Protein AF-0000000085038284 (afdb_homodimer)

Radius of gyration: 26.99 Å; Cα contacts (8 Å, |Δi|>4): 1283; chains: 2; bounding box: 62×77×67 Å

Organism: Levilactobacillus brevis (strain ATCC 367 / BCRC 12310 / CIP 105137 / JCM 1170 / LMG 11437 / NCIMB 947 / NCTC 947) (NCBI:txid387344)

Foldseek 3Di:
DQALCNLCVVLVHDSVLLLCLCVVNVVHDPVSSVVSVVSCVVVVNDRCPVVVVVVVLAALEEEEEEDAVVADDPVFLLVVLLVLLQQVQSVVVVHYYHYQYDNDLVSSLVVVVCCCPVVVHQEYEYAAADPPRPNVVVNVVVVGAYEYADDHDPDNQAFYEYAQLLVLLLVQLCCCCPVVVWQAEEEEEEPHDGPSSVSSLNSNVVNCVVVVGDYHYDYDDDPVVLLVVCVVCVSHQEYEYAAPVRFQVSVVSNCVVPVDFLGHYEYECPRDDPPPGRHVYKYKYQSSSVSSNVRNCLRCCVVVPDDDPDRRYHHGDIDID/DCALCNLCVVLVHDSVLLLCLCVVPVVHDPVSSVVSVVSCVVVVNDRCPVVVVVVVLAALEEEEEEDAPVADDPVFLLVVLLVLLQQVQSVVVVHYYHYQYDNDLVSSLVVVVCCCPVVVHQEYEYAAADPPRPNVVVNVVVVGAYEYADDHDPDNQAFYEYAQLLVLLLVQLCCCCPVVVWQAEEEEEEPHDGPSSVSSLNSNVVNCVVVVGDYHYDYDDDPVVLLVVCVVCVSHQEYEYAAPVRFQVSVVSNCVVPVDFLGHYEYECPRDDPPPGRHVYKYKYQSSSVSSNVRNCLRCCVVVPDDDPDRRYHHGDIDID

Nearest PDB structures (foldseek):
  3huu-assembly2_C  TM=8.841E-01  e=1.031E-19  Staphylococcus haemolyticus JCSC1435
  3huu-assembly1_B  TM=8.662E-01  e=5.786E-19  Staphylococcus haemolyticus JCSC1435
  3k4h-assembly1_A  TM=8.184E-01  e=1.619E-17  Bacillus cytotoxicus NVH 391-98
  3bbl-assembly1_A  TM=8.173E-01  e=2.745E-14  Chloroflexus aggregans DSM 9485
  3egc-assembly3_E  TM=7.711E-01  e=3.257E-11  Burkholderia thailandensis E264

Solvent-accessible surface area (backbone atoms only — not comparable to full-atom values): 33336 Å² total; per-residue (Å²): 129,84,41,64,61,50,51,6,59,73,67,72,46,51,52,66,53,39,52,35,22,66,62,66,34,80,90,44,55,68,70,57,22,50,52,49,42,51,49,26,55,76,69,66,45,63,78,56,62,38,64,65,30,57,72,70,67,45,40,55,36,36,37,36,34,54,62,30,52,86,74,37,64,79,43,42,32,57,52,54,37,21,49,35,17,32,38,59,51,28,53,76,68,64,30,39,41,25,55,39,56,33,68,41,67,68,55,35,45,52,42,50,50,43,34,34,55,45,50,26,34,55,36,36,36,32,68,46,50,59,71,89,36,68,59,60,51,50,35,54,76,68,71,39,52,53,26,22,38,32,74,54,81,76,44,90,80,57,27,23,30,32,61,57,34,38,59,50,15,31,50,46,35,44,43,41,40,64,73,66,60,34,73,31,44,33,38,34,40,63,78,62,90,46,66,60,54,51,30,22,49,51,17,31,44,54,43,25,54,75,70,73,33,72,72,42,74,44,61,49,77,58,62,69,59,46,51,51,50,50,67,75,44,76,69,56,56,26,40,37,19,67,27,46,67,55,36,44,29,53,47,44,54,47,26,72,73,68,68,62,68,58,45,46,30,32,25,34,55,58,55,60,68,87,49,60,56,65,50,44,71,32,25,36,36,56,48,43,33,56,48,17,33,50,38,48,50,59,61,40,23,90,82,44,77,69,96,53,98,45,85,55,46,48,75,42,70,69,47,79,91,129,85,40,65,60,50,52,5,59,73,66,71,45,51,50,68,54,37,52,35,21,66,62,65,35,81,88,44,55,68,70,58,23,51,53,50,41,50,47,25,56,76,67,66,43,63,77,56,62,38,64,65,31,57,71,68,68,44,42,55,36,34,38,36,36,55,62,31,52,86,74,37,63,78,41,43,33,56,53,54,37,21,48,35,18,32,38,59,50,29,52,77,68,62,29,38,42,26,56,40,54,35,70,41,68,69,54,35,44,54,41,50,49,43,34,36,54,48,50,26,35,55,37,38,35,32,67,46,51,59,71,87,36,68,59,61,52,51,34,55,74,68,71,38,51,53,27,21,38,32,74,55,80,78,44,88,79,57,27,24,29,32,62,58,34,39,57,49,15,31,52,48,36,43,42,41,40,65,75,66,57,33,70,32,44,33,38,34,40,62,79,62,90,47,67,60,54,52,31,21,47,51,17,31,44,53,43,25,55,74,70,70,32,72,71,42,71,43,60,49,79,58,61,67,62,45,51,50,51,50,68,74,42,76,67,55,54,26,40,39,18,66,26,46,67,54,36,43,29,52,48,43,54,47,25,72,73,69,67,62,68,59,44,47,30,32,26,34,55,59,54,61,67,87,48,60,56,66,50,43,72,32,25,36,36,57,48,42,34,57,46,18,32,50,38,48,51,59,63,41,25,88,83,46,77,67,95,53,98,44,86,53,45,48,76,43,71,71,47,79,90

InterPro domains:
  IPR000843 LacI-type HTH domain [PF00356] (3-48)
  IPR000843 LacI-type HTH domain [PR00036] (3-13)
  IPR000843 LacI-type HTH domain [PR00036] (13-23)
  IPR000843 LacI-type HTH domain [PS50932] (2-56)
  IPR000843 LacI-type HTH domain [SM00354] (1-71)
  IPR000843 LacI-type HTH domain [cd01392] (5-54)
  IPR001761 Periplasmic binding protein/LacI sugar binding domain [PF00532] (73-244)
  IPR010982 Lambda repressor-like, DNA-binding domain superfamily [G3DSA:1.10.260.40] (1-59)
  IPR010982 Lambda repressor-like, DNA-binding domain superfamily [SSF47413] (1-59)
  IPR028082 Periplasmic binding protein-like I [SSF53822] (59-302)

Sequence (642 aa):
MLTIRDIAAKAGVSVSTASRALNNNPRISQATRERIQALAEAEGYLPNYNAKNLTAGESNAVGVVFATADRSQPENPFFIDILRGINAQLVQRDYVLSVAISKTADELLKNVKAMVAQGKIKRFVLLYAHQDDPIAAFLRQHHLRFVTIGQPDDNANDYFVDNDNLEAGIGGATFLLNQLQVKHPVFVESTHDWAYEQQRRQGYERVAATFNVEPLTCRLGELNRVRAFIKRHPEIDGIMATDDFNGIEFYRLMREQYGINHFPMVSFNQSLPNGLTDADLHSVNLFPEKMGSATVALLFSDKEPLETPTPGQIKIPFEIKMLTIRDIAAKAGVSVSTASRALNNNPRISQATRERIQALAEAEGYLPNYNAKNLTAGESNAVGVVFATADRSQPENPFFIDILRGINAQLVQRDYVLSVAISKTADELLKNVKAMVAQGKIKRFVLLYAHQDDPIAAFLRQHHLRFVTIGQPDDNANDYFVDNDNLEAGIGGATFLLNQLQVKHPVFVESTHDWAYEQQRRQGYERVAATFNVEPLTCRLGELNRVRAFIKRHPEIDGIMATDDFNGIEFYRLMREQYGINHFPMVSFNQSLPNGLTDADLHSVNLFPEKMGSATVALLFSDKEPLETPTPGQIKIPFEIK

Secondary structure (DSSP, 8-state):
---HHHHHHHHTS-HHHHHHHHTT-TTS-HHHHHHHHHHHHHHT----THHHHHHHT--SEEEEEPPPTTT--TT-HHHHHHHHHHHHHHHHTT-EEEEE--SSHHHHHHHHHHHHHTT---EEEES---TT-HHHHHHHHTT-EEEEES--SS-TTSEEEEE-HHHHHHHHHHIIIIIS--SSEEEEE-SS--HHHHHHHHHHHHHHHHTT---EEEE-S-HHHHHHHHHH-TT--EEEESSHHHHHHHHHHHHHHH---S-EEEEETT-SPTTS--SEEEEEE--HHHHHHHHHHHHTTTTS----SSTTEEEEP-EE-/---HHHHHHHHTS-HHHHHHHHTT-TTS-HHHHHHHHHHHHHHT----THHHHHHHT--SEEEEEPPPTTT--TT-HHHHHHHHHHHHHHHHTT-EEEEE--SSHHHHHHHHHHHHHTT---EEEES---TT-HHHHHHHHTT-EEEEES--SS-TTSEEEEE-HHHHHHHHHHIIIIIS--SSEEEEE-SS--HHHHHHHHHHHHHHHHTT---EEEE-S-HHHHHHHHHH-TT--EEEESSHHHHHHHHHHHHHHH---S-EEEEETT-SPTTS--SEEEEEE--HHHHHHHHHHHHTTTTS----SSTTEEEEP-EE-

pLDDT: mean 87.77, std 12.31, range [38.16, 98.75]

Structure (mmCIF, N/CA/C/O backbone):
data_AF-0000000085038284-model_v1
#
loop_
_entity.id
_entity.type
_entity.pdbx_description
1 polymer 'Transcriptional regulator, LacI family'
#
loop_
_atom_site.group_PDB
_atom_site.id
_atom_site.type_symbol
_atom_site.label_atom_id
_atom_site.label_alt_id
_atom_site.label_comp_id
_atom_site.label_asym_id
_atom_site.label_entity_id
_atom_site.label_seq_id
_atom_site.pdbx_PDB_ins_code
_atom_site.Cartn_x
_atom_site.Cartn_y
_atom_site.Cartn_z
_atom_site.occupancy
_atom_site.B_iso_or_equiv
_atom_site.auth_seq_id
_atom_site.auth_comp_id
_atom_site.auth_asym_id
_atom_site.auth_atom_id
_atom_site.pdbx_PDB_model_num
ATOM 1 N N . MET A 1 1 ? -12.594 -23.984 -23.703 1 51.19 1 MET A N 1
ATOM 2 C CA . MET A 1 1 ? -11.492 -23.031 -23.844 1 51.19 1 MET A CA 1
ATOM 3 C C . MET A 1 1 ? -10.695 -23.328 -25.109 1 51.19 1 MET A C 1
ATOM 5 O O . MET A 1 1 ? -10.539 -24.484 -25.5 1 51.19 1 MET A O 1
ATOM 9 N N . LEU A 1 2 ? -10.5 -22.281 -25.844 1 65.56 2 LEU A N 1
ATOM 10 C CA . LEU A 1 2 ? -9.75 -22.391 -27.094 1 65.56 2 LEU A CA 1
ATOM 11 C C . LEU A 1 2 ? -8.344 -22.922 -26.828 1 65.56 2 LEU A C 1
ATOM 13 O O . LEU A 1 2 ? -7.637 -22.422 -25.953 1 65.56 2 LEU A O 1
ATOM 17 N N . THR A 1 3 ? -8.07 -24.125 -27.328 1 72.5 3 THR A N 1
ATOM 18 C CA . THR A 1 3 ? -6.766 -24.766 -27.188 1 72.5 3 THR A CA 1
ATOM 19 C C . THR A 1 3 ? -5.918 -24.547 -28.438 1 72.5 3 THR A C 1
ATOM 21 O O . THR A 1 3 ? -6.41 -24.047 -29.438 1 72.5 3 THR A O 1
ATOM 24 N N . ILE A 1 4 ? -4.621 -24.891 -28.141 1 79.62 4 ILE A N 1
ATOM 25 C CA . ILE A 1 4 ? -3.727 -24.781 -29.281 1 79.62 4 ILE A CA 1
ATOM 26 C C . ILE A 1 4 ? -4.227 -25.688 -30.406 1 79.62 4 ILE A C 1
ATOM 28 O O . ILE A 1 4 ? -4.027 -25.375 -31.594 1 79.62 4 ILE A O 1
ATOM 32 N N . ARG A 1 5 ? -4.883 -26.781 -30.109 1 84.38 5 ARG A N 1
ATOM 33 C CA . ARG A 1 5 ? -5.453 -27.656 -31.125 1 84.38 5 ARG A CA 1
ATOM 34 C C . ARG A 1 5 ? -6.535 -26.938 -31.922 1 84.38 5 ARG A C 1
ATOM 36 O O . ARG A 1 5 ? -6.625 -27.109 -33.156 1 84.38 5 ARG A O 1
ATOM 43 N N . ASP A 1 6 ? -7.254 -26.078 -31.172 1 84.19 6 ASP A N 1
ATOM 44 C CA . ASP A 1 6 ? -8.312 -25.312 -31.828 1 84.19 6 ASP A CA 1
ATOM 45 C C . ASP A 1 6 ? -7.73 -24.297 -32.812 1 84.19 6 ASP A C 1
ATOM 47 O O . ASP A 1 6 ? -8.234 -24.125 -33.906 1 84.19 6 ASP A O 1
ATOM 51 N N . ILE A 1 7 ? -6.742 -23.656 -32.281 1 86 7 ILE A N 1
ATOM 52 C CA . ILE A 1 7 ? -6.078 -22.656 -33.125 1 86 7 ILE A CA 1
ATOM 53 C C . ILE A 1 7 ? -5.473 -23.328 -34.344 1 86 7 ILE A C 1
ATOM 55 O O . ILE A 1 7 ? -5.586 -22.812 -35.469 1 86 7 ILE A O 1
ATOM 59 N N . ALA A 1 8 ? -4.906 -24.438 -34.188 1 88.5 8 ALA A N 1
ATOM 60 C CA . ALA A 1 8 ? -4.297 -25.188 -35.281 1 88.5 8 ALA A CA 1
ATOM 61 C C . ALA A 1 8 ? -5.34 -25.578 -36.312 1 88.5 8 ALA A C 1
ATOM 63 O O . ALA A 1 8 ? -5.113 -25.406 -37.531 1 88.5 8 ALA A O 1
ATOM 64 N N . ALA A 1 9 ? -6.43 -26 -35.875 1 88.31 9 ALA A N 1
ATOM 65 C CA . ALA A 1 9 ? -7.52 -26.406 -36.781 1 88.31 9 ALA A CA 1
ATOM 66 C C . ALA A 1 9 ? -8.039 -25.234 -37.594 1 88.31 9 ALA A C 1
ATOM 68 O O . ALA A 1 9 ? -8.25 -25.344 -38.781 1 88.31 9 ALA A O 1
ATOM 69 N N . LYS A 1 10 ? -8.125 -24.172 -36.875 1 88.81 10 LYS A N 1
ATOM 70 C CA . LYS A 1 10 ? -8.648 -22.984 -37.531 1 88.81 10 LYS A CA 1
ATOM 71 C C . LYS A 1 10 ? -7.641 -22.422 -38.531 1 88.81 10 LYS A C 1
ATOM 73 O O . LYS A 1 10 ? -8.031 -21.859 -39.562 1 88.81 10 LYS A O 1
ATOM 78 N N . ALA A 1 11 ? -6.477 -22.531 -38.156 1 88.94 11 ALA A N 1
ATOM 79 C CA . ALA A 1 11 ? -5.406 -22.016 -39 1 88.94 11 ALA A CA 1
ATOM 80 C C . ALA A 1 11 ? -5.062 -23.016 -40.094 1 88.94 11 ALA A C 1
ATOM 82 O O . ALA A 1 11 ? -4.32 -22.688 -41.031 1 88.94 11 ALA A O 1
ATOM 83 N N . GLY A 1 12 ? -5.547 -24.25 -40.031 1 90.69 12 GLY A N 1
ATOM 84 C CA . GLY A 1 12 ? -5.277 -25.281 -41.031 1 90.69 12 GLY A CA 1
ATOM 85 C C . GLY A 1 12 ? -3.859 -25.812 -40.969 1 90.69 12 GLY A C 1
ATOM 86 O O . GLY A 1 12 ? -3.246 -26.078 -42 1 90.69 12 GLY A O 1
ATOM 87 N N . VAL A 1 13 ? -3.303 -25.766 -39.812 1 90 13 VAL A N 1
ATOM 88 C CA . VAL A 1 13 ? -1.945 -26.281 -39.656 1 90 13 VAL A CA 1
ATOM 89 C C . VAL A 1 13 ? -1.931 -27.344 -38.562 1 90 13 VAL A C 1
ATOM 91 O O . VAL A 1 13 ? -2.938 -27.562 -37.875 1 90 13 VAL A O 1
ATOM 94 N N . SER A 1 14 ? -0.813 -28.062 -38.469 1 85.56 14 SER A N 1
ATOM 95 C CA . SER A 1 14 ? -0.65 -29.016 -37.375 1 85.56 14 SER A CA 1
ATOM 96 C C . SER A 1 14 ? -0.513 -28.312 -36.031 1 85.56 14 SER A C 1
ATOM 98 O O . SER A 1 14 ? -0.155 -27.141 -35.969 1 85.56 14 SER A O 1
ATOM 100 N N . VAL A 1 15 ? -0.779 -29.031 -34.938 1 85.31 15 VAL A N 1
ATOM 101 C CA . VAL A 1 15 ? -0.635 -28.5 -33.594 1 85.31 15 VAL A CA 1
ATOM 102 C C . VAL A 1 15 ? 0.804 -28.047 -33.375 1 85.31 15 VAL A C 1
ATOM 104 O O . VAL A 1 15 ? 1.042 -26.984 -32.781 1 85.31 15 VAL A O 1
ATOM 107 N N . SER A 1 16 ? 1.718 -28.797 -33.938 1 82.88 16 SER A N 1
ATOM 108 C CA . SER A 1 16 ? 3.133 -28.469 -33.812 1 82.88 16 SER A CA 1
ATOM 109 C C . SER A 1 16 ? 3.469 -27.172 -34.531 1 82.88 16 SER A C 1
ATOM 111 O O . SER A 1 16 ? 4.203 -26.328 -34 1 82.88 16 SER A O 1
ATOM 113 N N . THR A 1 17 ? 2.936 -27.016 -35.625 1 84.44 17 THR A N 1
ATOM 114 C CA . THR A 1 17 ? 3.176 -25.812 -36.406 1 84.44 17 THR A CA 1
ATOM 115 C C . THR A 1 17 ? 2.555 -24.594 -35.75 1 84.44 17 THR A C 1
ATOM 117 O O . THR A 1 17 ? 3.178 -23.531 -35.656 1 84.44 17 THR A O 1
ATOM 120 N N . ALA A 1 18 ? 1.348 -24.781 -35.219 1 85.62 18 ALA A N 1
ATOM 121 C CA . ALA A 1 18 ? 0.685 -23.688 -34.5 1 85.62 18 ALA A CA 1
ATOM 122 C C . ALA A 1 18 ? 1.488 -23.281 -33.281 1 85.62 18 ALA A C 1
ATOM 124 O O . ALA A 1 18 ? 1.672 -22.078 -33 1 85.62 18 ALA A O 1
ATOM 125 N N . SER A 1 19 ? 1.953 -24.219 -32.562 1 80.94 19 SER A N 1
ATOM 126 C CA . SER A 1 19 ? 2.746 -23.953 -31.359 1 80.94 19 SER A CA 1
ATOM 127 C C . SER A 1 19 ? 4.027 -23.203 -31.703 1 80.94 19 SER A C 1
ATOM 129 O O . SER A 1 19 ? 4.352 -22.203 -31.062 1 80.94 19 SER A O 1
ATOM 131 N N . ARG A 1 20 ? 4.648 -23.703 -32.719 1 79.69 20 ARG A N 1
ATOM 132 C CA . ARG A 1 20 ? 5.902 -23.078 -33.125 1 79.69 20 ARG A CA 1
ATOM 133 C C . ARG A 1 20 ? 5.668 -21.672 -33.625 1 79.69 20 ARG A C 1
ATOM 135 O O . ARG A 1 20 ? 6.465 -20.766 -33.375 1 79.69 20 ARG A O 1
ATOM 142 N N . ALA A 1 21 ? 4.598 -21.469 -34.281 1 83.44 21 ALA A N 1
ATOM 143 C CA . ALA A 1 21 ? 4.262 -20.156 -34.812 1 83.44 21 ALA A CA 1
ATOM 144 C C . ALA A 1 21 ? 3.965 -19.172 -33.688 1 83.44 21 ALA A C 1
ATOM 146 O O . ALA A 1 21 ? 4.434 -18.031 -33.719 1 83.44 21 ALA A O 1
ATOM 147 N N . LEU A 1 22 ? 3.238 -19.609 -32.719 1 80.12 22 LEU A N 1
ATOM 148 C CA . LEU A 1 22 ? 2.822 -18.75 -31.625 1 80.12 22 LEU A CA 1
ATOM 149 C C . LEU A 1 22 ? 4.008 -18.406 -30.734 1 80.12 22 LEU A C 1
ATOM 151 O O . LEU A 1 22 ? 4.008 -17.359 -30.078 1 80.12 22 LEU A O 1
ATOM 155 N N . ASN A 1 23 ? 5.02 -19.281 -30.859 1 72.56 23 ASN A N 1
ATOM 156 C CA . ASN A 1 23 ? 6.238 -19.062 -30.094 1 72.56 23 ASN A CA 1
ATOM 157 C C . ASN A 1 23 ? 7.332 -18.422 -30.953 1 72.56 23 ASN A C 1
ATOM 159 O O . ASN A 1 23 ? 8.516 -18.531 -30.625 1 72.56 23 ASN A O 1
ATOM 163 N N . ASN A 1 24 ? 6.957 -17.938 -31.938 1 74.94 24 ASN A N 1
ATOM 164 C CA . ASN A 1 24 ? 7.824 -17.203 -32.844 1 74.94 24 ASN A CA 1
ATOM 165 C C . ASN A 1 24 ? 9.016 -18.047 -33.312 1 74.94 24 ASN A C 1
ATOM 167 O O . ASN A 1 24 ? 10.133 -17.547 -33.406 1 74.94 24 ASN A O 1
ATOM 171 N N . ASN A 1 25 ? 8.828 -19.328 -33.469 1 74.31 25 ASN A N 1
ATOM 172 C CA . ASN A 1 25 ? 9.875 -20.234 -33.906 1 74.31 25 ASN A CA 1
ATOM 173 C C . ASN A 1 25 ? 10.336 -19.891 -35.344 1 74.31 25 ASN A C 1
ATOM 175 O O . ASN A 1 25 ? 9.523 -19.812 -36.25 1 74.31 25 ASN A O 1
ATOM 179 N N . PRO A 1 26 ? 11.547 -19.625 -35.469 1 76.31 26 PRO A N 1
ATOM 180 C CA . PRO A 1 26 ? 12.062 -19.172 -36.75 1 76.31 26 PRO A CA 1
ATOM 181 C C . PRO A 1 26 ? 11.922 -20.234 -37.844 1 76.31 26 PRO A C 1
ATOM 183 O O . PRO A 1 26 ? 12.055 -19.922 -39.031 1 76.31 26 PRO A O 1
ATOM 186 N N . ARG A 1 27 ? 11.625 -21.406 -37.594 1 84.06 27 ARG A N 1
ATOM 187 C CA . ARG A 1 27 ? 11.461 -22.469 -38.594 1 84.06 27 ARG A CA 1
ATOM 188 C C . ARG A 1 27 ? 10.125 -22.328 -39.312 1 84.06 27 ARG A C 1
ATOM 190 O O . ARG A 1 27 ? 9.93 -22.922 -40.375 1 84.06 27 ARG A O 1
ATOM 197 N N . ILE A 1 28 ? 9.312 -21.531 -38.75 1 82.88 28 ILE A N 1
ATOM 198 C CA . ILE A 1 28 ? 8.023 -21.234 -39.344 1 82.88 28 ILE A CA 1
ATOM 199 C C . ILE A 1 28 ? 8.102 -19.906 -40.094 1 82.88 28 ILE A C 1
ATOM 201 O O . ILE A 1 28 ? 8.672 -18.938 -39.594 1 82.88 28 ILE A O 1
ATOM 205 N N . SER A 1 29 ? 7.609 -19.859 -41.344 1 87.12 29 SER A N 1
ATOM 206 C CA . SER A 1 29 ? 7.676 -18.656 -42.156 1 87.12 29 SER A CA 1
ATOM 207 C C . SER A 1 29 ? 7.027 -17.469 -41.469 1 87.12 29 SER A C 1
ATOM 209 O O . SER A 1 29 ? 6.094 -17.641 -40.688 1 87.12 29 SER A O 1
ATOM 211 N N . GLN A 1 30 ? 7.516 -16.344 -41.75 1 87.06 30 GLN A N 1
ATOM 212 C CA . GLN A 1 30 ? 7.016 -15.109 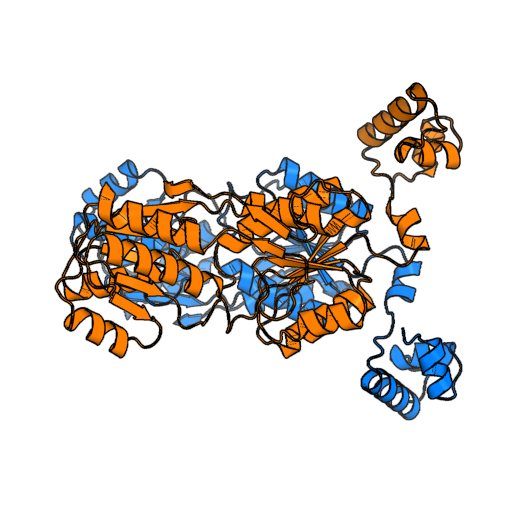-41.125 1 87.06 30 GLN A CA 1
ATOM 213 C C . GLN A 1 30 ? 5.527 -14.93 -41.406 1 87.06 30 GLN A C 1
ATOM 215 O O . GLN A 1 30 ? 4.77 -14.523 -40.531 1 87.06 30 GLN A O 1
ATOM 220 N N . ALA A 1 31 ? 5.18 -15.203 -42.625 1 88.06 31 ALA A N 1
ATOM 221 C CA . ALA A 1 31 ? 3.781 -15.055 -43.031 1 88.06 31 ALA A CA 1
ATOM 222 C C . ALA A 1 31 ? 2.875 -15.953 -42.188 1 88.06 31 ALA A C 1
ATOM 224 O O . ALA A 1 31 ? 1.812 -15.523 -41.75 1 88.06 31 ALA A O 1
ATOM 225 N N . THR A 1 32 ? 3.277 -17.125 -41.969 1 87.75 32 THR A N 1
ATOM 226 C CA . THR A 1 32 ? 2.5 -18.094 -41.188 1 87.75 32 THR A CA 1
ATOM 227 C C . THR A 1 32 ? 2.453 -17.703 -39.719 1 87.75 32 THR A C 1
ATOM 229 O O . THR A 1 32 ? 1.402 -17.781 -39.062 1 87.75 32 THR A O 1
ATOM 232 N N . ARG A 1 33 ? 3.479 -17.281 -39.125 1 88.06 33 ARG A N 1
ATOM 233 C CA . ARG A 1 33 ? 3.549 -16.828 -37.719 1 88.06 33 ARG A CA 1
ATOM 234 C C . ARG A 1 33 ? 2.566 -15.688 -37.469 1 88.06 33 ARG A C 1
ATOM 236 O O . ARG A 1 33 ? 1.782 -15.734 -36.531 1 88.06 33 ARG A O 1
ATOM 243 N N . GLU A 1 34 ? 2.641 -14.742 -38.375 1 86.88 34 GLU A N 1
ATOM 244 C CA . GLU A 1 34 ? 1.786 -13.57 -38.25 1 86.88 34 GLU A CA 1
ATOM 245 C C . GLU A 1 34 ? 0.311 -13.945 -38.344 1 86.88 34 GLU A C 1
ATOM 247 O O . GLU A 1 34 ? -0.515 -13.438 -37.562 1 86.88 34 GLU A O 1
ATOM 252 N N . ARG A 1 35 ? 0.057 -14.734 -39.312 1 87.44 35 ARG A N 1
ATOM 253 C CA . ARG A 1 35 ? -1.318 -15.172 -39.5 1 87.44 35 ARG A CA 1
ATOM 254 C C . ARG A 1 35 ? -1.858 -15.898 -38.281 1 87.44 35 ARG A C 1
ATOM 256 O O . ARG A 1 35 ? -2.975 -15.625 -37.844 1 87.44 35 ARG A O 1
ATOM 263 N N . ILE A 1 36 ? -1.088 -16.734 -37.688 1 87.94 36 ILE A N 1
ATOM 264 C CA . ILE A 1 36 ? -1.527 -17.547 -36.562 1 87.94 36 ILE A CA 1
ATOM 265 C C . ILE A 1 36 ? -1.598 -16.688 -35.312 1 87.94 36 ILE A C 1
ATOM 267 O O . ILE A 1 36 ? -2.527 -16.828 -34.5 1 87.94 36 ILE A O 1
ATOM 271 N N . GLN A 1 37 ? -0.701 -15.797 -35.156 1 84.25 37 GLN A N 1
ATOM 272 C CA . GLN A 1 37 ? -0.706 -14.875 -34.031 1 84.25 37 GLN A CA 1
ATOM 273 C C . GLN A 1 37 ? -1.914 -13.945 -34.062 1 84.25 37 GLN A C 1
ATOM 275 O O . GLN A 1 37 ? -2.555 -13.695 -33.031 1 84.25 37 GLN A O 1
ATOM 280 N N . ALA A 1 38 ? -2.191 -13.484 -35.25 1 82.75 38 ALA A N 1
ATOM 281 C CA . ALA A 1 38 ? -3.373 -12.641 -35.438 1 82.75 38 ALA A CA 1
ATOM 282 C C . ALA A 1 38 ? -4.648 -13.406 -35.094 1 82.75 38 ALA A C 1
ATOM 284 O O . ALA A 1 38 ? -5.559 -12.859 -34.469 1 82.75 38 ALA A O 1
ATOM 285 N N . LEU A 1 39 ? -4.68 -14.617 -35.562 1 83.5 39 LEU A N 1
ATOM 286 C CA . LEU A 1 39 ? -5.828 -15.469 -35.25 1 83.5 39 LEU A CA 1
ATOM 287 C C . LEU A 1 39 ? -5.973 -15.703 -33.75 1 83.5 39 LEU A C 1
ATOM 289 O O . LEU A 1 39 ? -7.074 -15.617 -33.219 1 83.5 39 LEU A O 1
ATOM 293 N N . ALA A 1 40 ? -4.898 -15.984 -33.125 1 79.62 40 ALA A N 1
ATOM 294 C CA . ALA A 1 40 ? -4.902 -16.203 -31.672 1 79.62 40 ALA A CA 1
ATOM 295 C C . ALA A 1 40 ? -5.395 -14.977 -30.922 1 79.62 40 ALA A C 1
ATOM 297 O O . ALA A 1 40 ? -6.207 -15.086 -30 1 79.62 40 ALA A O 1
ATOM 298 N N . GLU A 1 41 ? -4.926 -13.891 -31.406 1 74.75 41 GLU A N 1
ATOM 299 C CA . GLU A 1 41 ? -5.328 -12.617 -30.828 1 74.75 41 GLU A CA 1
ATOM 300 C C . GLU A 1 41 ? -6.82 -12.367 -31.016 1 74.75 41 GLU A C 1
ATOM 302 O O . GLU A 1 41 ? -7.516 -11.945 -30.094 1 74.75 41 GLU A O 1
ATOM 307 N N . ALA A 1 42 ? -7.238 -12.609 -32.219 1 74.94 42 ALA A N 1
ATOM 308 C CA . ALA A 1 42 ? -8.641 -12.383 -32.562 1 74.94 42 ALA A CA 1
ATOM 309 C C . ALA A 1 42 ? -9.555 -13.281 -31.734 1 74.94 42 ALA A C 1
ATOM 311 O O . ALA A 1 42 ? -10.664 -12.883 -31.375 1 74.94 42 ALA A O 1
ATOM 312 N N . GLU A 1 43 ? -8.977 -14.438 -31.438 1 72.25 43 GLU A N 1
ATOM 313 C CA . GLU A 1 43 ? -9.789 -15.414 -30.719 1 72.25 43 GLU A CA 1
ATOM 314 C C . GLU A 1 43 ? -9.562 -15.328 -29.219 1 72.25 43 GLU A C 1
ATOM 316 O O . GLU A 1 43 ? -10.211 -16.047 -28.438 1 72.25 43 GLU A O 1
ATOM 321 N N . GLY A 1 44 ? -8.648 -14.523 -28.938 1 64.19 44 GLY A N 1
ATOM 322 C CA . GLY A 1 44 ? -8.312 -14.344 -27.531 1 64.19 44 GLY A CA 1
ATOM 323 C C . GLY A 1 44 ? -7.5 -15.492 -26.953 1 64.19 44 GLY A C 1
ATOM 324 O O . GLY A 1 44 ? -7.59 -15.789 -25.766 1 64.19 44 GLY A O 1
ATOM 325 N N . TYR A 1 45 ? -6.906 -16.234 -27.969 1 63.34 45 TYR A N 1
ATOM 326 C CA . TYR A 1 45 ? -6.082 -17.359 -27.547 1 63.34 45 TYR A CA 1
ATOM 327 C C . TYR A 1 45 ? -4.723 -16.875 -27.047 1 63.34 45 TYR A C 1
ATOM 329 O O . TYR A 1 45 ? -4.023 -16.141 -27.75 1 63.34 45 TYR A O 1
ATOM 337 N N . LEU A 1 46 ? -4.473 -17.109 -25.797 1 57.88 46 LEU A N 1
ATOM 338 C CA . LEU A 1 46 ? -3.129 -16.891 -25.281 1 57.88 46 LEU A CA 1
ATOM 339 C C . LEU A 1 46 ? -2.334 -18.188 -25.25 1 57.88 46 LEU A C 1
ATOM 341 O O . LEU A 1 46 ? -2.783 -19.188 -24.688 1 57.88 46 LEU A O 1
ATOM 345 N N . PRO A 1 47 ? -1.255 -18.281 -26.188 1 53.38 47 PRO A N 1
ATOM 346 C CA . PRO A 1 47 ? -0.458 -19.5 -26.172 1 53.38 47 PRO A CA 1
ATOM 347 C C . PRO A 1 47 ? -0.101 -19.953 -24.75 1 53.38 47 PRO A C 1
ATOM 349 O O . PRO A 1 47 ? 0.11 -19.109 -23.875 1 53.38 47 PRO A O 1
ATOM 352 N N . ASN A 1 48 ? -0.562 -21.125 -24.453 1 47.53 48 ASN A N 1
ATOM 353 C CA . ASN A 1 48 ? -0.21 -21.703 -23.156 1 47.53 48 ASN A CA 1
ATOM 354 C C . ASN A 1 48 ? 1.302 -21.812 -22.984 1 47.53 48 ASN A C 1
ATOM 356 O O . ASN A 1 48 ? 1.927 -22.719 -23.562 1 47.53 48 ASN A O 1
ATOM 360 N N . TYR A 1 49 ? 1.94 -20.797 -22.859 1 43.16 49 TYR A N 1
ATOM 361 C CA . TYR A 1 49 ? 3.369 -20.875 -22.578 1 43.16 49 TYR A CA 1
ATOM 362 C C . TYR A 1 49 ? 3.646 -21.844 -21.438 1 43.16 49 TYR A C 1
ATOM 364 O O . TYR A 1 49 ? 4.77 -22.344 -21.297 1 43.16 49 TYR A O 1
ATOM 372 N N . ASN A 1 50 ? 2.621 -22.172 -20.719 1 42.81 50 ASN A N 1
ATOM 373 C CA . ASN A 1 50 ? 2.818 -23.047 -19.562 1 42.81 50 ASN A CA 1
ATOM 374 C C . ASN A 1 50 ? 3.221 -24.453 -19.984 1 42.81 50 ASN A C 1
ATOM 376 O O . ASN A 1 50 ? 3.883 -25.172 -19.234 1 42.81 50 ASN A O 1
ATOM 380 N N . ALA A 1 51 ? 2.781 -25.016 -21.141 1 41.78 51 ALA A N 1
ATOM 381 C CA . ALA A 1 51 ? 3.184 -26.359 -21.531 1 41.78 51 ALA A CA 1
ATOM 382 C C . ALA A 1 51 ? 4.703 -26.484 -21.594 1 41.78 51 ALA A C 1
ATOM 384 O O . ALA A 1 51 ? 5.266 -27.531 -21.25 1 41.78 51 ALA A O 1
ATOM 385 N N . LYS A 1 52 ? 5.332 -25.516 -22.094 1 41.38 52 LYS A N 1
ATOM 386 C CA . LYS A 1 52 ? 6.785 -25.625 -22.109 1 41.38 52 LYS A CA 1
ATOM 387 C C . LYS A 1 52 ? 7.355 -25.547 -20.688 1 41.38 52 LYS A C 1
ATOM 389 O O . LYS A 1 52 ? 8.297 -26.266 -20.359 1 41.38 52 LYS A O 1
ATOM 394 N N . ASN A 1 53 ? 6.844 -24.609 -19.875 1 39.78 53 ASN A N 1
ATOM 395 C CA . ASN A 1 53 ? 7.355 -24.516 -18.516 1 39.78 53 ASN A CA 1
ATOM 396 C C . ASN A 1 53 ? 6.816 -25.625 -17.625 1 39.78 53 ASN A C 1
ATOM 398 O O . ASN A 1 53 ? 7.445 -26 -16.641 1 39.78 53 ASN A O 1
ATOM 402 N N . LEU A 1 54 ? 5.672 -26.172 -17.984 1 41.16 54 LEU A N 1
ATOM 403 C CA . LEU A 1 54 ? 5.133 -27.312 -17.25 1 41.16 54 LEU A CA 1
ATOM 404 C C . LEU A 1 54 ? 6.051 -28.516 -17.359 1 41.16 54 LEU A C 1
ATOM 406 O O . LEU A 1 54 ? 6.172 -29.297 -16.406 1 41.16 54 LEU A O 1
ATOM 410 N N . THR A 1 55 ? 6.543 -28.625 -18.5 1 38.34 55 THR A N 1
ATOM 411 C CA . THR A 1 55 ? 7.465 -29.766 -18.531 1 38.34 55 THR A CA 1
ATOM 412 C C . THR A 1 55 ? 8.672 -29.484 -17.641 1 38.34 55 THR A C 1
ATOM 414 O O . THR A 1 55 ? 9.258 -30.422 -17.078 1 38.34 55 THR A O 1
ATOM 417 N N . ALA A 1 56 ? 9.195 -28.281 -17.688 1 45.06 56 ALA A N 1
ATOM 418 C CA . ALA A 1 56 ? 10.461 -28.031 -17 1 45.06 56 ALA A CA 1
ATOM 419 C C . AL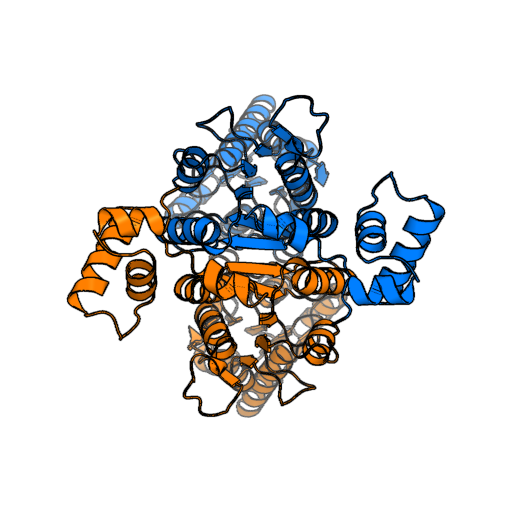A A 1 56 ? 10.227 -27.75 -15.516 1 45.06 56 ALA A C 1
ATOM 421 O O . ALA A 1 56 ? 11.172 -27.5 -14.766 1 45.06 56 ALA A O 1
ATOM 422 N N . GLY A 1 57 ? 9.086 -27.922 -14.805 1 59.81 57 GLY A N 1
ATOM 423 C CA . GLY A 1 57 ? 8.898 -27.875 -13.367 1 59.81 57 GLY A CA 1
ATOM 424 C C . GLY A 1 57 ? 8.898 -26.469 -12.797 1 59.81 57 GLY A C 1
ATOM 425 O O . GLY A 1 57 ? 8.836 -26.297 -11.578 1 59.81 57 GLY A O 1
ATOM 426 N N . GLU A 1 58 ? 9.078 -25.312 -13.609 1 67.12 58 GLU A N 1
ATOM 427 C CA . GLU A 1 58 ? 9.141 -23.953 -13.086 1 67.12 58 GLU A CA 1
ATOM 428 C C . GLU A 1 58 ? 7.859 -23.188 -13.406 1 67.12 58 GLU A C 1
ATOM 430 O O . GLU A 1 58 ? 7.312 -23.297 -14.508 1 67.12 58 GLU A O 1
ATOM 435 N N . SER A 1 59 ? 7.34 -22.516 -12.359 1 79.81 59 SER A N 1
ATOM 436 C CA . SER A 1 59 ? 6.152 -21.688 -12.562 1 79.81 59 SER A CA 1
ATOM 437 C C . SER A 1 59 ? 6.5 -20.375 -13.258 1 79.81 59 SER A C 1
ATOM 439 O O . SER A 1 59 ? 7.633 -19.906 -13.164 1 79.81 59 SER A O 1
ATOM 441 N N . ASN A 1 60 ? 5.625 -19.875 -14.031 1 86.94 60 ASN A N 1
ATOM 442 C CA . ASN A 1 60 ? 5.754 -18.547 -14.609 1 86.94 60 ASN A CA 1
ATOM 443 C C . ASN A 1 60 ? 5.32 -17.453 -13.633 1 86.94 60 ASN A C 1
ATOM 445 O O . ASN A 1 60 ? 4.469 -16.625 -13.953 1 86.94 60 ASN A O 1
ATOM 449 N N . ALA A 1 61 ? 5.938 -17.516 -12.484 1 91.69 61 ALA A N 1
ATOM 450 C CA . ALA A 1 61 ? 5.629 -16.547 -11.438 1 91.69 61 ALA A CA 1
ATOM 451 C C . ALA A 1 61 ? 6.906 -16 -10.805 1 91.69 61 ALA A C 1
ATOM 453 O O . ALA A 1 61 ? 7.922 -16.688 -10.742 1 91.69 61 ALA A O 1
ATOM 454 N N . VAL A 1 62 ? 6.809 -14.781 -10.477 1 96.38 62 VAL A N 1
ATOM 455 C CA . VAL A 1 62 ? 7.875 -14.141 -9.711 1 96.38 62 VAL A CA 1
ATOM 456 C C . VAL A 1 62 ? 7.367 -13.773 -8.32 1 96.38 62 VAL A C 1
ATOM 458 O O . VAL A 1 62 ? 6.285 -13.195 -8.18 1 96.38 62 VAL A O 1
ATOM 461 N N . GLY A 1 63 ? 8.125 -14.219 -7.285 1 97.38 63 GLY A N 1
ATOM 462 C CA . GLY A 1 63 ? 7.789 -13.844 -5.922 1 97.38 63 GLY A CA 1
ATOM 463 C C . GLY A 1 63 ? 8.32 -12.477 -5.531 1 97.38 63 GLY A C 1
ATOM 464 O O . GLY A 1 63 ? 9.516 -12.203 -5.703 1 97.38 63 GLY A O 1
ATOM 465 N N . VAL A 1 64 ? 7.434 -11.625 -5.07 1 97.38 64 VAL A N 1
ATOM 466 C CA . VAL A 1 64 ? 7.816 -10.32 -4.547 1 97.38 64 VAL A CA 1
ATOM 467 C C . VAL A 1 64 ? 7.598 -10.281 -3.037 1 97.38 64 VAL A C 1
ATOM 469 O O . VAL A 1 64 ? 6.48 -10.492 -2.561 1 97.38 64 VAL A O 1
ATOM 472 N N . VAL A 1 65 ? 8.641 -9.93 -2.305 1 96.12 65 VAL A N 1
ATOM 473 C CA . VAL A 1 65 ? 8.641 -10.078 -0.854 1 96.12 65 VAL A CA 1
ATOM 474 C C . VAL A 1 65 ? 8.672 -8.703 -0.19 1 96.12 65 VAL A C 1
ATOM 476 O O . VAL A 1 65 ? 9.609 -7.93 -0.391 1 96.12 65 VAL A O 1
ATOM 479 N N . PHE A 1 66 ? 7.645 -8.43 0.582 1 91.69 66 PHE A N 1
ATOM 480 C CA . PHE A 1 66 ? 7.598 -7.215 1.389 1 91.69 66 PHE A CA 1
ATOM 481 C C . PHE A 1 66 ? 8.422 -7.379 2.658 1 91.69 66 PHE A C 1
ATOM 483 O O . PHE A 1 66 ? 8.547 -8.484 3.188 1 91.69 66 PHE A O 1
ATOM 490 N N . ALA A 1 67 ? 8.875 -6.234 3.125 1 87.75 67 ALA A N 1
ATOM 491 C CA . ALA A 1 67 ? 9.445 -6.25 4.473 1 87.75 67 ALA A CA 1
ATOM 492 C C . ALA A 1 67 ? 8.352 -6.434 5.523 1 87.75 67 ALA A C 1
ATOM 494 O O . ALA A 1 67 ? 7.18 -6.133 5.27 1 87.75 67 ALA A O 1
ATOM 495 N N . THR A 1 68 ? 8.75 -6.957 6.656 1 82.38 68 THR A N 1
ATOM 496 C CA . THR A 1 68 ? 7.773 -7.168 7.719 1 82.38 68 THR A CA 1
ATOM 497 C C . THR A 1 68 ? 7.34 -5.836 8.32 1 82.38 68 THR A C 1
ATOM 499 O O . THR A 1 68 ? 8.039 -4.828 8.188 1 82.38 68 THR A O 1
ATOM 502 N N . ALA A 1 69 ? 6.195 -5.848 8.93 1 64.62 69 ALA A N 1
ATOM 503 C CA . ALA A 1 69 ? 5.523 -4.652 9.43 1 64.62 69 ALA A CA 1
ATOM 504 C C . ALA A 1 69 ? 6.355 -3.961 10.508 1 64.62 69 ALA A C 1
ATOM 506 O O . ALA A 1 69 ? 6.258 -2.746 10.695 1 64.62 69 ALA A O 1
ATOM 507 N N . ASP A 1 70 ? 6.949 -4.672 11.203 1 59.81 70 ASP A N 1
ATOM 508 C CA . ASP A 1 70 ? 7.758 -4.078 12.266 1 59.81 70 ASP A CA 1
ATOM 509 C C . ASP A 1 70 ? 8.961 -3.338 11.688 1 59.81 70 ASP A C 1
ATOM 511 O O . ASP A 1 70 ? 9.602 -2.551 12.383 1 59.81 70 ASP A O 1
ATOM 515 N N . ARG A 1 71 ? 9.094 -3.564 10.516 1 50.12 71 ARG A N 1
ATOM 516 C CA . ARG A 1 71 ? 10.32 -3.025 9.945 1 50.12 71 ARG A CA 1
ATOM 517 C C . ARG A 1 71 ? 10.016 -1.943 8.914 1 50.12 71 ARG A C 1
ATOM 519 O O . ARG A 1 71 ? 10.914 -1.211 8.492 1 50.12 71 ARG A O 1
ATOM 526 N N . SER A 1 72 ? 8.891 -2.006 8.508 1 54.03 72 SER A N 1
ATOM 527 C CA . SER A 1 72 ? 8.555 -1.059 7.449 1 54.03 72 SER A CA 1
ATOM 528 C C . SER A 1 72 ? 7.066 -0.726 7.465 1 54.03 72 SER A C 1
ATOM 530 O O . SER A 1 72 ? 6.297 -1.331 8.211 1 54.03 72 SER A O 1
ATOM 532 N N . GLN A 1 73 ? 6.906 0.336 6.773 1 60.94 73 GLN A N 1
ATOM 533 C CA . GLN A 1 73 ? 5.52 0.716 6.52 1 60.94 73 GLN A CA 1
ATOM 534 C C . GLN A 1 73 ? 5.074 0.284 5.125 1 60.94 73 GLN A C 1
ATOM 536 O O . GLN A 1 73 ? 5.137 1.069 4.18 1 60.94 73 GLN A O 1
ATOM 541 N N . PRO A 1 74 ? 4.773 -1.003 5.008 1 52.31 74 PRO A N 1
ATOM 542 C CA . PRO A 1 74 ? 4.355 -1.463 3.68 1 52.31 74 PRO A CA 1
ATOM 543 C C . PRO A 1 74 ? 3.262 -0.593 3.07 1 52.31 74 PRO A C 1
ATOM 545 O O . PRO A 1 74 ? 2.996 -0.679 1.868 1 52.31 74 PRO A O 1
ATOM 548 N N . GLU A 1 75 ? 2.875 0.236 3.877 1 63.75 75 GLU A N 1
ATOM 549 C CA . GLU A 1 75 ? 1.768 1.103 3.48 1 63.75 75 GLU A CA 1
ATOM 550 C C . GLU A 1 75 ? 2.266 2.305 2.684 1 63.75 75 GLU A C 1
ATOM 552 O O . GLU A 1 75 ? 1.47 3.049 2.111 1 63.75 75 GLU A O 1
ATOM 557 N N . ASN A 1 76 ? 3.527 2.402 2.592 1 73.56 76 ASN A N 1
ATOM 558 C CA . ASN A 1 76 ? 4.086 3.492 1.798 1 73.56 76 ASN A CA 1
ATOM 559 C C . ASN A 1 76 ? 3.793 3.309 0.311 1 73.56 76 ASN A C 1
ATOM 561 O O . ASN A 1 76 ? 4.105 2.264 -0.263 1 73.56 76 ASN A O 1
ATOM 565 N N . PRO A 1 77 ? 3.139 4.352 -0.344 1 78.69 77 PRO A N 1
ATOM 566 C CA . PRO A 1 77 ? 2.797 4.262 -1.766 1 78.69 77 PRO A CA 1
ATOM 567 C C . PRO A 1 77 ? 4.012 3.988 -2.648 1 78.69 77 PRO A C 1
ATOM 569 O O . PRO A 1 77 ? 3.863 3.545 -3.791 1 78.69 77 PRO A O 1
ATOM 572 N N . PHE A 1 78 ? 5.168 4.227 -2.143 1 83.44 78 PHE A N 1
ATOM 573 C CA . PHE A 1 78 ? 6.41 3.896 -2.828 1 83.44 78 PHE A CA 1
ATOM 574 C C . PHE A 1 78 ? 6.402 2.451 -3.309 1 83.44 78 PHE A C 1
ATOM 576 O O . PHE A 1 78 ? 6.773 2.166 -4.449 1 83.44 78 PHE A O 1
ATOM 583 N N . PHE A 1 79 ? 5.898 1.562 -2.58 1 87.06 79 PHE A N 1
ATOM 584 C CA . PHE A 1 79 ? 5.949 0.138 -2.887 1 87.06 79 PHE A CA 1
ATOM 585 C C . PHE A 1 79 ? 4.883 -0.236 -3.91 1 87.06 79 PHE A C 1
ATOM 587 O O . PHE A 1 79 ? 5.086 -1.142 -4.719 1 87.06 79 PHE A O 1
ATOM 594 N N . ILE A 1 80 ? 3.807 0.461 -3.871 1 84.88 80 ILE A N 1
ATOM 595 C CA . ILE A 1 80 ? 2.76 0.215 -4.859 1 84.88 80 ILE A CA 1
ATOM 596 C C . ILE A 1 80 ? 3.26 0.599 -6.25 1 84.88 80 ILE A C 1
ATOM 598 O O . ILE A 1 80 ? 2.998 -0.105 -7.227 1 84.88 80 ILE A O 1
ATOM 602 N N . ASP A 1 81 ? 3.959 1.746 -6.316 1 88.25 81 ASP A N 1
ATOM 603 C CA . ASP A 1 81 ? 4.535 2.172 -7.586 1 88.25 81 ASP A CA 1
ATOM 604 C C . ASP A 1 81 ? 5.57 1.167 -8.086 1 88.25 81 ASP A C 1
ATOM 606 O O . ASP A 1 81 ? 5.652 0.893 -9.281 1 88.25 81 ASP A O 1
ATOM 610 N N . ILE A 1 82 ? 6.348 0.634 -7.145 1 92.81 82 ILE A N 1
ATOM 611 C CA . ILE A 1 82 ? 7.316 -0.392 -7.516 1 92.81 82 ILE A CA 1
ATOM 612 C C . ILE A 1 82 ? 6.59 -1.616 -8.062 1 92.81 82 ILE A C 1
ATOM 614 O O . ILE A 1 82 ? 6.977 -2.164 -9.102 1 92.81 82 ILE A O 1
ATOM 618 N N . LEU A 1 83 ? 5.531 -2.033 -7.418 1 91.81 83 LEU A N 1
ATOM 619 C CA . LEU A 1 83 ? 4.754 -3.186 -7.855 1 91.81 83 LEU A CA 1
ATOM 620 C C . LEU A 1 83 ? 4.199 -2.967 -9.258 1 91.81 83 LEU A C 1
ATOM 622 O O . LEU A 1 83 ? 4.18 -3.893 -10.078 1 91.81 83 LEU A O 1
ATOM 626 N N . ARG A 1 84 ? 3.779 -1.781 -9.508 1 90.38 84 ARG A N 1
ATOM 627 C CA . ARG A 1 84 ? 3.254 -1.467 -10.836 1 90.38 84 ARG A CA 1
ATOM 628 C C . ARG A 1 84 ? 4.328 -1.627 -11.906 1 90.38 84 ARG A C 1
ATOM 630 O O . ARG A 1 84 ? 4.07 -2.176 -12.977 1 90.38 84 ARG A O 1
ATOM 637 N N . GLY A 1 85 ? 5.484 -1.119 -11.609 1 94.25 85 GLY A N 1
ATOM 638 C CA . GLY A 1 85 ? 6.598 -1.282 -12.531 1 94.25 85 GLY A CA 1
ATOM 639 C C . GLY A 1 85 ? 6.98 -2.732 -12.758 1 94.25 85 GLY A C 1
ATOM 640 O O . GLY A 1 85 ? 7.215 -3.15 -13.891 1 94.25 85 GLY A O 1
ATOM 641 N N . ILE A 1 86 ? 6.996 -3.486 -11.656 1 96.69 86 ILE A N 1
ATOM 642 C CA . ILE A 1 86 ? 7.305 -4.91 -11.742 1 96.69 86 ILE A CA 1
ATOM 643 C C . ILE A 1 86 ? 6.258 -5.617 -12.594 1 96.69 86 ILE A C 1
ATOM 645 O O . ILE A 1 86 ? 6.598 -6.336 -13.539 1 96.69 86 ILE A O 1
ATOM 649 N N . ASN A 1 87 ? 5.051 -5.355 -12.258 1 94.25 87 ASN A N 1
ATOM 650 C CA . ASN A 1 87 ? 3.959 -6.059 -12.922 1 94.25 87 ASN A CA 1
ATOM 651 C C . ASN A 1 87 ? 3.918 -5.75 -14.414 1 94.25 87 ASN A C 1
ATOM 653 O O . ASN A 1 87 ? 3.646 -6.633 -15.227 1 94.25 87 ASN A O 1
ATOM 657 N N . ALA A 1 88 ? 4.121 -4.535 -14.758 1 92.38 88 ALA A N 1
ATOM 658 C CA . ALA A 1 88 ? 4.117 -4.141 -16.156 1 92.38 88 ALA A CA 1
ATOM 659 C C . ALA A 1 88 ? 5.137 -4.949 -16.969 1 92.38 88 ALA A C 1
ATOM 661 O O . ALA A 1 88 ? 4.855 -5.371 -18.094 1 92.38 88 ALA A O 1
ATOM 662 N N . GLN A 1 89 ? 6.281 -5.199 -16.422 1 95 89 GLN A N 1
ATOM 663 C CA . GLN A 1 89 ? 7.324 -5.969 -17.078 1 95 89 GLN A CA 1
ATOM 664 C C . GLN A 1 89 ? 6.996 -7.461 -17.078 1 95 89 GLN A C 1
ATOM 666 O O . GLN A 1 89 ? 7.289 -8.164 -18.047 1 95 89 GLN A O 1
ATOM 671 N N . LEU A 1 90 ? 6.414 -7.953 -16 1 93.88 90 LEU A N 1
ATOM 672 C CA . LEU A 1 90 ? 6.102 -9.375 -15.891 1 93.88 90 LEU A CA 1
ATOM 673 C C . LEU 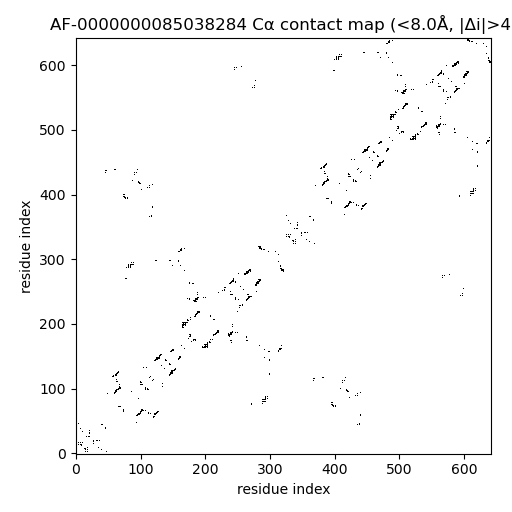A 1 90 ? 5.02 -9.773 -16.891 1 93.88 90 LEU A C 1
ATOM 675 O O . LEU A 1 90 ? 5.109 -10.828 -17.516 1 93.88 90 LEU A O 1
ATOM 679 N N . VAL A 1 91 ? 4.055 -8.961 -17 1 87.94 91 VAL A N 1
ATOM 680 C CA . VAL A 1 91 ? 2.961 -9.234 -17.938 1 87.94 91 VAL A CA 1
ATOM 681 C C . VAL A 1 91 ? 3.512 -9.391 -19.344 1 87.94 91 VAL A C 1
ATOM 683 O O . VAL A 1 91 ? 3.092 -10.289 -20.094 1 87.94 91 VAL A O 1
ATOM 686 N N . GLN A 1 92 ? 4.484 -8.594 -19.688 1 87.94 92 GLN A N 1
ATOM 687 C CA . GLN A 1 92 ? 5.09 -8.656 -21.016 1 87.94 92 GLN A CA 1
ATOM 688 C C . GLN A 1 92 ? 5.875 -9.945 -21.203 1 87.94 92 GLN A C 1
ATOM 690 O O . GLN A 1 92 ? 6.121 -10.367 -22.328 1 87.94 92 GLN A O 1
ATOM 695 N N . ARG A 1 93 ? 6.234 -10.602 -20.141 1 87.94 93 ARG A N 1
ATOM 696 C CA . ARG A 1 93 ? 7.047 -11.812 -20.188 1 87.94 93 ARG A CA 1
ATOM 697 C C . ARG A 1 93 ? 6.199 -13.047 -19.906 1 87.94 93 ARG A C 1
ATOM 699 O O . ARG A 1 93 ? 6.73 -14.156 -19.766 1 87.94 93 ARG A O 1
ATOM 706 N N . ASP A 1 94 ? 4.91 -12.828 -19.719 1 86.69 94 ASP A N 1
ATOM 707 C CA . ASP A 1 94 ? 3.961 -13.898 -19.422 1 86.69 94 ASP A CA 1
ATOM 708 C C . ASP A 1 94 ? 4.23 -14.508 -18.047 1 86.69 94 ASP A C 1
ATOM 710 O O . ASP A 1 94 ? 4.203 -15.727 -17.891 1 86.69 94 ASP A O 1
ATOM 714 N N . TYR A 1 95 ? 4.688 -13.688 -17.172 1 90.5 95 TYR A N 1
ATOM 715 C CA . TYR A 1 95 ? 4.844 -14.047 -15.766 1 90.5 95 TYR A CA 1
ATOM 716 C C . TYR A 1 95 ? 3.789 -13.359 -14.906 1 90.5 95 TYR A C 1
ATOM 718 O O . TYR A 1 95 ? 3.297 -12.281 -15.258 1 90.5 95 TYR A O 1
ATOM 726 N N . VAL A 1 96 ? 3.459 -14.062 -13.812 1 90.81 96 VAL A N 1
ATOM 727 C CA . VAL A 1 96 ? 2.525 -13.461 -12.867 1 90.81 96 VAL A CA 1
ATOM 728 C C . VAL A 1 96 ? 3.273 -13.031 -11.609 1 90.81 96 VAL A C 1
ATOM 730 O O . VAL A 1 96 ? 4.328 -13.586 -11.289 1 90.81 96 VAL A O 1
ATOM 733 N N . LEU A 1 97 ? 2.697 -12.016 -10.969 1 95.44 97 LEU A N 1
ATOM 734 C CA . LEU A 1 97 ? 3.279 -11.438 -9.758 1 95.44 97 LEU A CA 1
ATOM 735 C C . LEU A 1 97 ? 2.684 -12.086 -8.508 1 95.44 97 LEU A C 1
ATOM 737 O O . LEU A 1 97 ? 1.475 -11.992 -8.281 1 95.44 97 LEU A O 1
ATOM 741 N N . SER A 1 98 ? 3.545 -12.781 -7.758 1 95.06 98 SER A N 1
ATOM 742 C CA . SER A 1 98 ? 3.127 -13.375 -6.492 1 95.06 98 SER A CA 1
ATOM 743 C C . SER A 1 98 ? 3.713 -12.617 -5.305 1 95.06 98 SER A C 1
ATOM 745 O O . SER A 1 98 ? 4.902 -12.297 -5.289 1 95.06 98 SER A O 1
ATOM 747 N N . VAL A 1 99 ? 2.902 -12.359 -4.285 1 95.19 99 VAL A N 1
ATOM 748 C CA . VAL A 1 99 ? 3.33 -11.5 -3.189 1 95.19 99 VAL A CA 1
ATOM 749 C C . VAL A 1 99 ? 3.479 -12.32 -1.912 1 95.19 99 VAL A C 1
ATOM 751 O O . VAL A 1 99 ? 2.639 -13.172 -1.613 1 95.19 99 VAL A O 1
ATOM 754 N N . ALA A 1 100 ? 4.555 -12.133 -1.217 1 94.56 100 ALA A N 1
ATOM 755 C CA . ALA A 1 100 ? 4.742 -12.578 0.163 1 94.56 100 ALA A CA 1
ATOM 756 C C . ALA A 1 100 ? 4.691 -11.398 1.129 1 94.56 100 ALA A C 1
ATOM 758 O O . ALA A 1 100 ? 5.512 -10.477 1.037 1 94.56 100 ALA A O 1
ATOM 759 N N . ILE A 1 101 ? 3.756 -11.391 2.021 1 91.25 101 ILE A N 1
ATOM 760 C CA . ILE A 1 101 ? 3.561 -10.305 2.973 1 91.25 101 ILE A CA 1
ATOM 761 C C . ILE A 1 101 ? 3.076 -10.867 4.309 1 91.25 101 ILE A C 1
ATOM 763 O O . ILE A 1 101 ? 2.049 -11.547 4.363 1 91.25 101 ILE A O 1
ATOM 767 N N . SER A 1 102 ? 3.867 -10.672 5.348 1 88.5 102 SER A N 1
ATOM 768 C CA . SER A 1 102 ? 3.547 -11.211 6.668 1 88.5 102 SER A CA 1
ATOM 769 C C . SER A 1 102 ? 3.969 -10.242 7.77 1 88.5 102 SER A C 1
ATOM 771 O O . SER A 1 102 ? 4.723 -9.297 7.52 1 88.5 102 SER A O 1
ATOM 773 N N . LYS A 1 103 ? 3.465 -10.453 8.945 1 83.5 103 LYS A N 1
ATOM 774 C CA . LYS A 1 103 ? 3.73 -9.555 10.07 1 83.5 103 LYS A CA 1
ATOM 775 C C . LYS A 1 103 ? 5.105 -9.828 10.68 1 83.5 103 LYS A C 1
ATOM 777 O O . LYS A 1 103 ? 5.785 -8.906 11.125 1 83.5 103 LYS A O 1
ATOM 782 N N . THR A 1 104 ? 5.508 -11.148 10.641 1 86.56 104 THR A N 1
ATOM 783 C CA . THR A 1 104 ? 6.758 -11.516 11.297 1 86.56 104 THR A CA 1
ATOM 784 C C . THR A 1 104 ? 7.727 -12.148 10.305 1 86.56 104 THR A C 1
ATOM 786 O O . THR A 1 104 ? 7.309 -12.656 9.258 1 86.56 104 THR A O 1
ATOM 789 N N . ALA A 1 105 ? 8.984 -12.141 10.672 1 86.94 105 ALA A N 1
ATOM 790 C CA . ALA A 1 105 ? 10.023 -12.711 9.812 1 86.94 105 ALA A CA 1
ATOM 791 C C . ALA A 1 105 ? 9.82 -14.219 9.633 1 86.94 105 ALA A C 1
ATOM 793 O O . ALA A 1 105 ? 10.023 -14.75 8.539 1 86.94 105 ALA A O 1
ATOM 794 N N . ASP A 1 106 ? 9.445 -14.836 10.695 1 89.31 106 ASP A N 1
ATOM 795 C CA . ASP A 1 106 ? 9.234 -16.281 10.633 1 89.31 106 ASP A CA 1
ATOM 796 C C . ASP A 1 106 ? 8.086 -16.625 9.688 1 89.31 106 ASP A C 1
ATOM 798 O O . ASP A 1 106 ? 8.195 -17.562 8.891 1 89.31 106 ASP A O 1
ATOM 802 N N . GLU A 1 107 ? 7.059 -15.906 9.797 1 89.44 107 GLU A N 1
ATOM 803 C CA . GLU A 1 107 ? 5.914 -16.125 8.914 1 89.44 107 GLU A CA 1
ATOM 804 C C . GLU A 1 107 ? 6.266 -15.812 7.465 1 89.44 107 GLU A C 1
ATOM 806 O O . GLU A 1 107 ? 5.801 -16.5 6.547 1 89.44 107 GLU A O 1
ATOM 811 N N . LEU A 1 108 ? 7.004 -14.836 7.328 1 92.94 108 LEU A N 1
ATOM 812 C CA . LEU A 1 108 ? 7.426 -14.453 5.984 1 92.94 108 LEU A CA 1
ATOM 813 C C . LEU A 1 108 ? 8.289 -15.547 5.355 1 92.94 108 LEU A C 1
ATOM 815 O O . LEU A 1 108 ? 8.125 -15.875 4.18 1 92.94 108 LEU A O 1
ATOM 819 N N . LEU A 1 109 ? 9.219 -16.078 6.141 1 93.62 109 LEU A N 1
ATOM 820 C CA . LEU A 1 109 ? 10.055 -17.172 5.648 1 93.62 109 LEU A CA 1
ATOM 821 C C . LEU A 1 109 ? 9.203 -18.375 5.27 1 93.62 109 LEU A C 1
ATOM 823 O O . LEU A 1 109 ? 9.422 -19 4.227 1 93.62 109 LEU A O 1
ATOM 827 N N . LYS A 1 110 ? 8.258 -18.688 6.074 1 89.81 110 LYS A N 1
ATOM 828 C CA . LYS A 1 110 ? 7.336 -19.781 5.77 1 89.81 110 LYS A CA 1
ATOM 829 C C . LYS A 1 110 ? 6.602 -19.531 4.457 1 89.81 110 LYS A C 1
ATOM 831 O O . LYS A 1 110 ? 6.418 -20.453 3.656 1 89.81 110 LYS A O 1
ATOM 836 N N . ASN A 1 111 ? 6.195 -18.344 4.285 1 92.81 111 ASN A N 1
ATOM 837 C CA . ASN A 1 111 ? 5.512 -17.969 3.055 1 92.81 111 ASN A CA 1
ATOM 838 C C . ASN A 1 111 ? 6.402 -18.156 1.831 1 92.81 111 ASN A C 1
ATOM 840 O O . ASN A 1 111 ? 5.98 -18.75 0.839 1 92.81 111 ASN A O 1
ATOM 844 N N . VAL A 1 112 ? 7.574 -17.672 1.898 1 95.25 112 VAL A N 1
ATOM 845 C CA . VAL A 1 112 ? 8.508 -17.781 0.78 1 95.25 112 VAL A CA 1
ATOM 846 C C . VAL A 1 112 ? 8.812 -19.25 0.506 1 95.25 112 VAL A C 1
ATOM 848 O O . VAL A 1 112 ? 8.867 -19.688 -0.651 1 95.25 112 VAL A O 1
ATOM 851 N N . LYS A 1 113 ? 9 -20.016 1.537 1 90.69 113 LYS A N 1
ATOM 852 C CA . LYS A 1 113 ? 9.219 -21.453 1.372 1 90.69 113 LYS A CA 1
ATOM 853 C C . LYS A 1 113 ? 8.047 -22.109 0.645 1 90.69 113 LYS A C 1
ATOM 855 O O . LYS A 1 113 ? 8.242 -22.953 -0.224 1 90.69 113 LYS A O 1
ATOM 860 N N . ALA A 1 114 ? 6.891 -21.703 0.974 1 85.56 114 ALA A N 1
ATOM 861 C CA . ALA A 1 114 ? 5.695 -22.234 0.319 1 85.56 114 ALA A CA 1
ATOM 862 C C . ALA A 1 114 ? 5.66 -21.828 -1.155 1 85.56 114 ALA A C 1
ATOM 864 O O . ALA A 1 114 ? 5.277 -22.641 -2.008 1 85.56 114 ALA A O 1
ATOM 865 N N . MET A 1 115 ? 6.023 -20.625 -1.428 1 92.12 115 MET A N 1
ATOM 866 C CA . MET A 1 115 ? 6.066 -20.172 -2.814 1 92.12 115 MET A CA 1
ATOM 867 C C . MET A 1 115 ? 7.004 -21.031 -3.645 1 92.12 115 MET A C 1
ATOM 869 O O . MET A 1 115 ? 6.711 -21.344 -4.801 1 92.12 115 MET A O 1
ATOM 873 N N . VAL A 1 116 ? 8.086 -21.375 -3.035 1 89.81 116 VAL A N 1
ATOM 874 C CA . VAL A 1 116 ? 9.094 -22.172 -3.736 1 89.81 116 VAL A CA 1
ATOM 875 C C . VAL A 1 116 ? 8.602 -23.609 -3.883 1 89.81 116 VAL A C 1
ATOM 877 O O . VAL A 1 116 ? 8.602 -24.156 -4.984 1 89.81 116 VAL A O 1
ATOM 880 N N . ALA A 1 117 ? 8.188 -24.109 -2.807 1 80.44 117 ALA A N 1
ATOM 881 C CA . ALA A 1 117 ? 7.867 -25.531 -2.771 1 80.44 117 ALA A CA 1
ATOM 882 C C . ALA A 1 117 ? 6.555 -25.812 -3.5 1 80.44 117 ALA A C 1
ATOM 884 O O . ALA A 1 117 ? 6.469 -26.734 -4.309 1 80.44 117 ALA A O 1
ATOM 885 N N . GLN A 1 118 ? 5.586 -25.016 -3.238 1 73.69 118 GLN A N 1
ATOM 886 C CA . GLN A 1 118 ? 4.25 -25.25 -3.77 1 73.69 118 GLN A CA 1
ATOM 887 C C . GLN A 1 118 ? 4.02 -24.469 -5.059 1 73.69 118 GLN A C 1
ATOM 889 O O . GLN A 1 118 ? 3.443 -25 -6.016 1 73.69 118 GLN A O 1
ATOM 894 N N . GLY A 1 119 ? 4.461 -23.328 -5.07 1 79.94 119 GLY A N 1
ATOM 895 C CA . GLY A 1 119 ? 4.25 -22.469 -6.23 1 79.94 119 GLY A CA 1
ATOM 896 C C . GLY A 1 119 ? 5.27 -22.703 -7.332 1 79.94 119 GLY A C 1
ATOM 897 O O . GLY A 1 119 ? 5.074 -22.25 -8.469 1 79.94 119 GLY A O 1
ATOM 898 N N . LYS A 1 120 ? 6.391 -23.359 -6.973 1 86.94 120 LYS A N 1
ATOM 899 C CA . LYS A 1 120 ? 7.48 -23.641 -7.906 1 86.94 120 LYS A CA 1
ATOM 900 C C . LYS A 1 120 ? 8.094 -22.359 -8.453 1 86.94 120 LYS A C 1
ATOM 902 O O . LYS A 1 120 ? 8.469 -22.297 -9.617 1 86.94 120 LYS A O 1
ATOM 907 N N . ILE A 1 121 ? 8.055 -21.375 -7.609 1 92.38 121 ILE A N 1
ATOM 908 C CA . ILE A 1 121 ? 8.633 -20.094 -8 1 92.38 121 ILE A CA 1
ATOM 909 C C . ILE A 1 121 ? 10.148 -20.141 -7.836 1 92.38 121 ILE A C 1
ATOM 911 O O . ILE A 1 121 ? 10.656 -20.594 -6.805 1 92.38 121 ILE A O 1
ATOM 915 N N . LYS A 1 122 ? 10.859 -19.625 -8.867 1 94.94 122 LYS A N 1
ATOM 916 C CA . LYS A 1 122 ? 12.32 -19.703 -8.844 1 94.94 122 LYS A CA 1
ATOM 917 C C . LYS A 1 122 ? 12.945 -18.312 -8.898 1 94.94 122 LYS A C 1
ATOM 919 O O . LYS A 1 122 ? 14.164 -18.188 -8.781 1 94.94 122 LYS A O 1
ATOM 924 N N . ARG A 1 123 ? 12.164 -17.344 -9.094 1 97 123 ARG A N 1
ATOM 925 C CA . ARG A 1 123 ? 12.648 -15.969 -9.203 1 97 123 ARG A CA 1
ATOM 926 C C . ARG A 1 123 ? 11.961 -15.07 -8.18 1 97 123 ARG A C 1
ATOM 928 O O . ARG A 1 123 ? 10.742 -15.133 -8.008 1 97 123 ARG A O 1
ATOM 935 N N . PHE A 1 124 ? 12.805 -14.242 -7.504 1 98.19 124 PHE A N 1
ATOM 936 C CA . PHE A 1 124 ? 12.25 -13.438 -6.43 1 98.19 124 PHE A CA 1
ATOM 937 C C . PHE A 1 124 ? 12.766 -12 -6.512 1 98.19 124 PHE A C 1
ATOM 939 O O . PHE A 1 124 ? 13.859 -11.758 -7.02 1 98.19 124 PHE A O 1
ATOM 946 N N . VAL A 1 125 ? 11.945 -11.07 -6.074 1 98.19 125 VAL A N 1
ATOM 947 C CA . VAL A 1 125 ? 12.32 -9.688 -5.801 1 98.19 125 VAL A CA 1
ATOM 948 C C . VAL A 1 125 ? 12.102 -9.375 -4.32 1 98.19 125 VAL A C 1
ATOM 950 O O . VAL A 1 125 ? 11.008 -9.578 -3.789 1 98.19 125 VAL A O 1
ATOM 953 N N . LEU A 1 126 ? 13.148 -8.969 -3.65 1 96.12 126 LEU A N 1
ATOM 954 C CA . LEU A 1 126 ? 13.016 -8.453 -2.295 1 96.12 126 LEU A CA 1
ATOM 955 C C . LEU A 1 126 ? 12.891 -6.93 -2.307 1 96.12 126 LEU A C 1
ATOM 957 O O . LEU A 1 126 ? 13.766 -6.234 -2.826 1 96.12 126 LEU A O 1
ATOM 961 N N . LEU A 1 127 ? 11.875 -6.391 -1.688 1 94.19 127 LEU A N 1
ATOM 962 C CA . LEU A 1 127 ? 11.625 -4.957 -1.729 1 94.19 127 LEU A CA 1
ATOM 963 C C . LEU A 1 127 ? 12.453 -4.227 -0.675 1 94.19 127 LEU A C 1
ATOM 965 O O . LEU A 1 127 ? 12.172 -3.074 -0.343 1 94.19 127 LEU A O 1
ATOM 969 N N . TYR A 1 128 ? 13.359 -4.879 -0.148 1 89.5 128 TYR A N 1
ATOM 970 C CA . TYR A 1 128 ? 14.227 -4.348 0.896 1 89.5 128 TYR A CA 1
ATOM 971 C C . TYR A 1 128 ? 15.602 -5 0.842 1 89.5 128 TYR A C 1
ATOM 973 O O . TYR A 1 128 ? 15.781 -6.043 0.21 1 89.5 128 TYR A O 1
ATOM 981 N N . ALA A 1 129 ? 16.516 -4.344 1.407 1 88.88 129 ALA A N 1
ATOM 982 C CA . ALA A 1 129 ? 17.844 -4.91 1.658 1 88.88 129 ALA A CA 1
ATOM 983 C C . ALA A 1 129 ? 18.188 -4.832 3.139 1 88.88 129 ALA A C 1
ATOM 985 O O . ALA A 1 129 ? 18.234 -3.744 3.715 1 88.88 129 ALA A O 1
ATOM 986 N N . HIS A 1 130 ? 18.328 -5.969 3.736 1 84.12 130 HIS A N 1
ATOM 987 C CA . HIS A 1 130 ? 18.688 -6.039 5.148 1 84.12 130 HIS A CA 1
ATOM 988 C C . HIS A 1 130 ? 19.875 -6.965 5.367 1 84.12 130 HIS A C 1
ATOM 990 O O . HIS A 1 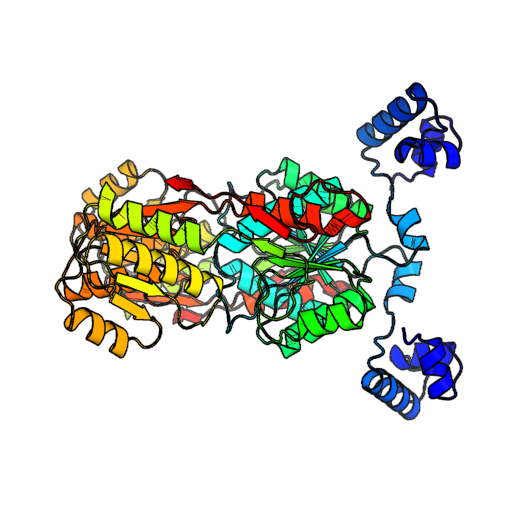130 ? 19.984 -8.008 4.715 1 84.12 130 HIS A O 1
ATOM 996 N N . GLN A 1 131 ? 20.656 -6.512 6.301 1 83.94 131 GLN A N 1
ATOM 997 C CA . GLN A 1 131 ? 21.781 -7.375 6.664 1 83.94 131 GLN A CA 1
ATOM 998 C C . GLN A 1 131 ? 21.281 -8.656 7.332 1 83.94 131 GLN A C 1
ATOM 1000 O O . GLN A 1 131 ? 20.359 -8.625 8.141 1 83.94 131 GLN A O 1
ATOM 1005 N N . ASP A 1 132 ? 21.859 -9.742 7.012 1 85.81 132 ASP A N 1
ATOM 1006 C CA . ASP A 1 132 ? 21.562 -11.047 7.59 1 85.81 132 ASP A CA 1
ATOM 1007 C C . ASP A 1 132 ? 20.078 -11.391 7.426 1 85.81 132 ASP A C 1
ATOM 1009 O O . ASP A 1 132 ? 19.438 -11.867 8.367 1 85.81 132 ASP A O 1
ATOM 1013 N N . ASP A 1 133 ? 19.531 -11.07 6.348 1 90.31 133 ASP A N 1
ATOM 1014 C CA . ASP A 1 133 ? 18.125 -11.352 6.059 1 90.31 133 ASP A CA 1
ATOM 1015 C C . ASP A 1 133 ? 17.906 -12.844 5.832 1 90.31 133 ASP A C 1
ATOM 1017 O O . ASP A 1 133 ? 18.484 -13.438 4.922 1 90.31 133 ASP A O 1
ATOM 1021 N N . PRO A 1 134 ? 17.016 -13.445 6.637 1 93.38 134 PRO A N 1
ATOM 1022 C CA . PRO A 1 134 ? 16.781 -14.891 6.508 1 93.38 134 PRO A CA 1
ATOM 1023 C C . PRO A 1 134 ? 16.219 -15.273 5.145 1 93.38 134 PRO A C 1
ATOM 1025 O O . PRO A 1 134 ? 16.453 -16.391 4.668 1 93.38 134 PRO A O 1
ATOM 1028 N N . ILE A 1 135 ? 15.477 -14.383 4.543 1 95.25 135 ILE A N 1
ATOM 1029 C CA . ILE A 1 135 ? 14.891 -14.688 3.242 1 95.25 135 ILE A CA 1
ATOM 1030 C C . ILE A 1 135 ? 15.984 -14.758 2.182 1 95.25 135 ILE A C 1
ATOM 1032 O O . ILE A 1 135 ? 16.047 -15.719 1.407 1 95.25 135 ILE A O 1
ATOM 1036 N N . ALA A 1 136 ? 16.859 -13.781 2.176 1 95.06 136 ALA A N 1
ATOM 1037 C CA . ALA A 1 136 ? 17.969 -13.781 1.227 1 95.06 136 ALA A CA 1
ATOM 1038 C C . ALA A 1 136 ? 18.859 -15 1.425 1 95.06 136 ALA A C 1
ATOM 1040 O O . ALA A 1 136 ? 19.281 -15.625 0.453 1 95.06 136 ALA A O 1
ATOM 1041 N N . ALA A 1 137 ? 19.141 -15.297 2.643 1 94.25 137 ALA A N 1
ATOM 1042 C CA . ALA A 1 137 ? 19.969 -16.453 2.961 1 94.25 137 ALA A CA 1
ATOM 1043 C C . ALA A 1 137 ? 19.344 -17.734 2.416 1 94.25 137 ALA A C 1
ATOM 1045 O O . ALA A 1 137 ? 20.031 -18.578 1.83 1 94.25 137 ALA A O 1
ATOM 1046 N N . PHE A 1 138 ? 18.062 -17.875 2.611 1 95.56 138 PHE A N 1
ATOM 1047 C CA . PHE A 1 138 ? 17.328 -19.047 2.121 1 95.56 138 PHE A CA 1
ATOM 1048 C C . PHE A 1 138 ? 17.406 -19.125 0.602 1 95.56 138 PHE A C 1
ATOM 1050 O O . PHE A 1 138 ? 17.672 -20.203 0.051 1 95.56 138 PHE A O 1
ATOM 1057 N N . LEU A 1 139 ? 17.188 -18 -0.098 1 96.12 139 LEU A N 1
ATOM 1058 C CA . LEU A 1 139 ? 17.203 -17.984 -1.557 1 96.12 139 LEU A CA 1
ATOM 1059 C C . LEU A 1 139 ? 18.578 -18.344 -2.09 1 96.12 139 LEU A C 1
ATOM 1061 O O . LEU A 1 139 ? 18.703 -19.078 -3.076 1 96.12 139 LEU A O 1
ATOM 1065 N N . ARG A 1 140 ? 19.625 -17.906 -1.445 1 94.12 140 ARG A N 1
ATOM 1066 C CA . ARG A 1 140 ? 21 -18.25 -1.82 1 94.12 140 ARG A CA 1
ATOM 1067 C C . ARG A 1 140 ? 21.25 -19.734 -1.65 1 94.12 140 ARG A C 1
ATOM 1069 O O . ARG A 1 140 ? 21.812 -20.375 -2.545 1 94.12 140 ARG A O 1
ATOM 1076 N N . GLN A 1 141 ? 20.875 -20.172 -0.518 1 93.25 141 GLN A N 1
ATOM 1077 C CA . GLN A 1 141 ? 21.109 -21.562 -0.17 1 93.25 141 GLN A CA 1
ATOM 1078 C C . GLN A 1 141 ? 20.469 -22.5 -1.196 1 93.25 141 GLN A C 1
ATOM 1080 O O . GLN A 1 141 ? 21.031 -23.562 -1.502 1 93.25 141 GLN A O 1
ATOM 1085 N N . HIS A 1 142 ? 19.422 -22.125 -1.753 1 93.38 142 HIS A N 1
ATOM 1086 C CA . HIS A 1 142 ? 18.688 -23 -2.676 1 93.38 142 HIS A CA 1
ATOM 1087 C C . HIS A 1 142 ? 18.938 -22.594 -4.125 1 93.38 142 HIS A C 1
ATOM 1089 O O . HIS A 1 142 ? 18.25 -23.062 -5.035 1 93.38 142 HIS A O 1
ATOM 1095 N N . HIS A 1 143 ? 19.875 -21.656 -4.371 1 94.06 143 HIS A N 1
ATOM 1096 C CA . HIS A 1 143 ? 20.344 -21.219 -5.684 1 94.06 143 HIS A CA 1
ATOM 1097 C C . HIS A 1 143 ? 19.203 -20.656 -6.52 1 94.06 143 HIS A C 1
ATOM 1099 O O . HIS A 1 143 ? 19.078 -20.969 -7.703 1 94.06 143 HIS A O 1
ATOM 1105 N N . LEU A 1 144 ? 18.344 -19.969 -5.82 1 95.69 144 LEU A N 1
ATOM 1106 C CA . LEU A 1 144 ? 17.281 -19.25 -6.5 1 95.69 144 LEU A CA 1
ATOM 1107 C C . LEU A 1 144 ? 17.719 -17.844 -6.871 1 95.69 144 LEU A C 1
ATOM 1109 O O . LEU A 1 144 ? 18.438 -17.188 -6.113 1 95.69 144 LEU A O 1
ATOM 1113 N N . ARG A 1 145 ? 17.281 -17.391 -8.016 1 96.06 145 ARG A N 1
ATOM 1114 C CA . ARG A 1 145 ? 17.688 -16.062 -8.5 1 96.06 145 ARG A CA 1
ATOM 1115 C C . ARG A 1 145 ? 16.828 -14.969 -7.867 1 96.06 145 ARG A C 1
ATOM 1117 O O . ARG A 1 145 ? 15.609 -15.094 -7.789 1 96.06 145 ARG A O 1
ATOM 1124 N N . PHE A 1 146 ? 17.516 -13.875 -7.348 1 97.19 146 PHE A N 1
ATOM 1125 C CA . PHE A 1 146 ? 16.734 -12.789 -6.781 1 97.19 146 PHE A CA 1
ATOM 1126 C C . PHE A 1 146 ? 17.453 -11.453 -6.938 1 97.19 146 PHE A C 1
ATOM 1128 O O . PHE A 1 146 ? 18.672 -11.43 -7.184 1 97.19 146 PHE A O 1
ATOM 1135 N N . VAL A 1 147 ? 16.672 -10.391 -6.949 1 97.56 147 VAL A N 1
ATOM 1136 C CA . VAL A 1 147 ? 17.141 -9.008 -6.977 1 97.56 147 VAL A CA 1
ATOM 1137 C C . VAL A 1 147 ? 16.578 -8.25 -5.777 1 97.56 147 VAL A C 1
ATOM 1139 O O . VAL A 1 147 ? 15.406 -8.414 -5.418 1 97.56 147 VAL A O 1
ATOM 1142 N N . THR A 1 148 ? 17.406 -7.5 -5.094 1 96 148 THR A N 1
ATOM 1143 C CA . THR A 1 148 ? 16.938 -6.652 -4 1 96 148 THR A CA 1
ATOM 1144 C C . THR A 1 148 ? 16.75 -5.215 -4.477 1 96 148 THR A C 1
ATOM 1146 O O . THR A 1 148 ? 17.469 -4.742 -5.348 1 96 148 THR A O 1
ATOM 1149 N N . ILE A 1 149 ? 15.68 -4.586 -4 1 95.06 149 ILE A N 1
ATOM 1150 C CA . ILE A 1 149 ? 15.609 -3.131 -4.059 1 95.06 149 ILE A CA 1
ATOM 1151 C C . ILE A 1 149 ? 16.391 -2.525 -2.898 1 95.06 149 ILE A C 1
ATOM 1153 O O . ILE A 1 149 ? 16.016 -2.676 -1.735 1 95.06 149 ILE A O 1
ATOM 1157 N N . GLY A 1 150 ? 17.375 -1.794 -3.236 1 93.5 150 GLY A N 1
ATOM 1158 C CA . GLY A 1 150 ? 18.328 -1.342 -2.238 1 93.5 150 GLY A CA 1
ATOM 1159 C C . GLY A 1 150 ? 19.625 -2.127 -2.256 1 93.5 150 GLY A C 1
ATOM 1160 O O . GLY A 1 150 ? 19.625 -3.344 -2.455 1 93.5 150 GLY A O 1
ATOM 1161 N N . GLN A 1 151 ? 20.703 -1.471 -2.068 1 89.75 151 GLN A N 1
ATOM 1162 C CA . GLN A 1 151 ? 22.016 -2.1 -2.057 1 89.75 151 GLN A CA 1
ATOM 1163 C C . GLN A 1 151 ? 22.203 -2.961 -0.812 1 89.75 151 GLN A C 1
ATOM 1165 O O . GLN A 1 151 ? 22.047 -2.48 0.312 1 89.75 151 GLN A O 1
ATOM 1170 N N . PRO A 1 152 ? 22.5 -4.258 -1.043 1 87.62 152 PRO A N 1
ATOM 1171 C CA . PRO A 1 152 ? 22.781 -5.105 0.117 1 87.62 152 PRO A CA 1
ATOM 1172 C C . PRO A 1 152 ? 24.109 -4.77 0.785 1 87.62 152 PRO A C 1
ATOM 1174 O O . PRO A 1 152 ? 25.078 -4.41 0.104 1 87.62 152 PRO A O 1
ATOM 1177 N N . ASP A 1 153 ? 24.125 -4.887 2.123 1 77.56 153 ASP A N 1
ATOM 1178 C CA . ASP A 1 153 ? 25.344 -4.555 2.863 1 77.56 153 ASP A CA 1
ATOM 1179 C C . ASP A 1 153 ? 26.266 -5.766 2.967 1 77.56 153 ASP A C 1
ATOM 1181 O O . ASP A 1 153 ? 27.484 -5.609 3.094 1 77.56 153 ASP A O 1
ATOM 1185 N N . ASP A 1 154 ? 25.781 -6.871 2.967 1 77.12 154 ASP A N 1
ATOM 1186 C CA . ASP A 1 154 ? 26.578 -8.008 3.408 1 77.12 154 ASP A CA 1
ATOM 1187 C C . ASP A 1 154 ? 26.984 -8.891 2.227 1 77.12 154 ASP A C 1
ATOM 1189 O O . ASP A 1 154 ? 27.828 -9.773 2.363 1 77.12 154 ASP A O 1
ATOM 1193 N N . ASN A 1 155 ? 26.359 -8.734 1.103 1 80 155 ASN A N 1
ATOM 1194 C CA . ASN A 1 155 ? 26.688 -9.617 -0.018 1 80 155 ASN A CA 1
ATOM 1195 C C . ASN A 1 155 ? 26.828 -8.836 -1.321 1 80 155 ASN A C 1
ATOM 1197 O O . ASN A 1 155 ? 25.828 -8.562 -1.992 1 80 155 ASN A O 1
ATOM 1201 N N . ALA A 1 156 ? 28.031 -8.711 -1.752 1 78.25 156 ALA A N 1
ATOM 1202 C CA . ALA A 1 156 ? 28.328 -7.867 -2.902 1 78.25 156 ALA A CA 1
ATOM 1203 C C . ALA A 1 156 ? 27.938 -8.547 -4.207 1 78.25 156 ALA A C 1
ATOM 1205 O O . ALA A 1 156 ? 27.844 -7.902 -5.254 1 78.25 156 ALA A O 1
ATOM 1206 N N . ASN A 1 157 ? 27.578 -9.773 -4.074 1 86.19 157 ASN A N 1
ATOM 1207 C CA . ASN A 1 157 ? 27.281 -10.5 -5.297 1 86.19 157 ASN A CA 1
ATOM 1208 C C . ASN A 1 157 ? 25.781 -10.523 -5.578 1 86.19 157 ASN A C 1
ATOM 1210 O O . ASN A 1 157 ? 25.344 -10.953 -6.648 1 86.19 157 ASN A O 1
ATOM 1214 N N . ASP A 1 158 ? 25.047 -10.055 -4.625 1 92.25 158 ASP A N 1
ATOM 1215 C CA . ASP A 1 158 ? 23.594 -10.047 -4.852 1 92.25 158 ASP A CA 1
ATOM 1216 C C . ASP A 1 158 ? 23.203 -8.953 -5.844 1 92.25 158 ASP A C 1
ATOM 1218 O O . ASP A 1 158 ? 23.781 -7.859 -5.824 1 92.25 158 ASP A O 1
ATOM 1222 N N . TYR A 1 159 ? 22.312 -9.312 -6.738 1 95.44 159 TYR A N 1
ATOM 1223 C CA . TYR A 1 159 ? 21.797 -8.344 -7.691 1 95.44 159 TYR A CA 1
ATOM 1224 C C . TYR A 1 159 ? 20.922 -7.305 -6.988 1 95.44 159 TYR A C 1
ATOM 1226 O O . TYR A 1 159 ? 20.172 -7.633 -6.062 1 95.44 159 TYR A O 1
ATOM 1234 N N . PHE A 1 160 ? 21.125 -6.039 -7.371 1 96.56 160 PHE A N 1
ATOM 1235 C CA . PHE A 1 160 ? 20.281 -5.039 -6.746 1 96.56 160 PHE A CA 1
ATOM 1236 C C . PHE A 1 160 ? 20.016 -3.877 -7.699 1 96.56 160 PHE A C 1
ATOM 1238 O O . PHE A 1 160 ? 20.781 -3.664 -8.648 1 96.56 160 PHE A O 1
ATOM 1245 N N . VAL A 1 161 ? 18.891 -3.25 -7.559 1 96.94 161 VAL A N 1
ATOM 1246 C CA . VAL A 1 161 ? 18.516 -1.978 -8.164 1 96.94 161 VAL A CA 1
ATOM 1247 C C . VAL A 1 161 ? 18.344 -0.916 -7.082 1 96.94 161 VAL A C 1
ATOM 1249 O O . VAL A 1 161 ? 17.766 -1.183 -6.027 1 96.94 161 VAL A O 1
ATOM 1252 N N . ASP A 1 162 ? 18.906 0.217 -7.277 1 96.19 162 ASP A N 1
ATOM 1253 C CA . ASP A 1 162 ? 18.797 1.289 -6.293 1 96.19 162 ASP A CA 1
ATOM 1254 C C . ASP A 1 162 ? 19.047 2.65 -6.93 1 96.19 162 ASP A C 1
ATOM 1256 O O . ASP A 1 162 ? 19.359 2.734 -8.125 1 96.19 162 ASP A O 1
ATOM 1260 N N . ASN A 1 163 ? 18.734 3.645 -6.191 1 96.56 163 ASN A N 1
ATOM 1261 C CA . ASN A 1 163 ? 19.281 4.965 -6.48 1 96.56 163 ASN A CA 1
ATOM 1262 C C . ASN A 1 163 ? 20.641 5.164 -5.824 1 96.56 163 ASN A C 1
ATOM 1264 O O . ASN A 1 163 ? 21.047 4.363 -4.98 1 96.56 163 ASN A O 1
ATOM 1268 N N . ASP A 1 164 ? 21.422 6.141 -6.348 1 96 164 ASP A N 1
ATOM 1269 C CA . ASP A 1 164 ? 22.547 6.637 -5.551 1 96 164 ASP A CA 1
ATOM 1270 C C . ASP A 1 164 ? 22.047 7.516 -4.402 1 96 164 ASP A C 1
ATOM 1272 O O . ASP A 1 164 ? 21.891 8.727 -4.57 1 96 164 ASP A O 1
ATOM 1276 N N . ASN A 1 165 ? 21.875 6.895 -3.266 1 96.31 165 ASN A N 1
ATOM 1277 C CA . ASN A 1 165 ? 21.219 7.574 -2.152 1 96.31 165 ASN A CA 1
ATOM 1278 C C . ASN A 1 165 ? 22.109 8.664 -1.563 1 96.31 165 ASN A C 1
ATOM 1280 O O . ASN A 1 165 ? 21.609 9.656 -1.019 1 96.31 165 ASN A O 1
ATOM 1284 N N . LEU A 1 166 ? 23.391 8.492 -1.658 1 97.25 166 LEU A N 1
ATOM 1285 C CA . LEU A 1 166 ? 24.281 9.57 -1.255 1 97.25 166 LEU A CA 1
ATOM 1286 C C . LEU A 1 166 ? 24.078 10.805 -2.123 1 97.25 166 LEU A C 1
ATOM 1288 O O . LEU A 1 166 ? 23.891 11.914 -1.604 1 97.25 166 LEU A O 1
ATOM 1292 N N . GLU A 1 167 ? 24.016 10.578 -3.404 1 97.56 167 GLU A N 1
ATOM 1293 C CA . GLU A 1 167 ? 23.828 11.688 -4.328 1 97.56 167 GLU A CA 1
ATOM 1294 C C . GLU A 1 167 ? 22.438 12.281 -4.188 1 97.56 167 GLU A C 1
ATOM 1296 O O . GLU A 1 167 ? 22.25 13.492 -4.336 1 97.56 167 GLU A O 1
ATOM 1301 N N . ALA A 1 168 ? 21.484 11.43 -3.973 1 97.38 168 ALA A N 1
ATOM 1302 C CA . ALA A 1 168 ? 20.125 11.922 -3.734 1 97.38 168 ALA A CA 1
ATOM 1303 C C . ALA A 1 168 ? 20.078 12.797 -2.484 1 97.38 168 ALA A C 1
ATOM 1305 O O . ALA A 1 168 ? 19.391 13.812 -2.461 1 97.38 168 ALA A O 1
ATOM 1306 N N . GLY A 1 169 ? 20.797 12.336 -1.445 1 97.75 169 GLY A N 1
ATOM 1307 C CA . GLY A 1 169 ? 20.906 13.148 -0.245 1 97.75 169 GLY A CA 1
ATOM 1308 C C . GLY A 1 169 ? 21.562 14.492 -0.493 1 97.75 169 GLY A C 1
ATOM 1309 O O . GLY A 1 169 ? 21.094 15.523 0 1 97.75 169 GLY A O 1
ATOM 1310 N N . ILE A 1 170 ? 22.609 14.484 -1.242 1 97.75 170 ILE A N 1
ATOM 1311 C CA . ILE A 1 170 ? 23.312 15.719 -1.604 1 97.75 170 ILE A CA 1
ATOM 1312 C C . ILE A 1 170 ? 22.359 16.641 -2.375 1 97.75 170 ILE A C 1
ATOM 1314 O O . ILE A 1 170 ? 22.266 17.828 -2.072 1 97.75 170 ILE A O 1
ATOM 1318 N N . GLY A 1 171 ? 21.703 16.047 -3.338 1 97.31 171 GLY A N 1
ATOM 1319 C CA . GLY A 1 171 ? 20.766 16.828 -4.129 1 97.31 171 GLY A CA 1
ATOM 1320 C C . GLY A 1 171 ? 19.672 17.469 -3.291 1 97.31 171 GLY A C 1
ATOM 1321 O O . GLY A 1 171 ? 19.406 18.656 -3.43 1 97.31 171 GLY A O 1
ATOM 1322 N N . GLY A 1 172 ? 19.078 16.656 -2.426 1 97.69 172 GLY A N 1
ATOM 1323 C CA . GLY A 1 172 ? 18.031 17.172 -1.558 1 97.69 172 GLY A CA 1
ATOM 1324 C C . GLY A 1 172 ? 18.516 18.266 -0.628 1 97.69 172 GLY A C 1
ATOM 1325 O O . GLY A 1 172 ? 17.844 19.297 -0.473 1 97.69 172 GLY A O 1
ATOM 1326 N N . ALA A 1 173 ? 19.656 18.078 -0.052 1 97.94 173 ALA A N 1
ATOM 1327 C CA . ALA A 1 173 ? 20.219 19.062 0.868 1 97.94 173 ALA A CA 1
ATOM 1328 C C . ALA A 1 173 ? 20.578 20.344 0.135 1 97.94 173 ALA A C 1
ATOM 1330 O O . ALA A 1 173 ? 20.359 21.453 0.646 1 97.94 173 ALA A O 1
ATOM 1331 N N . THR A 1 174 ? 21.125 20.234 -1.021 1 97.62 174 THR A N 1
ATOM 1332 C CA . THR A 1 174 ? 21.5 21.391 -1.824 1 97.62 174 THR A CA 1
ATOM 1333 C C . THR A 1 174 ? 20.266 22.219 -2.162 1 97.62 174 THR A C 1
ATOM 1335 O O . THR A 1 174 ? 20.297 23.453 -2.068 1 97.62 174 THR A O 1
ATOM 1338 N N . PHE A 1 175 ? 19.25 21.547 -2.551 1 97.81 175 PHE A N 1
ATOM 1339 C CA . PHE A 1 175 ? 18 22.25 -2.848 1 97.81 175 PHE A CA 1
ATOM 1340 C C . PHE A 1 175 ? 17.5 22.984 -1.619 1 97.81 175 PHE A C 1
ATOM 1342 O O . PHE A 1 175 ? 17.109 24.156 -1.71 1 97.81 175 PHE A O 1
ATOM 1349 N N . LEU A 1 176 ? 17.516 22.344 -0.486 1 97.56 176 LEU A N 1
ATOM 1350 C CA . LEU A 1 176 ? 17.016 22.906 0.764 1 97.56 176 LEU A CA 1
ATOM 1351 C C . LEU A 1 176 ? 17.812 24.141 1.159 1 97.56 176 LEU A C 1
ATOM 1353 O O . LEU A 1 176 ? 17.25 25.188 1.486 1 97.56 176 LEU A O 1
ATOM 1357 N N . LEU A 1 177 ? 19.094 24.078 1.067 1 97.19 177 LEU A N 1
ATOM 1358 C CA . LEU A 1 177 ? 19.953 25.125 1.581 1 97.19 177 LEU A CA 1
ATOM 1359 C C . LEU A 1 177 ? 20.172 26.219 0.537 1 97.19 177 LEU A C 1
ATOM 1361 O O . LEU A 1 177 ? 20.234 27.406 0.875 1 97.19 177 LEU A O 1
ATOM 1365 N N . ASN A 1 178 ? 20.25 25.859 -0.69 1 95.62 178 ASN A N 1
ATOM 1366 C CA . ASN A 1 178 ? 20.578 26.812 -1.74 1 95.62 178 ASN A CA 1
ATOM 1367 C C . ASN A 1 178 ? 19.312 27.422 -2.344 1 95.62 178 ASN A C 1
ATOM 1369 O O . ASN A 1 178 ? 19.188 28.656 -2.414 1 95.62 178 ASN A O 1
ATOM 1373 N N . GLN A 1 179 ? 18.391 26.625 -2.705 1 95.56 179 GLN A N 1
ATOM 1374 C CA . GLN A 1 179 ? 17.203 27.125 -3.396 1 95.56 179 GLN A CA 1
ATOM 1375 C C . GLN A 1 179 ? 16.188 27.672 -2.41 1 95.56 179 GLN A C 1
ATOM 1377 O O . GLN A 1 179 ? 15.602 28.734 -2.633 1 95.56 179 GLN A O 1
ATOM 1382 N N . LEU A 1 180 ? 16.031 26.922 -1.308 1 96.5 180 LEU A N 1
ATOM 1383 C CA . LEU A 1 180 ? 15.016 27.359 -0.346 1 96.5 180 LEU A CA 1
ATOM 1384 C C . LEU A 1 180 ? 15.633 28.281 0.7 1 96.5 180 LEU A C 1
ATOM 1386 O O . LEU A 1 180 ? 14.914 28.844 1.528 1 96.5 180 LEU A O 1
ATOM 1390 N N . GLN A 1 181 ? 16.906 28.391 0.715 1 96.62 181 GLN A N 1
ATOM 1391 C CA . GLN A 1 181 ? 17.656 29.344 1.527 1 96.62 181 GLN A CA 1
ATOM 1392 C C . GLN A 1 181 ? 17.469 29.062 3.016 1 96.62 181 GLN A C 1
ATOM 1394 O O . GLN A 1 181 ? 17.359 29.984 3.82 1 96.62 181 GLN A O 1
ATOM 1399 N N . VAL A 1 182 ? 17.359 27.797 3.34 1 97.38 182 VAL A N 1
ATOM 1400 C CA . VAL A 1 182 ? 17.297 27.359 4.734 1 97.38 182 VAL A CA 1
ATOM 1401 C C . VAL A 1 182 ? 18.656 27.547 5.391 1 97.38 182 VAL A C 1
ATOM 1403 O O . VAL A 1 182 ? 19.688 27.25 4.789 1 97.38 182 VAL A O 1
ATOM 1406 N N . LYS A 1 183 ? 18.703 27.984 6.621 1 97.19 183 LYS A N 1
ATOM 1407 C CA . LYS A 1 183 ? 19.938 28.281 7.316 1 97.19 183 LYS A CA 1
ATOM 1408 C C . LYS A 1 183 ? 20.188 27.297 8.461 1 97.19 183 LYS A C 1
ATOM 1410 O O . LYS A 1 183 ? 21.328 27.047 8.836 1 97.19 183 LYS A O 1
ATOM 1415 N N . HIS A 1 184 ? 19.125 26.797 9.094 1 97.94 184 HIS A N 1
ATOM 1416 C CA . HIS A 1 184 ? 19.219 25.859 10.211 1 97.94 184 HIS A CA 1
ATOM 1417 C C . HIS A 1 184 ? 18.406 24.594 9.93 1 97.94 184 HIS A C 1
ATOM 1419 O O . HIS A 1 184 ? 17.375 24.375 10.562 1 97.94 184 HIS A O 1
ATOM 1425 N N . PRO A 1 185 ? 18.938 23.734 9.078 1 98.31 185 PRO A N 1
ATOM 1426 C CA . PRO A 1 185 ? 18.203 22.547 8.656 1 98.31 185 PRO A CA 1
ATOM 1427 C C . PRO A 1 185 ? 18.25 21.422 9.688 1 98.31 185 PRO A C 1
ATOM 1429 O O . PRO A 1 185 ? 19.156 21.375 10.516 1 98.31 185 PRO A O 1
ATOM 1432 N N . VAL A 1 186 ? 17.266 20.578 9.641 1 98.75 186 VAL A N 1
ATOM 1433 C CA . VAL A 1 186 ? 17.266 19.328 10.391 1 98.75 186 VAL A CA 1
ATOM 1434 C C . VAL A 1 186 ? 17.016 18.156 9.438 1 98.75 186 VAL A C 1
ATOM 1436 O O . VAL A 1 186 ? 16.188 18.266 8.523 1 98.75 186 VAL A O 1
ATOM 1439 N N . PHE A 1 187 ? 17.797 17.094 9.578 1 98.75 187 PHE A N 1
ATOM 1440 C CA . PHE A 1 187 ? 17.547 15.82 8.898 1 98.75 187 PHE A CA 1
ATOM 1441 C C . PHE A 1 187 ? 16.703 14.891 9.773 1 98.75 187 PHE A C 1
ATOM 1443 O O . PHE A 1 187 ? 17.094 14.586 10.906 1 98.75 187 PHE A O 1
ATOM 1450 N N . VAL A 1 188 ? 15.578 14.461 9.219 1 97.75 188 VAL A N 1
ATOM 1451 C CA . VAL A 1 188 ? 14.641 13.633 9.977 1 97.75 188 VAL A CA 1
ATOM 1452 C C . VAL A 1 188 ? 14.625 12.219 9.406 1 97.75 188 VAL A C 1
ATOM 1454 O O . VAL A 1 188 ? 14.398 12.023 8.211 1 97.75 188 VAL A O 1
ATOM 1457 N N . GLU A 1 189 ? 14.883 11.242 10.242 1 95.31 189 GLU A N 1
ATOM 1458 C CA . GLU A 1 189 ? 14.945 9.859 9.797 1 95.31 189 GLU A CA 1
ATOM 1459 C C . GLU A 1 189 ? 14.086 8.953 10.672 1 95.31 189 GLU A C 1
ATOM 1461 O O . GLU A 1 189 ? 13.617 9.367 11.734 1 95.31 189 GLU A O 1
ATOM 1466 N N . SER A 1 190 ? 13.781 7.766 10.133 1 90.62 190 SER A N 1
ATOM 1467 C CA . SER A 1 190 ? 12.938 6.805 10.836 1 90.62 190 SER A CA 1
ATOM 1468 C C . SER A 1 190 ? 13.672 6.18 12.016 1 90.62 190 SER A C 1
ATOM 1470 O O . SER A 1 190 ? 14.828 6.512 12.281 1 90.62 190 SER A O 1
ATOM 1472 N N . THR A 1 191 ? 12.914 5.316 12.75 1 87.5 191 THR A N 1
ATOM 1473 C CA . THR A 1 191 ? 13.492 4.621 13.898 1 87.5 191 THR A CA 1
ATOM 1474 C C . THR A 1 191 ? 14.383 3.467 13.438 1 87.5 191 THR A C 1
ATOM 1476 O O . THR A 1 191 ? 15.125 2.895 14.234 1 87.5 191 THR A O 1
ATOM 1479 N N . HIS A 1 192 ? 14.328 3.283 12.125 1 80.88 192 HIS A N 1
ATOM 1480 C CA . HIS A 1 192 ? 15.039 2.123 11.594 1 80.88 192 HIS A CA 1
ATOM 1481 C C . HIS A 1 192 ? 16.422 2.512 11.062 1 80.88 192 HIS A C 1
ATOM 1483 O O . HIS A 1 192 ? 16.641 3.666 10.695 1 80.88 192 HIS A O 1
ATOM 1489 N N . ASP A 1 193 ? 17.328 1.61 11.117 1 81.75 193 ASP A N 1
ATOM 1490 C CA . ASP A 1 193 ? 18.688 1.854 10.625 1 81.75 193 ASP A CA 1
ATOM 1491 C C . ASP A 1 193 ? 18.844 1.35 9.188 1 81.75 193 ASP A C 1
ATOM 1493 O O . ASP A 1 193 ? 19.734 0.55 8.906 1 81.75 193 ASP A O 1
ATOM 1497 N N . TRP A 1 194 ? 18.094 1.986 8.336 1 84.75 194 TRP A N 1
ATOM 1498 C CA . TRP A 1 194 ? 18.172 1.579 6.938 1 84.75 194 TRP A CA 1
ATOM 1499 C C . TRP A 1 194 ? 19.391 2.176 6.262 1 84.75 194 TRP A C 1
ATOM 1501 O O . TRP A 1 194 ? 19.719 3.346 6.477 1 84.75 194 TRP A O 1
ATOM 1511 N N . ALA A 1 195 ? 19.953 1.413 5.41 1 87.5 195 ALA A N 1
ATOM 1512 C CA . ALA A 1 195 ? 21.172 1.842 4.715 1 87.5 195 ALA A CA 1
ATOM 1513 C C . ALA A 1 195 ? 20.891 3.061 3.838 1 87.5 195 ALA A C 1
ATOM 1515 O O . ALA A 1 195 ? 21.719 3.982 3.773 1 87.5 195 ALA A O 1
ATOM 1516 N N . TYR A 1 196 ? 19.812 3.117 3.135 1 90.75 196 TYR A N 1
ATOM 1517 C CA . TYR A 1 196 ? 19.531 4.234 2.242 1 90.75 196 TYR A CA 1
ATOM 1518 C C . TYR A 1 196 ? 19.375 5.531 3.025 1 90.75 196 TYR A C 1
ATOM 1520 O O . TYR A 1 196 ? 19.766 6.602 2.557 1 90.75 196 TYR A O 1
ATOM 1528 N N . GLU A 1 197 ? 18.797 5.445 4.223 1 92.88 197 GLU A N 1
ATOM 1529 C CA . GLU A 1 197 ? 18.641 6.641 5.043 1 92.88 197 GLU A CA 1
ATOM 1530 C C . GLU A 1 197 ? 20 7.168 5.512 1 92.88 197 GLU A C 1
ATOM 1532 O O . GLU A 1 197 ? 20.219 8.383 5.551 1 92.88 197 GLU A O 1
ATOM 1537 N N . GLN A 1 198 ? 20.859 6.242 5.871 1 94.06 198 GLN A N 1
ATOM 1538 C CA . GLN A 1 198 ? 22.203 6.629 6.293 1 94.06 198 GLN A CA 1
ATOM 1539 C C . GLN A 1 198 ? 22.953 7.348 5.176 1 94.06 198 GLN A C 1
ATOM 1541 O O . GLN A 1 198 ? 23.609 8.367 5.414 1 94.06 198 GLN A O 1
ATOM 1546 N N . GLN A 1 199 ? 22.828 6.844 4.047 1 95.88 199 GLN A N 1
ATOM 1547 C CA . GLN A 1 199 ? 23.484 7.445 2.896 1 95.88 199 GLN A CA 1
ATOM 1548 C C . GLN A 1 199 ? 22.922 8.836 2.602 1 95.88 199 GLN A C 1
ATOM 1550 O O . GLN A 1 199 ? 23.688 9.766 2.311 1 95.88 199 GLN A O 1
ATOM 1555 N N . ARG A 1 200 ? 21.672 9 2.658 1 97.19 200 ARG A N 1
ATOM 1556 C CA . ARG A 1 200 ? 21.047 10.297 2.447 1 97.19 200 ARG A CA 1
ATOM 1557 C C . ARG A 1 200 ? 21.484 11.297 3.518 1 97.19 200 ARG A C 1
ATOM 1559 O O . ARG A 1 200 ? 21.75 12.461 3.217 1 97.19 200 ARG A O 1
ATOM 1566 N N . ARG A 1 201 ? 21.547 10.766 4.754 1 98 201 ARG A N 1
ATOM 1567 C CA . ARG A 1 201 ? 22.031 11.617 5.836 1 98 201 ARG A CA 1
ATOM 1568 C C . ARG A 1 201 ? 23.469 12.078 5.578 1 98 201 ARG A C 1
ATOM 1570 O O . ARG A 1 201 ? 23.797 13.242 5.797 1 98 201 ARG A O 1
ATOM 1577 N N . GLN A 1 202 ? 24.281 11.164 5.16 1 97.94 202 GLN A N 1
ATOM 1578 C CA . GLN A 1 202 ? 25.656 11.508 4.832 1 97.94 202 GLN A CA 1
ATOM 1579 C C . GLN A 1 202 ? 25.703 12.602 3.764 1 97.94 202 GLN A C 1
ATOM 1581 O O . GLN A 1 202 ? 26.516 13.523 3.854 1 97.94 202 GLN A O 1
ATOM 1586 N N . GLY A 1 203 ? 24.859 12.445 2.77 1 98.31 203 GLY A N 1
ATOM 1587 C CA . GLY A 1 203 ? 24.766 13.492 1.762 1 98.31 203 GLY A CA 1
ATOM 1588 C C . GLY A 1 203 ? 24.359 14.836 2.334 1 98.31 203 GLY A C 1
ATOM 1589 O O . GLY A 1 203 ? 24.984 15.859 2.014 1 98.31 203 GLY A O 1
ATOM 1590 N N . TYR A 1 204 ? 23.422 14.828 3.215 1 98.44 204 TYR A N 1
ATOM 1591 C CA . TYR A 1 204 ? 22.953 16.016 3.916 1 98.44 204 TYR A CA 1
ATOM 1592 C C . TYR A 1 204 ? 24.094 16.656 4.715 1 98.44 204 TYR A C 1
ATOM 1594 O O . TYR A 1 204 ? 24.312 17.859 4.641 1 98.44 204 TYR A O 1
ATOM 1602 N N . GLU A 1 205 ? 24.812 15.852 5.41 1 98.38 205 GLU A N 1
ATOM 1603 C CA . GLU A 1 205 ? 25.891 16.328 6.254 1 98.38 205 GLU A CA 1
ATOM 1604 C C . GLU A 1 205 ? 27.016 16.953 5.418 1 98.38 205 GLU A C 1
ATOM 1606 O O . GLU A 1 205 ? 27.594 17.969 5.801 1 98.38 205 GLU A O 1
ATOM 1611 N N . ARG A 1 206 ? 27.281 16.391 4.316 1 98 206 ARG A N 1
ATOM 1612 C CA . ARG A 1 206 ? 28.312 16.906 3.42 1 98 206 ARG A CA 1
ATOM 1613 C C . ARG A 1 206 ? 27.953 18.297 2.92 1 98 206 ARG A C 1
ATOM 1615 O O . ARG A 1 206 ? 28.797 19.203 2.908 1 98 206 ARG A O 1
ATOM 1622 N N . VAL A 1 207 ? 26.734 18.422 2.539 1 98.06 207 VAL A N 1
ATOM 1623 C CA . VAL A 1 207 ? 26.281 19.703 2.016 1 98.06 207 VAL A CA 1
ATOM 1624 C C . VAL A 1 207 ? 26.25 20.734 3.141 1 98.06 207 VAL A C 1
ATOM 1626 O O . VAL A 1 207 ? 26.625 21.891 2.949 1 98.06 207 VAL A O 1
ATOM 1629 N N . ALA A 1 208 ? 25.781 20.312 4.297 1 97.31 208 ALA A N 1
ATOM 1630 C CA . ALA A 1 208 ? 25.766 21.219 5.445 1 97.31 208 ALA A CA 1
ATOM 1631 C C . ALA A 1 208 ? 27.156 21.766 5.742 1 97.31 208 ALA A C 1
ATOM 1633 O O . ALA A 1 208 ? 27.312 22.953 6.047 1 97.31 208 ALA A O 1
ATOM 1634 N N . ALA A 1 209 ? 28.078 20.922 5.676 1 96.44 209 ALA A N 1
ATOM 1635 C CA . ALA A 1 209 ? 29.453 21.328 5.902 1 96.44 209 ALA A CA 1
ATOM 1636 C C . ALA A 1 209 ? 29.891 22.375 4.887 1 96.44 209 ALA 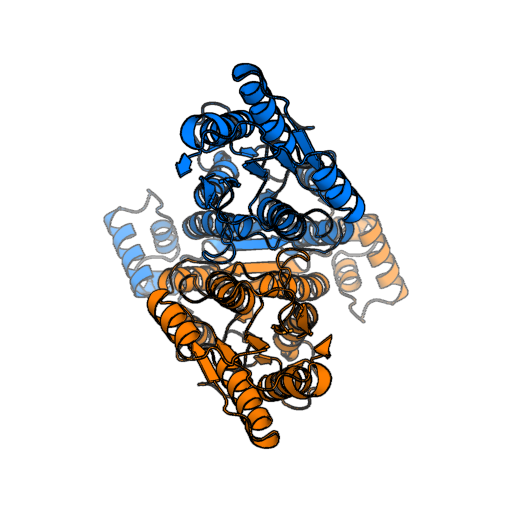A C 1
ATOM 1638 O O . ALA A 1 209 ? 30.578 23.344 5.234 1 96.44 209 ALA A O 1
ATOM 1639 N N . THR A 1 210 ? 29.531 22.203 3.672 1 95.38 210 THR A N 1
ATOM 1640 C CA . THR A 1 210 ? 29.891 23.125 2.604 1 95.38 210 THR A CA 1
ATOM 1641 C C . THR A 1 210 ? 29.281 24.516 2.859 1 95.38 210 THR A C 1
ATOM 1643 O O . THR A 1 210 ? 29.891 25.531 2.527 1 95.38 210 THR A O 1
ATOM 1646 N N . PHE A 1 211 ? 28.156 24.578 3.461 1 94.81 211 PHE A N 1
ATOM 1647 C CA . PHE A 1 211 ? 27.469 25.844 3.73 1 94.81 211 PHE A CA 1
ATOM 1648 C C . PHE A 1 211 ? 27.797 26.344 5.129 1 94.81 211 PHE A C 1
ATOM 1650 O O . PHE A 1 211 ? 27.297 27.391 5.547 1 94.81 211 PHE A O 1
ATOM 1657 N N . ASN A 1 212 ? 28.578 25.594 5.875 1 94.81 212 ASN A N 1
ATOM 1658 C CA . ASN A 1 212 ? 29 25.938 7.23 1 94.81 212 ASN A CA 1
ATOM 1659 C C . ASN A 1 212 ? 27.812 26.031 8.18 1 94.81 212 ASN A C 1
ATOM 1661 O O . ASN A 1 212 ? 27.688 27 8.93 1 94.81 212 ASN A O 1
ATOM 1665 N N . VAL A 1 213 ? 26.906 25.062 8.031 1 94.88 213 VAL A N 1
ATOM 1666 C CA . VAL A 1 213 ? 25.766 25 8.938 1 94.88 213 VAL A CA 1
ATOM 1667 C C . VAL A 1 213 ? 25.844 23.734 9.789 1 94.88 213 VAL A C 1
ATOM 1669 O O . VAL A 1 213 ? 26.422 22.734 9.367 1 94.88 213 VAL A O 1
ATOM 1672 N N . GLU A 1 214 ? 25.375 23.781 10.977 1 93.38 214 GLU A N 1
ATOM 1673 C CA . GLU A 1 214 ? 25.328 22.625 11.867 1 93.38 214 GLU A CA 1
ATOM 1674 C C . GLU A 1 214 ? 24.328 21.594 11.383 1 93.38 214 GLU A C 1
ATOM 1676 O O . GLU A 1 214 ? 23.141 21.891 11.195 1 93.38 214 GLU A O 1
ATOM 1681 N N . PRO A 1 215 ? 24.797 20.438 11.125 1 95.25 215 PRO A N 1
ATOM 1682 C CA . PRO A 1 215 ? 23.891 19.391 10.656 1 95.25 215 PRO A CA 1
ATOM 1683 C C . PRO A 1 215 ? 23.078 18.75 11.781 1 95.25 215 PRO A C 1
ATOM 1685 O O . PRO A 1 215 ? 23.516 17.75 12.359 1 95.25 215 PRO A O 1
ATOM 1688 N N . LEU A 1 216 ? 21.922 19.234 12.07 1 98.19 216 LEU A N 1
ATOM 1689 C CA . LEU A 1 216 ? 21.047 18.609 13.055 1 98.19 216 LEU A CA 1
ATOM 1690 C C . LEU A 1 216 ? 20.375 17.375 12.477 1 98.19 216 LEU A C 1
ATOM 1692 O O . LEU A 1 216 ? 20.016 17.344 11.297 1 98.19 216 LEU A O 1
ATOM 1696 N N . THR A 1 217 ? 20.297 16.359 13.289 1 98.19 217 THR A N 1
ATOM 1697 C CA . THR A 1 217 ? 19.594 15.141 12.914 1 98.19 217 THR A CA 1
ATOM 1698 C C . THR A 1 217 ? 18.625 14.711 14.023 1 98.19 217 THR A C 1
ATOM 1700 O O . THR A 1 217 ? 18.969 14.758 15.203 1 98.19 217 THR A O 1
ATOM 1703 N N . CYS A 1 218 ? 17.453 14.367 13.617 1 98.12 218 CYS A N 1
ATOM 1704 C CA . CYS A 1 218 ? 16.453 13.883 14.57 1 98.12 218 CYS A CA 1
ATOM 1705 C C . CYS A 1 218 ? 15.906 12.531 14.133 1 98.12 218 CYS A C 1
ATOM 1707 O O . CYS A 1 218 ? 15.383 12.398 13.023 1 98.12 218 CYS A O 1
ATOM 1709 N N . ARG A 1 219 ? 16.031 11.555 14.969 1 95.81 219 ARG A N 1
ATOM 1710 C CA . ARG A 1 219 ? 15.398 10.258 14.773 1 95.81 219 ARG A CA 1
ATOM 1711 C C . ARG A 1 219 ? 14.008 10.234 15.391 1 95.81 219 ARG A C 1
ATOM 1713 O O . ARG A 1 219 ? 13.836 10.57 16.562 1 95.81 219 ARG A O 1
ATOM 1720 N N . LEU A 1 220 ? 12.969 9.828 14.617 1 92.88 220 LEU A N 1
ATOM 1721 C CA . LEU A 1 220 ? 11.602 9.781 15.117 1 92.88 220 LEU A CA 1
ATOM 1722 C C . LEU A 1 220 ? 11.406 8.586 16.047 1 92.88 220 LEU A C 1
ATOM 1724 O O . LEU A 1 220 ? 12.375 7.945 16.453 1 92.88 220 LEU A O 1
ATOM 1728 N N . GLY A 1 221 ? 10.133 8.32 16.453 1 86.75 221 GLY A N 1
ATOM 1729 C CA . GLY A 1 221 ? 9.836 7.219 17.344 1 86.75 221 GLY A CA 1
ATOM 1730 C C . GLY A 1 221 ? 9.281 7.668 18.688 1 86.75 221 GLY A C 1
ATOM 1731 O O . GLY A 1 221 ? 8.133 8.109 18.766 1 86.75 221 GLY A O 1
ATOM 1732 N N . GLU A 1 222 ? 10.188 7.953 19.625 1 88.69 222 GLU A N 1
ATOM 1733 C CA . GLU A 1 222 ? 9.742 8.359 20.953 1 88.69 222 GLU A CA 1
ATOM 1734 C C . GLU A 1 222 ? 9.281 9.82 20.953 1 88.69 222 GLU A C 1
ATOM 1736 O O . GLU A 1 222 ? 10.102 10.734 20.828 1 88.69 222 GLU A O 1
ATOM 1741 N N . LEU A 1 223 ? 8.047 10.008 21.188 1 89.75 223 LEU A N 1
ATOM 1742 C CA . LEU A 1 223 ? 7.406 11.312 21.031 1 89.75 223 LEU A CA 1
ATOM 1743 C C . LEU A 1 223 ? 8.039 12.344 21.953 1 89.75 223 LEU A C 1
ATOM 1745 O O . LEU A 1 223 ? 8.336 13.461 21.531 1 89.75 223 LEU A O 1
ATOM 1749 N N . ASN A 1 224 ? 8.25 11.977 23.172 1 93.81 224 ASN A N 1
ATOM 1750 C CA . ASN A 1 224 ? 8.797 12.93 24.125 1 93.81 224 ASN A CA 1
ATOM 1751 C C . ASN A 1 224 ? 10.219 13.359 23.766 1 93.81 224 ASN A C 1
ATOM 1753 O O . ASN A 1 224 ? 10.586 14.516 23.953 1 93.81 224 ASN A O 1
ATOM 1757 N N . ARG A 1 225 ? 10.945 12.438 23.25 1 96.31 225 ARG A N 1
ATOM 1758 C CA . ARG A 1 225 ? 12.305 12.75 22.828 1 96.31 225 ARG A CA 1
ATOM 1759 C C . ARG A 1 225 ? 12.297 13.719 21.641 1 96.31 225 ARG A C 1
ATOM 1761 O O . ARG A 1 225 ? 13.086 14.664 21.609 1 96.31 225 ARG A O 1
ATOM 1768 N N . VAL A 1 226 ? 11.422 13.508 20.734 1 96.69 226 VAL A N 1
ATOM 1769 C CA . VAL A 1 226 ? 11.336 14.352 19.547 1 96.69 226 VAL A CA 1
ATOM 1770 C C . VAL A 1 226 ? 10.859 15.742 19.953 1 96.69 226 VAL A C 1
ATOM 1772 O O . VAL A 1 226 ? 11.398 16.75 19.484 1 96.69 226 VAL A O 1
ATOM 1775 N N . ARG A 1 227 ? 9.914 15.82 20.828 1 96.19 227 ARG A N 1
ATOM 1776 C CA . ARG A 1 227 ? 9.422 17.109 21.312 1 96.19 227 ARG A CA 1
ATOM 1777 C C . ARG A 1 227 ? 10.523 17.891 22.031 1 96.19 227 ARG A C 1
ATOM 1779 O O . ARG A 1 227 ? 10.656 19.094 21.844 1 96.19 227 ARG A O 1
ATOM 1786 N N . ALA A 1 228 ? 11.258 17.172 22.875 1 97.81 228 ALA A N 1
ATOM 1787 C CA . ALA A 1 228 ? 12.375 17.797 23.578 1 97.81 228 ALA A CA 1
ATOM 1788 C C . ALA A 1 228 ? 13.414 18.328 22.594 1 97.81 228 ALA A C 1
ATOM 1790 O O . ALA A 1 228 ? 13.953 19.422 22.781 1 97.81 228 ALA A O 1
ATOM 1791 N N . PHE A 1 229 ? 13.703 17.562 21.562 1 98.38 229 PHE A N 1
ATOM 1792 C CA . PHE A 1 229 ? 14.625 17.969 20.516 1 98.38 229 PHE A CA 1
ATOM 1793 C C . PHE A 1 229 ? 14.156 19.266 19.859 1 98.38 229 PHE A C 1
ATOM 1795 O O . PHE A 1 229 ? 14.945 20.188 19.672 1 98.38 229 PHE A O 1
ATOM 1802 N N . ILE A 1 230 ? 12.891 19.344 19.531 1 98.06 230 ILE A N 1
ATOM 1803 C CA . ILE A 1 230 ? 12.297 20.5 18.859 1 98.06 230 ILE A CA 1
ATOM 1804 C C . ILE A 1 230 ? 12.406 21.734 19.766 1 98.06 230 ILE A C 1
ATOM 1806 O O . ILE A 1 230 ? 12.789 22.812 19.312 1 98.06 230 ILE A O 1
ATOM 1810 N N . LYS A 1 231 ? 12.164 21.547 21.047 1 97.75 231 LYS A N 1
ATOM 1811 C CA . LYS A 1 231 ? 12.242 22.641 22.016 1 97.75 231 LYS A CA 1
ATOM 1812 C C . LYS A 1 231 ? 13.672 23.141 22.156 1 97.75 231 LYS A C 1
ATOM 1814 O O . LYS A 1 231 ? 13.898 24.344 22.359 1 97.75 231 LYS A O 1
ATOM 1819 N N . ARG A 1 232 ? 14.594 22.266 22.078 1 97.88 232 ARG A N 1
ATOM 1820 C CA . ARG A 1 232 ? 16 22.594 22.234 1 97.88 232 ARG A CA 1
ATOM 1821 C C . ARG A 1 232 ? 16.547 23.328 21.016 1 97.88 232 ARG A C 1
ATOM 1823 O O . ARG A 1 232 ? 17.594 23.969 21.078 1 97.88 232 ARG A O 1
ATOM 1830 N N . HIS A 1 233 ? 15.852 23.234 19.875 1 98.06 233 HIS A N 1
ATOM 1831 C CA . HIS A 1 233 ? 16.375 23.797 18.641 1 98.06 233 HIS A CA 1
ATOM 1832 C C . HIS A 1 233 ? 15.336 24.703 17.969 1 98.06 233 HIS A C 1
ATOM 1834 O O . HIS A 1 233 ? 14.898 24.438 16.844 1 98.06 233 HIS A O 1
ATOM 1840 N N . PRO A 1 234 ? 15.039 25.812 18.594 1 97.38 234 PRO A N 1
ATOM 1841 C CA . PRO A 1 234 ? 14.031 26.719 18.031 1 97.38 234 PRO A CA 1
ATOM 1842 C C . PRO A 1 234 ? 14.492 27.391 16.734 1 97.38 234 PRO A C 1
ATOM 1844 O O . PRO A 1 234 ? 13.688 27.984 16.031 1 97.38 234 PRO A O 1
ATOM 1847 N N . GLU A 1 235 ? 15.742 27.234 16.438 1 97.06 235 GLU A N 1
ATOM 1848 C CA . GLU A 1 235 ? 16.328 27.922 15.297 1 97.06 235 GLU A CA 1
ATOM 1849 C C . GLU A 1 235 ? 16.031 27.172 14 1 97.06 235 GLU A C 1
ATOM 1851 O O . GLU A 1 235 ? 16.234 27.703 12.906 1 97.06 235 GLU A O 1
ATOM 1856 N N . ILE A 1 236 ? 15.516 25.953 14.047 1 98.19 236 ILE A N 1
ATOM 1857 C CA . ILE A 1 236 ? 15.273 25.156 12.859 1 98.19 236 ILE A CA 1
ATOM 1858 C C . ILE A 1 236 ? 14.336 25.891 11.906 1 98.19 236 ILE A C 1
ATOM 1860 O O . ILE A 1 236 ? 13.281 26.375 12.32 1 98.19 236 ILE A O 1
ATOM 1864 N N . ASP A 1 237 ? 14.75 25.953 10.648 1 98 237 ASP A N 1
ATOM 1865 C CA . ASP A 1 237 ? 13.922 26.703 9.703 1 98 237 ASP A CA 1
ATOM 1866 C C . ASP A 1 237 ? 13.711 25.906 8.414 1 98 237 ASP A C 1
ATOM 1868 O O . ASP A 1 237 ? 13.219 26.438 7.422 1 98 237 ASP A O 1
ATOM 1872 N N . GLY A 1 238 ? 14.055 24.578 8.406 1 98.12 238 GLY A N 1
ATOM 1873 C CA . GLY A 1 238 ? 13.812 23.688 7.273 1 98.12 238 GLY A CA 1
ATOM 1874 C C . GLY A 1 238 ? 14.008 22.234 7.609 1 98.12 238 GLY A C 1
ATOM 1875 O O . GLY A 1 238 ? 14.789 21.891 8.5 1 98.12 238 GLY A O 1
ATOM 1876 N N . ILE A 1 239 ? 13.32 21.391 6.879 1 98.25 239 ILE A N 1
ATOM 1877 C CA . ILE A 1 239 ? 13.328 19.953 7.148 1 98.25 239 ILE A CA 1
ATOM 1878 C C . ILE A 1 239 ? 13.773 19.188 5.898 1 98.25 239 ILE A C 1
ATOM 1880 O O . ILE A 1 239 ? 13.281 19.453 4.797 1 98.25 239 ILE A O 1
ATOM 1884 N N . MET A 1 240 ? 14.727 18.344 6.02 1 98.44 240 MET A N 1
ATOM 1885 C CA . MET A 1 240 ? 14.953 17.25 5.074 1 98.44 240 MET A CA 1
ATOM 1886 C C . MET A 1 240 ? 14.609 15.906 5.703 1 98.44 240 MET A C 1
ATOM 1888 O O . MET A 1 240 ? 15.164 15.539 6.742 1 98.44 240 MET A O 1
ATOM 1892 N N . ALA A 1 241 ? 13.68 15.227 5.078 1 96.81 241 ALA A N 1
ATOM 1893 C CA . ALA A 1 241 ? 13.227 13.969 5.672 1 96.81 241 ALA A CA 1
ATOM 1894 C C . ALA A 1 241 ? 13.461 12.797 4.727 1 96.81 241 ALA A C 1
ATOM 1896 O O . ALA A 1 241 ? 13.508 12.977 3.508 1 96.81 241 ALA A O 1
ATOM 1897 N N . THR A 1 242 ? 13.625 11.609 5.289 1 93.88 242 THR A N 1
ATOM 1898 C CA . THR A 1 242 ? 13.93 10.414 4.512 1 93.88 242 THR A CA 1
ATOM 1899 C C . THR A 1 242 ? 12.727 10 3.662 1 93.88 242 THR A C 1
ATOM 1901 O O . THR A 1 242 ? 12.883 9.305 2.66 1 93.88 242 THR A O 1
ATOM 1904 N N . ASP A 1 243 ? 11.539 10.32 4.098 1 88.94 243 ASP A N 1
ATOM 1905 C CA . ASP A 1 243 ? 10.328 10.164 3.297 1 88.94 243 ASP A CA 1
ATOM 1906 C C . ASP A 1 243 ? 9.227 11.094 3.791 1 88.94 243 ASP A C 1
ATOM 1908 O O . ASP A 1 243 ? 9.383 11.781 4.797 1 88.94 243 ASP A O 1
ATOM 1912 N N . ASP A 1 244 ? 8.094 11.117 3.086 1 86.94 244 ASP A N 1
ATOM 1913 C CA . ASP A 1 244 ? 7.031 12.086 3.34 1 86.94 244 ASP A CA 1
ATOM 1914 C C . ASP A 1 244 ? 6.391 11.844 4.707 1 86.94 244 ASP A C 1
ATOM 1916 O O . ASP A 1 244 ? 6.023 12.797 5.398 1 86.94 244 ASP A O 1
ATOM 1920 N N . PHE A 1 245 ? 6.305 10.578 5.117 1 85.06 245 PHE A N 1
ATOM 1921 C CA . PHE A 1 245 ? 5.676 10.281 6.398 1 85.06 245 PHE A CA 1
ATOM 1922 C C . PHE A 1 245 ? 6.492 10.852 7.551 1 85.06 245 PHE A C 1
ATOM 1924 O O . PHE A 1 245 ? 5.945 11.523 8.43 1 85.06 245 PHE A O 1
ATOM 1931 N N . ASN A 1 246 ? 7.746 10.609 7.488 1 90.06 246 ASN A N 1
ATOM 1932 C CA . ASN A 1 246 ? 8.641 11.102 8.531 1 90.06 246 ASN A CA 1
ATOM 1933 C C . ASN A 1 246 ? 8.656 12.625 8.578 1 90.06 246 ASN A C 1
ATOM 1935 O O . ASN A 1 246 ? 8.656 13.219 9.656 1 90.06 246 ASN A O 1
ATOM 1939 N N . GLY A 1 247 ? 8.695 13.195 7.383 1 92.75 247 GLY A N 1
ATOM 1940 C CA . GLY A 1 247 ? 8.703 14.648 7.305 1 92.75 247 GLY A CA 1
ATOM 1941 C C . GLY A 1 247 ? 7.441 15.289 7.863 1 92.75 247 GLY A C 1
ATOM 1942 O O . GLY A 1 247 ? 7.516 16.234 8.648 1 92.75 247 GLY A O 1
ATOM 1943 N N . ILE A 1 248 ? 6.309 14.75 7.508 1 88.94 248 ILE A N 1
ATOM 1944 C CA . ILE A 1 248 ? 5.027 15.312 7.922 1 88.94 248 ILE A CA 1
ATOM 1945 C C . ILE A 1 248 ? 4.84 15.125 9.422 1 88.94 248 ILE A C 1
ATOM 1947 O O . ILE A 1 248 ? 4.297 16 10.102 1 88.94 248 ILE A O 1
ATOM 1951 N N . GLU A 1 249 ? 5.301 14.008 9.953 1 89.12 249 GLU A N 1
ATOM 1952 C CA . GLU A 1 249 ? 5.215 13.781 11.398 1 89.12 249 GLU A CA 1
ATOM 1953 C C . GLU A 1 249 ? 6.027 14.82 12.164 1 89.12 249 GLU A C 1
ATOM 1955 O O . GLU A 1 249 ? 5.535 15.406 13.133 1 89.12 249 GLU A O 1
ATOM 1960 N N . PHE A 1 250 ? 7.242 15.039 11.766 1 95 250 PHE A N 1
ATOM 1961 C CA . PHE A 1 250 ? 8.094 16.016 12.43 1 95 250 PHE A CA 1
ATOM 1962 C C . PHE A 1 250 ? 7.512 17.422 12.281 1 95 250 PHE A C 1
ATOM 1964 O O . PHE A 1 250 ? 7.488 18.188 13.25 1 95 250 PHE A O 1
ATOM 1971 N N . TYR A 1 251 ? 7.039 17.734 11.094 1 93.94 251 TYR A N 1
ATOM 1972 C CA . TYR A 1 251 ? 6.438 19.031 10.812 1 93.94 251 TYR A CA 1
ATOM 1973 C C . TYR A 1 251 ? 5.234 19.281 11.711 1 93.94 251 TYR A C 1
ATOM 1975 O O . TYR A 1 251 ? 5.062 20.391 12.242 1 93.94 251 TYR A O 1
ATOM 1983 N N . ARG A 1 252 ? 4.449 18.312 11.867 1 87.81 252 ARG A N 1
ATOM 1984 C CA . ARG A 1 252 ? 3.281 18.422 12.727 1 87.81 252 ARG A CA 1
ATOM 1985 C C . ARG A 1 252 ? 3.686 18.781 14.156 1 87.81 252 ARG A C 1
ATOM 1987 O O . ARG A 1 252 ? 3.061 19.625 14.789 1 87.81 252 ARG A O 1
ATOM 1994 N N . LEU A 1 253 ? 4.676 18.172 14.672 1 91.69 253 LEU A N 1
ATOM 1995 C CA . LEU A 1 253 ? 5.145 18.438 16.031 1 91.69 253 LEU A CA 1
ATOM 1996 C C . LEU A 1 253 ? 5.73 19.844 16.141 1 91.69 253 LEU A C 1
ATOM 1998 O O . LEU A 1 253 ? 5.523 20.531 17.141 1 91.69 253 LEU A O 1
ATOM 2002 N N . MET A 1 254 ? 6.41 20.266 15.094 1 95.06 254 MET A N 1
ATOM 2003 C CA . MET A 1 254 ? 6.93 21.625 15.062 1 95.06 254 MET A CA 1
ATOM 2004 C C . MET A 1 254 ? 5.789 22.641 15.055 1 95.06 254 MET A C 1
ATOM 2006 O O . MET A 1 254 ? 5.852 23.656 15.758 1 95.06 254 MET A O 1
ATOM 2010 N N . ARG A 1 255 ? 4.859 22.328 14.258 1 89.38 255 ARG A N 1
ATOM 2011 C CA . ARG A 1 255 ? 3.701 23.219 14.156 1 89.38 255 ARG A CA 1
ATOM 2012 C C . ARG A 1 255 ? 2.973 23.312 15.492 1 89.38 255 ARG A C 1
ATOM 2014 O O . ARG A 1 255 ? 2.516 24.391 15.875 1 89.38 255 ARG A O 1
ATOM 2021 N N . GLU A 1 256 ? 2.844 22.203 16.109 1 85.75 256 GLU A N 1
ATOM 2022 C CA . GLU A 1 256 ? 2.209 22.188 17.422 1 85.75 256 GLU A CA 1
ATOM 2023 C C . GLU A 1 256 ? 2.965 23.078 18.406 1 85.75 256 GLU A C 1
ATOM 2025 O O . GLU A 1 256 ? 2.355 23.75 19.234 1 85.75 256 GLU A O 1
ATOM 2030 N N . GLN A 1 257 ? 4.238 23.078 18.281 1 92 257 GLN A N 1
ATOM 2031 C CA . GLN A 1 257 ? 5.086 23.797 19.234 1 92 257 GLN A CA 1
ATOM 2032 C C . GLN A 1 257 ? 5.184 25.281 18.875 1 92 257 GLN A C 1
ATOM 2034 O O . GLN A 1 257 ? 5.156 26.141 19.75 1 92 257 GLN A O 1
ATOM 2039 N N . TYR A 1 258 ? 5.258 25.578 17.562 1 93.75 258 TYR A N 1
ATOM 2040 C CA . TYR A 1 258 ? 5.652 26.938 17.188 1 93.75 258 TYR A CA 1
ATOM 2041 C C . TYR A 1 258 ? 4.602 27.594 16.297 1 93.75 258 TYR A C 1
ATOM 2043 O O . TYR A 1 258 ? 4.715 28.766 15.953 1 93.75 258 TYR A O 1
ATOM 2051 N N . GLY A 1 259 ? 3.611 26.891 15.852 1 86.81 259 GLY A N 1
ATOM 2052 C CA . GLY A 1 259 ? 2.561 27.438 15.008 1 86.81 259 GLY A CA 1
ATOM 2053 C C . GLY A 1 259 ? 3.035 27.766 13.609 1 86.81 259 GLY A C 1
ATOM 2054 O O . GLY A 1 259 ? 2.543 28.719 12.992 1 86.81 259 GLY A O 1
ATOM 2055 N N . ILE A 1 260 ? 3.971 27.016 13.125 1 88.81 260 ILE A N 1
ATOM 2056 C CA . ILE A 1 260 ? 4.566 27.312 11.828 1 88.81 260 ILE A CA 1
ATOM 2057 C C . ILE A 1 260 ? 3.654 26.828 10.711 1 88.81 260 ILE A C 1
ATOM 2059 O O . ILE A 1 260 ? 2.82 25.938 10.922 1 88.81 260 ILE A O 1
ATOM 2063 N N . ASN A 1 261 ? 3.738 27.422 9.539 1 85.5 261 ASN A N 1
ATOM 2064 C CA . ASN A 1 261 ? 3.053 27.031 8.312 1 85.5 261 ASN A CA 1
ATOM 2065 C C . ASN A 1 261 ? 3.932 27.25 7.086 1 85.5 261 ASN A C 1
ATOM 2067 O O . ASN A 1 261 ? 4.945 27.953 7.16 1 85.5 261 ASN A O 1
ATOM 2071 N N . HIS A 1 262 ? 3.545 26.516 6.008 1 88.19 262 HIS A N 1
ATOM 2072 C CA . HIS A 1 262 ? 4.258 26.656 4.742 1 88.19 262 HIS A CA 1
ATOM 2073 C C . HIS A 1 262 ? 5.766 26.547 4.941 1 88.19 262 HIS A C 1
ATOM 2075 O O . HIS A 1 262 ? 6.531 27.312 4.367 1 88.19 262 HIS A O 1
ATOM 2081 N N . PHE A 1 263 ? 6.191 25.703 5.895 1 94 263 PHE A N 1
ATOM 2082 C CA . PHE A 1 263 ? 7.559 25.453 6.332 1 94 263 PHE A CA 1
ATOM 2083 C C . PHE A 1 263 ? 8.336 24.688 5.273 1 94 263 PHE A C 1
ATOM 2085 O O . PHE A 1 263 ? 7.855 23.672 4.754 1 94 263 PHE A O 1
ATOM 2092 N N . PRO A 1 264 ? 9.578 25.188 4.855 1 97.38 264 PRO A N 1
ATOM 2093 C CA . PRO A 1 264 ? 10.367 24.5 3.826 1 97.38 264 PRO A CA 1
ATOM 2094 C C . PRO A 1 264 ? 10.688 23.062 4.195 1 97.38 264 PRO A C 1
ATOM 2096 O O . PRO A 1 264 ? 11.172 22.797 5.297 1 97.38 264 PRO A O 1
ATOM 2099 N N . MET A 1 265 ? 10.414 22.188 3.264 1 96.38 265 MET A N 1
ATOM 2100 C CA . MET A 1 265 ? 10.664 20.766 3.494 1 96.38 265 MET A CA 1
ATOM 2101 C C . MET A 1 265 ? 11.039 20.062 2.195 1 96.38 265 MET A C 1
ATOM 2103 O O . MET A 1 265 ? 10.422 20.297 1.154 1 96.38 265 MET A O 1
ATOM 2107 N N . VAL A 1 266 ? 12.094 19.297 2.24 1 97.38 266 VAL A N 1
ATOM 2108 C CA . VAL A 1 266 ? 12.469 18.391 1.157 1 97.38 266 VAL A CA 1
ATOM 2109 C C . VAL A 1 266 ? 12.352 16.938 1.63 1 97.38 266 VAL A C 1
ATOM 2111 O O . VAL A 1 266 ? 12.852 16.594 2.703 1 97.38 266 VAL A O 1
ATOM 2114 N N . SER A 1 267 ? 11.656 16.141 0.905 1 95.25 267 SER A N 1
ATOM 2115 C CA . SER A 1 267 ? 11.539 14.719 1.192 1 95.25 267 SER A CA 1
ATOM 2116 C C . SER A 1 267 ? 11.711 13.883 -0.072 1 95.25 267 SER A C 1
ATOM 2118 O O . SER A 1 267 ? 12.383 14.305 -1.015 1 95.25 267 SER A O 1
ATOM 2120 N N . PHE A 1 268 ? 11.258 12.617 0.014 1 93.31 268 PHE A N 1
ATOM 2121 C CA . PHE A 1 268 ? 11.484 11.719 -1.116 1 93.31 268 PHE A CA 1
ATOM 2122 C C . PHE A 1 268 ? 10.172 11.078 -1.568 1 93.31 268 PHE A C 1
ATOM 2124 O O . PHE A 1 268 ? 9.383 10.625 -0.742 1 93.31 268 PHE A O 1
ATOM 2131 N N . ASN A 1 269 ? 9.898 11.117 -3.002 1 84.56 269 ASN A N 1
ATOM 2132 C CA . ASN A 1 269 ? 8.891 10.406 -3.785 1 84.56 269 ASN A CA 1
ATOM 2133 C C . ASN A 1 269 ? 7.523 11.07 -3.67 1 84.56 269 ASN A C 1
ATOM 2135 O O . ASN A 1 269 ? 6.641 10.836 -4.5 1 84.56 269 ASN A O 1
ATOM 2139 N N . GLN A 1 270 ? 7.328 11.992 -2.705 1 78.88 270 GLN A N 1
ATOM 2140 C CA . GLN A 1 270 ? 6.02 12.609 -2.527 1 78.88 270 GLN A CA 1
ATOM 2141 C C . GLN A 1 270 ? 4.906 11.57 -2.648 1 78.88 270 GLN A C 1
ATOM 2143 O O . GLN A 1 270 ? 3.998 11.719 -3.471 1 78.88 270 GLN A O 1
ATOM 2148 N N . SER A 1 271 ? 5.035 10.594 -1.865 1 73.94 271 SER A N 1
ATOM 2149 C CA . SER A 1 271 ? 4.184 9.414 -1.991 1 73.94 271 SER A CA 1
ATOM 2150 C C . SER A 1 271 ? 2.793 9.672 -1.425 1 73.94 271 SER A C 1
ATOM 2152 O O . SER A 1 271 ? 1.846 8.945 -1.738 1 73.94 271 SER A O 1
ATOM 2154 N N . LEU A 1 272 ? 2.633 10.703 -0.673 1 74.56 272 LEU A N 1
ATOM 2155 C CA . LEU A 1 272 ? 1.341 10.977 -0.054 1 74.56 272 LEU A CA 1
ATOM 2156 C C . LEU A 1 272 ? 0.522 11.938 -0.902 1 74.56 272 LEU A C 1
ATOM 2158 O O . LEU A 1 272 ? 1.083 12.734 -1.664 1 74.56 272 LEU A O 1
ATOM 2162 N N . PRO A 1 273 ? -0.807 11.688 -0.803 1 68.31 273 PRO A N 1
ATOM 2163 C CA . PRO A 1 273 ? -1.672 12.586 -1.57 1 68.31 273 PRO A CA 1
ATOM 2164 C C . PRO A 1 273 ? -1.408 14.055 -1.268 1 68.31 273 PRO A C 1
ATOM 2166 O O . PRO A 1 273 ? -1.103 14.414 -0.127 1 68.31 273 PRO A O 1
ATOM 2169 N N . ASN A 1 274 ? -1.64 14.766 -2.398 1 65.81 274 ASN A N 1
ATOM 2170 C CA . ASN A 1 274 ? -1.523 16.219 -2.246 1 65.81 274 ASN A CA 1
ATOM 2171 C C . ASN A 1 274 ? -2.551 16.75 -1.258 1 65.81 274 ASN A C 1
ATOM 2173 O O . ASN A 1 274 ? -3.656 16.219 -1.148 1 65.81 274 ASN A O 1
ATOM 2177 N N . GLY A 1 275 ? -2.195 17.641 -0.439 1 70.38 275 GLY A N 1
ATOM 2178 C CA . GLY A 1 275 ? -3.143 18.312 0.441 1 70.38 275 GLY A CA 1
ATOM 2179 C C . GLY A 1 275 ? -3.059 17.828 1.878 1 70.38 275 GLY A C 1
ATOM 2180 O O . GLY A 1 275 ? -3.691 18.406 2.768 1 70.38 275 GLY A O 1
ATOM 2181 N N . LEU A 1 276 ? -2.246 16.797 2.066 1 77.56 276 LEU A N 1
ATOM 2182 C CA . LEU A 1 276 ? -2.17 16.25 3.418 1 77.56 276 LEU A CA 1
ATOM 2183 C C . LEU A 1 276 ? -1.351 17.156 4.328 1 77.56 276 LEU A C 1
ATOM 2185 O O . LEU A 1 276 ? -1.374 17 5.551 1 77.56 276 LEU A O 1
ATOM 2189 N N . THR A 1 277 ? -0.69 18.031 3.645 1 82 277 THR A N 1
ATOM 2190 C CA . THR A 1 277 ? 0.144 18.938 4.43 1 82 277 THR A CA 1
ATOM 2191 C C . THR A 1 277 ? 0.132 20.344 3.83 1 82 277 THR A C 1
ATOM 2193 O O . THR A 1 277 ? -0.11 20.5 2.635 1 82 277 THR A O 1
ATOM 2196 N N . ASP A 1 278 ? 0.294 21.281 4.695 1 83.44 278 ASP A N 1
ATOM 2197 C CA . ASP A 1 278 ? 0.446 22.641 4.223 1 83.44 278 ASP A CA 1
ATOM 2198 C C . ASP A 1 278 ? 1.917 23.062 4.184 1 83.44 278 ASP A C 1
ATOM 2200 O O . ASP A 1 278 ? 2.236 24.219 3.953 1 83.44 278 ASP A O 1
ATOM 2204 N N . ALA A 1 279 ? 2.797 22.125 4.434 1 89.62 279 ALA A N 1
ATOM 2205 C CA . ALA A 1 279 ? 4.227 22.406 4.309 1 89.62 279 ALA A CA 1
ATOM 2206 C C . ALA A 1 279 ? 4.59 22.766 2.873 1 89.62 279 ALA A C 1
ATOM 2208 O O . ALA A 1 279 ? 3.885 22.391 1.934 1 89.62 279 ALA A O 1
ATOM 2209 N N . ASP A 1 280 ? 5.598 23.641 2.76 1 92.38 280 ASP A N 1
ATOM 2210 C CA . ASP A 1 280 ? 6.195 23.844 1.443 1 92.38 280 ASP A CA 1
ATOM 2211 C C . ASP A 1 280 ? 7.047 22.641 1.04 1 92.38 280 ASP A C 1
ATOM 2213 O O . ASP A 1 280 ? 8.273 22.688 1.113 1 92.38 280 ASP A O 1
ATOM 2217 N N . LEU A 1 281 ? 6.355 21.594 0.647 1 92.62 281 LEU A N 1
ATOM 2218 C CA . LEU A 1 281 ? 6.961 20.281 0.452 1 92.62 281 LEU A CA 1
ATOM 2219 C C . LEU A 1 281 ? 7.512 20.141 -0.964 1 92.62 281 LEU A C 1
ATOM 2221 O O . LEU A 1 281 ? 6.777 20.312 -1.939 1 92.62 281 LEU A O 1
ATOM 2225 N N . HIS A 1 282 ? 8.781 19.891 -1.072 1 93.94 282 HIS A N 1
ATOM 2226 C CA . HIS A 1 282 ? 9.477 19.469 -2.285 1 93.94 282 HIS A CA 1
ATOM 2227 C C . HIS A 1 282 ? 9.977 18.031 -2.17 1 93.94 282 HIS A C 1
ATOM 2229 O O . HIS A 1 282 ? 10.172 17.531 -1.063 1 93.94 282 HIS A O 1
ATOM 2235 N N . SER A 1 283 ? 10.102 17.422 -3.316 1 93.25 283 SER A N 1
ATOM 2236 C CA . SER A 1 283 ? 10.43 16 -3.199 1 93.25 283 SER A CA 1
ATOM 2237 C C . SER A 1 283 ? 11.445 15.586 -4.254 1 93.25 283 SER A C 1
ATOM 2239 O O . SER A 1 283 ? 11.406 16.062 -5.391 1 93.25 283 SER A O 1
ATOM 2241 N N . VAL A 1 284 ? 12.336 14.734 -3.816 1 95.62 284 VAL A N 1
ATOM 2242 C CA . VAL A 1 284 ? 13.211 14.016 -4.738 1 95.62 284 VAL A CA 1
ATOM 2243 C C . VAL A 1 284 ? 12.469 12.82 -5.328 1 95.62 284 VAL A C 1
ATOM 2245 O O . VAL A 1 284 ? 12.039 11.93 -4.598 1 95.62 284 VAL A O 1
ATOM 2248 N N . ASN A 1 285 ? 12.234 12.875 -6.605 1 94.62 285 ASN A N 1
ATOM 2249 C CA . ASN A 1 285 ? 11.609 11.742 -7.289 1 94.62 285 ASN A CA 1
ATOM 2250 C C . ASN A 1 285 ? 12.625 10.641 -7.578 1 94.62 285 ASN A C 1
ATOM 2252 O O . ASN A 1 285 ? 13.586 10.852 -8.32 1 94.62 285 ASN A O 1
ATOM 2256 N N . LEU A 1 286 ? 12.398 9.484 -6.992 1 95.88 286 LEU A N 1
ATOM 2257 C CA . LEU A 1 286 ? 13.328 8.375 -7.141 1 95.88 286 LEU A CA 1
ATOM 2258 C C . LEU A 1 286 ? 12.875 7.441 -8.266 1 95.88 286 LEU A C 1
ATOM 2260 O O . LEU A 1 286 ? 13.539 6.438 -8.547 1 95.88 286 LEU A O 1
ATOM 2264 N N . PHE A 1 287 ? 11.734 7.703 -8.875 1 95.19 287 PHE A N 1
ATOM 2265 C CA . PHE A 1 287 ? 11.164 6.961 -9.992 1 95.19 287 PHE A CA 1
ATOM 2266 C C . PHE A 1 287 ? 10.93 5.504 -9.609 1 95.19 287 PHE A C 1
ATOM 2268 O O . PHE A 1 287 ? 11.477 4.594 -10.242 1 95.19 287 PHE A O 1
ATOM 2275 N N . PRO A 1 288 ? 10.016 5.293 -8.648 1 93.75 288 PRO A N 1
ATOM 2276 C CA . PRO A 1 288 ? 9.797 3.934 -8.148 1 93.75 288 PRO A CA 1
ATOM 2277 C C . PRO A 1 288 ? 9.289 2.984 -9.234 1 93.75 288 PRO A C 1
ATOM 2279 O O . PRO A 1 288 ? 9.648 1.804 -9.242 1 93.75 288 PRO A O 1
ATOM 2282 N N . GLU A 1 289 ? 8.445 3.398 -10.172 1 93.5 289 GLU A N 1
ATOM 2283 C CA . GLU A 1 289 ? 7.973 2.527 -11.242 1 93.5 289 GLU A CA 1
ATOM 2284 C C . GLU A 1 289 ? 9.125 2.074 -12.133 1 93.5 289 GLU A C 1
ATOM 2286 O O . GLU A 1 289 ? 9.195 0.908 -12.523 1 93.5 289 GLU A O 1
ATOM 2291 N N . LYS A 1 290 ? 10.016 3.002 -12.414 1 96.44 290 LYS A N 1
ATOM 2292 C CA . LYS A 1 290 ? 11.203 2.65 -13.188 1 96.44 290 LYS A CA 1
ATOM 2293 C C . LYS A 1 290 ? 12.07 1.652 -12.422 1 96.44 290 LYS A C 1
ATOM 2295 O O . LYS A 1 290 ? 12.664 0.754 -13.023 1 96.44 290 LYS A O 1
ATOM 2300 N N . MET A 1 291 ? 12.195 1.879 -11.195 1 96.81 291 MET A N 1
ATOM 2301 C CA . MET A 1 291 ? 12.938 0.952 -10.344 1 96.81 291 MET A CA 1
ATOM 2302 C C . MET A 1 291 ? 12.359 -0.455 -10.438 1 96.81 291 MET A C 1
ATOM 2304 O O . MET A 1 291 ? 13.102 -1.432 -10.562 1 96.81 291 MET A O 1
ATOM 2308 N N . GLY A 1 292 ? 11.047 -0.551 -10.375 1 97.19 292 GLY A N 1
ATOM 2309 C CA . GLY A 1 292 ? 10.391 -1.837 -10.523 1 97.19 292 GLY A CA 1
ATOM 2310 C C . GLY A 1 292 ? 10.664 -2.496 -11.859 1 97.19 292 GLY A C 1
ATOM 2311 O O . GLY A 1 292 ? 11 -3.68 -11.922 1 97.19 292 GLY A O 1
ATOM 2312 N N . SER A 1 293 ? 10.523 -1.74 -12.891 1 97.19 293 SER A N 1
ATOM 2313 C CA . SER A 1 293 ? 10.781 -2.248 -14.234 1 97.19 293 SER A CA 1
ATOM 2314 C C . SER A 1 293 ? 12.219 -2.736 -14.375 1 97.19 293 SER A C 1
ATOM 2316 O O . SER A 1 293 ? 12.461 -3.824 -14.906 1 97.19 293 SER A O 1
ATOM 2318 N N . ALA A 1 294 ? 13.141 -1.929 -13.891 1 97.19 294 ALA A N 1
ATOM 2319 C CA . ALA A 1 294 ? 14.555 -2.275 -13.961 1 97.19 294 ALA A CA 1
ATOM 2320 C C . ALA A 1 294 ? 14.852 -3.553 -13.172 1 97.19 294 ALA A C 1
ATOM 2322 O O . ALA A 1 294 ? 15.711 -4.348 -13.57 1 97.19 294 ALA A O 1
ATOM 2323 N N . THR A 1 295 ? 14.188 -3.709 -12.07 1 97.81 295 THR A N 1
ATOM 2324 C CA . THR A 1 295 ? 14.383 -4.883 -11.227 1 97.81 295 THR A CA 1
ATOM 2325 C C . THR A 1 295 ? 14.039 -6.16 -11.984 1 97.81 295 THR A C 1
ATOM 2327 O O . THR A 1 295 ? 14.766 -7.152 -11.906 1 97.81 295 THR A O 1
ATOM 2330 N N . VAL A 1 296 ? 12.969 -6.156 -12.719 1 97.31 296 VAL A N 1
ATOM 2331 C CA . VAL A 1 296 ? 12.562 -7.328 -13.492 1 97.31 296 VAL A CA 1
ATOM 2332 C C . VAL A 1 296 ? 13.562 -7.566 -14.625 1 97.31 296 VAL A C 1
ATOM 2334 O O . VAL A 1 296 ? 13.938 -8.711 -14.898 1 97.31 296 VAL A O 1
ATOM 2337 N N . ALA A 1 297 ? 13.961 -6.484 -15.297 1 96.25 297 ALA A N 1
ATOM 2338 C CA . ALA A 1 297 ? 14.969 -6.629 -16.344 1 96.25 297 ALA A CA 1
ATOM 2339 C C . ALA A 1 297 ? 16.219 -7.32 -15.82 1 96.25 297 ALA A C 1
ATOM 2341 O O . ALA A 1 297 ? 16.734 -8.242 -16.453 1 96.25 297 ALA A O 1
ATOM 2342 N N . LEU A 1 298 ? 16.656 -6.906 -14.688 1 96.88 298 LEU A N 1
ATOM 2343 C CA . LEU A 1 298 ? 17.828 -7.496 -14.078 1 96.88 298 LEU A CA 1
ATOM 2344 C C . LEU A 1 298 ? 17.578 -8.945 -13.672 1 96.88 298 LEU A C 1
ATOM 2346 O O . LEU A 1 298 ? 18.438 -9.805 -13.852 1 96.88 298 LEU A O 1
ATOM 2350 N N . LEU A 1 299 ? 16.453 -9.172 -13.133 1 96.88 299 LEU A N 1
ATOM 2351 C CA . LEU A 1 299 ? 16.062 -10.508 -12.688 1 96.88 299 LEU A CA 1
ATOM 2352 C C . LEU A 1 299 ? 16.109 -11.5 -13.844 1 96.88 299 LEU A C 1
ATOM 2354 O O . LEU A 1 299 ? 16.453 -12.664 -13.648 1 96.88 299 LEU A O 1
ATOM 2358 N N . PHE A 1 300 ? 15.805 -11.094 -15 1 95.38 300 PHE A N 1
ATOM 2359 C CA . PHE A 1 300 ? 15.727 -11.977 -16.156 1 95.38 300 PHE A CA 1
ATOM 2360 C C . PHE A 1 300 ? 16.953 -11.828 -17.047 1 95.38 300 PHE A C 1
ATOM 2362 O O . PHE A 1 300 ? 16.969 -12.289 -18.188 1 95.38 300 PHE A O 1
ATOM 2369 N N . SER A 1 301 ? 17.953 -11.172 -16.594 1 94.31 301 SER A N 1
ATOM 2370 C CA . SER A 1 301 ? 19.141 -10.891 -17.391 1 94.31 301 SER A CA 1
ATOM 2371 C C . SER A 1 301 ? 19.844 -12.18 -17.797 1 94.31 301 SER A C 1
ATOM 2373 O O . SER A 1 301 ? 20.656 -12.18 -18.734 1 94.31 301 SER A O 1
ATOM 2375 N N . ASP A 1 302 ? 19.625 -13.289 -17.094 1 90.56 302 ASP A N 1
ATOM 2376 C CA . ASP A 1 302 ? 20.172 -14.578 -17.5 1 90.56 302 ASP A CA 1
ATOM 2377 C C . ASP A 1 302 ? 19.547 -15.062 -18.797 1 90.56 302 ASP A C 1
ATOM 2379 O O . ASP A 1 302 ? 20.188 -15.789 -19.562 1 90.56 302 ASP A O 1
ATOM 2383 N N . LYS A 1 303 ? 18.328 -14.68 -19.031 1 88.94 303 LYS A N 1
ATOM 2384 C CA . LYS A 1 303 ? 17.609 -15.07 -20.25 1 88.94 303 LYS A CA 1
ATOM 2385 C C . LYS A 1 303 ? 17.656 -13.961 -21.297 1 88.94 303 LYS A C 1
ATOM 2387 O O . LYS A 1 303 ? 17.594 -14.242 -22.5 1 88.94 303 LYS A O 1
ATOM 2392 N N . GLU A 1 304 ? 17.703 -12.773 -20.812 1 89.94 304 GLU A N 1
ATOM 2393 C CA . GLU A 1 304 ? 17.766 -11.57 -21.641 1 89.94 304 GLU A CA 1
ATOM 2394 C C . GLU A 1 304 ? 18.938 -10.68 -21.234 1 89.94 304 GLU A C 1
ATOM 2396 O O . GLU A 1 304 ? 18.781 -9.766 -20.422 1 89.94 304 GLU A O 1
ATOM 2401 N N . PRO A 1 305 ? 20.031 -10.953 -21.844 1 85.19 305 PRO A N 1
ATOM 2402 C CA . PRO A 1 305 ? 21.219 -10.227 -21.375 1 85.19 305 PRO A CA 1
ATOM 2403 C C . PRO A 1 305 ? 21.031 -8.711 -21.438 1 85.19 305 PRO A C 1
ATOM 2405 O O . PRO A 1 305 ? 20.422 -8.188 -22.359 1 85.19 305 PRO A O 1
ATOM 2408 N N . LEU A 1 306 ? 21.469 -8.102 -20.297 1 83.94 306 LEU A N 1
ATOM 2409 C CA . LEU A 1 306 ? 21.391 -6.656 -20.141 1 83.94 306 LEU A CA 1
ATOM 2410 C C . LEU A 1 306 ? 22.766 -6.016 -20.312 1 83.94 306 LEU A C 1
ATOM 2412 O O . LEU A 1 306 ? 23.766 -6.562 -19.844 1 83.94 306 LEU A O 1
ATOM 2416 N N . GLU A 1 307 ? 22.781 -4.992 -21.062 1 79.25 307 GLU A N 1
ATOM 2417 C CA . GLU A 1 307 ? 24 -4.188 -21.094 1 79.25 307 GLU A CA 1
ATOM 2418 C C . GLU A 1 307 ? 24.047 -3.201 -19.938 1 79.25 307 GLU A C 1
ATOM 2420 O O . GLU A 1 307 ? 23.297 -2.225 -19.906 1 79.25 307 GLU A O 1
ATOM 2425 N N . THR A 1 308 ? 24.688 -3.643 -18.844 1 75.88 308 THR A N 1
ATOM 2426 C CA . THR A 1 308 ? 24.828 -2.734 -17.703 1 75.88 308 THR A CA 1
ATOM 2427 C C . THR A 1 308 ? 26.312 -2.434 -17.438 1 75.88 308 THR A C 1
ATOM 2429 O O . THR A 1 308 ? 27.172 -3.27 -17.703 1 75.88 308 THR A O 1
ATOM 2432 N N . PRO A 1 309 ? 26.5 -1.23 -17 1 70.44 309 PRO A N 1
ATOM 2433 C CA . PRO A 1 309 ? 27.891 -0.891 -16.688 1 70.44 309 PRO A CA 1
ATOM 2434 C C . PRO A 1 309 ? 28.5 -1.849 -15.664 1 70.44 309 PRO A C 1
ATOM 2436 O O . PRO A 1 309 ? 29.688 -2.172 -15.758 1 70.44 309 PRO A O 1
ATOM 2439 N N . THR A 1 310 ? 27.75 -2.229 -14.617 1 76.75 310 THR A N 1
ATOM 2440 C CA . THR A 1 310 ? 28.188 -3.162 -13.586 1 76.75 310 THR A CA 1
ATOM 2441 C C . THR A 1 310 ? 27.25 -4.371 -13.523 1 76.75 310 THR A C 1
ATOM 2443 O O . THR A 1 310 ? 26.062 -4.227 -13.242 1 76.75 310 THR A O 1
ATOM 2446 N N . PRO A 1 311 ? 27.922 -5.391 -13.734 1 79.12 311 PRO A N 1
ATOM 2447 C CA . PRO A 1 311 ? 27.062 -6.582 -13.719 1 79.12 311 PRO A CA 1
ATOM 2448 C C . PRO A 1 311 ? 26.391 -6.801 -12.375 1 79.12 311 PRO A C 1
ATOM 2450 O O . PRO A 1 311 ? 26.984 -6.562 -11.32 1 79.12 311 PRO A O 1
ATOM 2453 N N . GLY A 1 312 ? 25.125 -6.98 -12.391 1 91.19 312 GLY A N 1
ATOM 2454 C CA . GLY A 1 312 ? 24.391 -7.363 -11.195 1 91.19 312 GLY A CA 1
ATOM 2455 C C . GLY A 1 312 ? 23.734 -6.188 -10.484 1 91.19 312 GLY A C 1
ATOM 2456 O O . GLY A 1 312 ? 23.078 -6.359 -9.461 1 91.19 312 GLY A O 1
ATOM 2457 N N . GLN A 1 313 ? 24.016 -5.004 -11.023 1 93.44 313 GLN A N 1
ATOM 2458 C CA . GLN A 1 313 ? 23.406 -3.854 -10.375 1 93.44 313 GLN A CA 1
ATOM 2459 C C . GLN A 1 313 ? 22.875 -2.855 -11.406 1 93.44 313 GLN A C 1
ATOM 2461 O O . GLN A 1 313 ? 23.438 -2.744 -12.508 1 93.44 313 GLN A O 1
ATOM 2466 N N . ILE A 1 314 ? 21.812 -2.121 -11.164 1 95.56 314 ILE A N 1
ATOM 2467 C CA . ILE A 1 314 ? 21.281 -1.016 -11.953 1 95.56 314 ILE A CA 1
ATOM 2468 C C . ILE A 1 314 ? 21.016 0.187 -11.047 1 95.56 314 ILE A C 1
ATOM 2470 O O . ILE A 1 314 ? 20.391 0.057 -10 1 95.56 314 ILE A O 1
ATOM 2474 N N . LYS A 1 315 ? 21.516 1.32 -11.414 1 95.56 315 LYS A N 1
ATOM 2475 C CA . LYS A 1 315 ? 21.281 2.576 -10.711 1 95.56 315 LYS A CA 1
ATOM 2476 C C . LYS A 1 315 ? 20.234 3.418 -11.445 1 95.56 315 LYS A C 1
ATOM 2478 O O . LYS A 1 315 ? 20.406 3.736 -12.625 1 95.56 315 LYS A O 1
ATOM 2483 N N . ILE A 1 316 ? 19.188 3.764 -10.727 1 96.5 316 ILE A N 1
ATOM 2484 C CA . ILE A 1 316 ? 18.125 4.59 -11.273 1 96.5 316 ILE A CA 1
ATOM 2485 C C . ILE A 1 316 ? 18.406 6.062 -10.992 1 96.5 316 ILE A C 1
ATOM 2487 O O . ILE A 1 316 ? 18.781 6.426 -9.875 1 96.5 316 ILE A O 1
ATOM 2491 N N . PRO A 1 317 ? 18.297 6.922 -11.977 1 95.81 317 PRO A N 1
ATOM 2492 C CA . PRO A 1 317 ? 18.469 8.352 -11.719 1 95.81 317 PRO A CA 1
ATOM 2493 C C . PRO A 1 317 ? 17.359 8.93 -10.836 1 95.81 317 PRO A C 1
ATOM 2495 O O . PRO A 1 317 ? 16.359 8.25 -10.562 1 95.81 317 PRO A O 1
ATOM 2498 N N . PHE A 1 318 ? 17.625 10.07 -10.258 1 95.88 318 PHE A N 1
ATOM 2499 C CA . PHE A 1 318 ? 16.609 10.797 -9.5 1 95.88 318 PHE A CA 1
ATOM 2500 C C . PHE A 1 318 ? 16.453 12.227 -10.016 1 95.88 318 PHE A C 1
ATOM 2502 O O . PHE A 1 318 ? 17.297 12.695 -10.797 1 95.88 318 PHE A O 1
ATOM 2509 N N . GLU A 1 319 ? 15.32 12.852 -9.695 1 94.81 319 GLU A N 1
ATOM 2510 C CA . GLU A 1 319 ? 15.039 14.242 -10.047 1 94.81 319 GLU A CA 1
ATOM 2511 C C . GLU A 1 319 ? 14.414 14.992 -8.875 1 94.81 319 GLU A C 1
ATOM 2513 O O . GLU A 1 319 ? 13.594 14.438 -8.141 1 94.81 319 GLU A O 1
ATOM 2518 N N . ILE A 1 320 ? 14.852 16.188 -8.695 1 89.19 320 ILE A N 1
ATOM 2519 C CA . ILE A 1 320 ? 14.258 17.016 -7.656 1 89.19 320 ILE A CA 1
ATOM 2520 C C . ILE A 1 320 ? 13.195 17.938 -8.266 1 89.19 320 ILE A C 1
ATOM 2522 O O . ILE A 1 320 ? 13.438 18.562 -9.297 1 89.19 320 ILE A O 1
ATOM 2526 N N . LYS A 1 321 ? 12.047 17.859 -7.734 1 77.12 321 LYS A N 1
ATOM 2527 C CA . LYS A 1 321 ? 10.953 18.719 -8.188 1 77.12 321 LYS A CA 1
ATOM 2528 C C . LYS A 1 321 ? 10.523 19.688 -7.094 1 77.12 321 LYS A C 1
ATOM 2530 O O . LYS A 1 321 ? 10.531 19.344 -5.91 1 77.12 321 LYS A O 1
ATOM 2535 N N . MET B 1 1 ? 17.016 -31.562 -4.27 1 51.19 1 MET B N 1
ATOM 2536 C CA . MET B 1 1 ? 15.82 -31.25 -3.492 1 51.19 1 MET B CA 1
ATOM 2537 C C . MET B 1 1 ? 15.141 -32.531 -3.006 1 51.19 1 MET B C 1
ATOM 2539 O O . MET B 1 1 ? 15.148 -33.531 -3.701 1 51.19 1 MET B O 1
ATOM 2543 N N . LEU B 1 2 ? 14.891 -32.531 -1.729 1 65.88 2 LEU B N 1
ATOM 2544 C CA . LEU B 1 2 ? 14.234 -33.656 -1.104 1 65.88 2 LEU B CA 1
ATOM 2545 C C . LEU B 1 2 ? 12.883 -33.938 -1.755 1 65.88 2 LEU B C 1
ATOM 2547 O O . LEU B 1 2 ? 12.07 -33.031 -1.921 1 65.88 2 LEU B O 1
ATOM 2551 N N . THR B 1 3 ? 12.781 -35.062 -2.451 1 72.56 3 THR B N 1
ATOM 2552 C CA . THR B 1 3 ? 11.547 -35.5 -3.115 1 72.56 3 THR B CA 1
ATOM 2553 C C . THR B 1 3 ? 10.758 -36.438 -2.234 1 72.56 3 THR B C 1
ATOM 2555 O O . THR B 1 3 ? 11.25 -36.906 -1.194 1 72.56 3 THR B O 1
ATOM 2558 N N . ILE B 1 4 ? 9.484 -36.562 -2.758 1 79.5 4 ILE B N 1
ATOM 2559 C CA . ILE B 1 4 ? 8.656 -37.5 -2.029 1 79.5 4 ILE B CA 1
ATOM 2560 C C . ILE B 1 4 ? 9.312 -38.875 -2.039 1 79.5 4 ILE B C 1
ATOM 2562 O O . ILE B 1 4 ? 9.148 -39.656 -1.099 1 79.5 4 ILE B O 1
ATOM 2566 N N . ARG B 1 5 ? 10.07 -39.219 -3.062 1 84.12 5 ARG B N 1
ATOM 2567 C CA . ARG B 1 5 ? 10.797 -40.469 -3.125 1 84.12 5 ARG B CA 1
ATOM 2568 C C . ARG B 1 5 ? 11.836 -40.562 -2.012 1 84.12 5 ARG B C 1
ATOM 2570 O O . ARG B 1 5 ? 12.008 -41.625 -1.404 1 84.12 5 ARG B O 1
ATOM 2577 N N . ASP B 1 6 ? 12.422 -39.375 -1.731 1 84.19 6 ASP B N 1
ATOM 2578 C CA . ASP B 1 6 ? 13.422 -39.344 -0.671 1 84.19 6 ASP B CA 1
ATOM 2579 C C . ASP B 1 6 ? 12.781 -39.562 0.698 1 84.19 6 ASP B C 1
ATOM 2581 O O . ASP B 1 6 ? 13.328 -40.281 1.53 1 84.19 6 ASP B O 1
ATOM 2585 N N . ILE B 1 7 ? 11.695 -38.875 0.835 1 85.94 7 ILE B N 1
ATOM 2586 C CA . ILE B 1 7 ? 10.969 -39.031 2.094 1 85.94 7 ILE B CA 1
ATOM 2587 C C . ILE B 1 7 ? 10.516 -40.469 2.27 1 85.94 7 ILE B C 1
ATOM 2589 O O . ILE B 1 7 ? 10.633 -41.031 3.361 1 85.94 7 ILE B O 1
ATOM 2593 N N . ALA B 1 8 ? 10.07 -41.062 1.244 1 88.44 8 ALA B N 1
ATOM 2594 C CA . ALA B 1 8 ? 9.609 -42.438 1.269 1 88.44 8 ALA B CA 1
ATOM 2595 C C . ALA B 1 8 ? 10.75 -43.375 1.646 1 88.44 8 ALA B C 1
ATOM 2597 O O . ALA B 1 8 ? 10.578 -44.281 2.488 1 88.44 8 ALA B O 1
ATOM 2598 N N . ALA B 1 9 ? 11.844 -43.156 1.106 1 88.38 9 ALA B N 1
ATOM 2599 C CA . ALA B 1 9 ? 13.023 -44 1.37 1 88.38 9 ALA B CA 1
ATOM 2600 C C . ALA B 1 9 ? 13.453 -43.875 2.828 1 88.38 9 ALA B C 1
ATOM 2602 O O . ALA B 1 9 ? 13.742 -44.875 3.479 1 88.38 9 ALA B O 1
ATOM 2603 N N . LYS B 1 10 ? 13.383 -42.688 3.262 1 88.81 10 LYS B N 1
ATOM 2604 C CA . LYS B 1 10 ? 13.805 -42.438 4.637 1 88.81 10 LYS B CA 1
ATOM 2605 C C . LYS B 1 10 ? 12.805 -43 5.633 1 88.81 10 LYS B C 1
ATOM 2607 O O . LYS B 1 10 ? 13.18 -43.438 6.719 1 88.81 10 LYS B O 1
ATOM 2612 N N . ALA B 1 11 ? 11.641 -42.906 5.238 1 88.81 11 ALA B N 1
ATOM 2613 C CA . ALA B 1 11 ? 10.57 -43.406 6.102 1 88.81 11 ALA B CA 1
ATOM 2614 C C . ALA B 1 11 ? 10.406 -44.906 5.961 1 88.81 11 ALA B C 1
ATOM 2616 O O . ALA B 1 11 ? 9.688 -45.531 6.742 1 88.81 11 ALA B O 1
ATOM 2617 N N . GLY B 1 12 ? 11.031 -45.531 4.957 1 90.69 12 GLY B N 1
ATOM 2618 C CA . GLY B 1 12 ? 10.93 -46.969 4.73 1 90.69 12 GLY B CA 1
ATOM 2619 C C . GLY B 1 12 ? 9.578 -47.375 4.199 1 90.69 12 GLY B C 1
ATOM 2620 O O . GLY B 1 12 ? 9.055 -48.438 4.578 1 90.69 12 GLY B O 1
ATOM 2621 N N . VAL B 1 13 ? 8.953 -46.531 3.502 1 90.12 13 VAL B N 1
ATOM 2622 C CA . VAL B 1 13 ? 7.648 -46.844 2.922 1 90.12 13 VAL B CA 1
ATOM 2623 C C . VAL B 1 13 ? 7.684 -46.594 1.414 1 90.12 13 VAL B C 1
ATOM 2625 O O . VAL B 1 13 ? 8.672 -46.062 0.885 1 90.12 13 VAL B O 1
ATOM 2628 N N . SER B 1 14 ? 6.656 -47.094 0.735 1 85.62 14 SER B N 1
ATOM 2629 C CA . SER B 1 14 ? 6.535 -46.812 -0.692 1 85.62 14 SER B CA 1
ATOM 2630 C C . SER B 1 14 ? 6.246 -45.312 -0.945 1 85.62 14 SER B C 1
ATOM 2632 O O . SER B 1 14 ? 5.754 -44.625 -0.059 1 85.62 14 SER B O 1
ATOM 2634 N N . VAL B 1 15 ? 6.531 -44.844 -2.168 1 85.38 15 VAL B N 1
ATOM 2635 C CA . VAL B 1 15 ? 6.25 -43.469 -2.561 1 85.38 15 VAL B CA 1
ATOM 2636 C C . VAL B 1 15 ? 4.758 -43.188 -2.406 1 85.38 15 VAL B C 1
ATOM 2638 O O . VAL B 1 15 ? 4.371 -42.125 -1.925 1 85.38 15 VAL B O 1
ATOM 2641 N N . SER B 1 16 ? 3.963 -44.188 -2.719 1 82.75 16 SER B N 1
ATOM 2642 C CA . SER B 1 16 ? 2.516 -44.062 -2.611 1 82.75 16 SER B CA 1
ATOM 2643 C C . SER B 1 16 ? 2.082 -43.875 -1.157 1 82.75 16 SER B C 1
ATOM 2645 O O . SER B 1 16 ? 1.234 -43.062 -0.848 1 82.75 16 SER B O 1
ATOM 2647 N N . THR B 1 17 ? 2.67 -44.625 -0.34 1 84.5 17 THR B N 1
ATOM 2648 C CA . THR B 1 17 ? 2.344 -44.562 1.08 1 84.5 17 THR B CA 1
ATOM 2649 C C . THR B 1 17 ? 2.785 -43.219 1.672 1 84.5 17 THR B C 1
ATOM 2651 O O . THR B 1 17 ? 2.045 -42.594 2.439 1 84.5 17 THR B O 1
ATOM 2654 N N . ALA B 1 18 ? 3.975 -42.781 1.271 1 85.38 18 ALA B N 1
ATOM 2655 C CA . ALA B 1 18 ? 4.473 -41.5 1.741 1 85.38 18 ALA B CA 1
ATOM 2656 C C . ALA B 1 18 ? 3.559 -40.344 1.291 1 85.38 18 ALA B C 1
ATOM 2658 O O . ALA B 1 18 ? 3.232 -39.469 2.08 1 85.38 18 ALA B O 1
ATOM 2659 N N . SER B 1 19 ? 3.15 -40.406 0.105 1 80.94 19 SER B N 1
ATOM 2660 C CA . SER B 1 19 ? 2.266 -39.375 -0.454 1 80.94 19 SER B CA 1
ATOM 2661 C C . SER B 1 19 ? 0.932 -39.344 0.284 1 80.94 19 SER B C 1
ATOM 2663 O O . SER B 1 19 ? 0.467 -38.281 0.679 1 80.94 19 SER B O 1
ATOM 2665 N N . ARG B 1 20 ? 0.434 -40.531 0.453 1 79.44 20 ARG B N 1
ATOM 2666 C CA . ARG B 1 20 ? -0.853 -40.625 1.134 1 79.44 20 ARG B CA 1
ATOM 2667 C C . ARG B 1 20 ? -0.745 -40.156 2.582 1 79.44 20 ARG B C 1
ATOM 2669 O O . ARG B 1 20 ? -1.647 -39.5 3.094 1 79.44 20 ARG B O 1
ATOM 2676 N N . ALA B 1 21 ? 0.328 -40.438 3.166 1 83.31 21 ALA B N 1
ATOM 2677 C CA . ALA B 1 21 ? 0.55 -40.031 4.559 1 83.31 21 ALA B CA 1
ATOM 2678 C C . ALA B 1 21 ? 0.675 -38.531 4.691 1 83.31 21 ALA B C 1
ATOM 2680 O O . ALA B 1 21 ? 0.091 -37.938 5.598 1 83.31 21 ALA B O 1
ATOM 2681 N N . LEU B 1 22 ? 1.382 -37.938 3.795 1 80 22 LEU B N 1
ATOM 2682 C CA . LEU B 1 22 ? 1.64 -36.5 3.838 1 80 22 LEU B CA 1
ATOM 2683 C C . LEU B 1 22 ? 0.374 -35.719 3.516 1 80 22 LEU B C 1
ATOM 2685 O O . LEU B 1 22 ? 0.225 -34.562 3.947 1 80 22 LEU B O 1
ATOM 2689 N N . ASN B 1 23 ? -0.526 -36.469 2.836 1 72.5 23 ASN B N 1
ATOM 2690 C CA . ASN B 1 23 ? -1.803 -35.844 2.488 1 72.5 23 ASN B CA 1
ATOM 2691 C C . ASN B 1 23 ? -2.908 -36.281 3.453 1 72.5 23 ASN B C 1
ATOM 2693 O O . ASN B 1 23 ? -4.09 -36.219 3.109 1 72.5 23 ASN B O 1
ATOM 2697 N N . ASN B 1 24 ? -2.537 -36.719 4.445 1 74.69 24 ASN B N 1
ATOM 2698 C CA . ASN B 1 24 ? -3.424 -37.125 5.535 1 74.69 24 ASN B CA 1
ATOM 2699 C C . ASN B 1 24 ? -4.488 -38.094 5.062 1 74.69 24 ASN B C 1
ATOM 2701 O O . ASN B 1 24 ? -5.648 -38.031 5.469 1 74.69 24 ASN B O 1
ATOM 2705 N N . ASN B 1 25 ? -4.156 -38.969 4.152 1 74.12 25 ASN B N 1
ATOM 2706 C CA . ASN B 1 25 ? -5.07 -40 3.65 1 74.12 25 ASN B CA 1
ATOM 2707 C C . ASN B 1 25 ? -5.492 -40.969 4.754 1 74.12 25 ASN B C 1
ATOM 2709 O O . ASN B 1 25 ? -4.641 -41.562 5.418 1 74.12 25 ASN B O 1
ATOM 2713 N N . PRO B 1 26 ? -6.719 -41.031 4.984 1 76.12 26 PRO B N 1
ATOM 2714 C CA . PRO B 1 26 ? -7.207 -41.844 6.098 1 76.12 26 PRO B CA 1
ATOM 2715 C C . PRO B 1 26 ? -6.891 -43.344 5.922 1 76.12 26 PRO B C 1
ATOM 2717 O O . PRO B 1 26 ? -6.992 -44.125 6.879 1 76.12 26 PRO B O 1
ATOM 2720 N N . ARG B 1 27 ? -6.469 -43.812 4.836 1 84.06 27 ARG B N 1
ATOM 2721 C CA . ARG B 1 27 ? -6.137 -45.219 4.617 1 84.06 27 ARG B CA 1
ATOM 2722 C C . ARG B 1 27 ? -4.785 -45.562 5.23 1 84.06 27 ARG B C 1
ATOM 2724 O O . ARG B 1 27 ? -4.465 -46.719 5.41 1 84.06 27 ARG B O 1
ATOM 2731 N N . ILE B 1 28 ? -4.09 -44.531 5.562 1 82.31 28 ILE B N 1
ATOM 2732 C CA . ILE B 1 28 ? -2.807 -44.719 6.23 1 82.31 28 ILE B CA 1
ATOM 2733 C C . ILE B 1 28 ? -2.982 -44.531 7.738 1 82.31 28 ILE B C 1
ATOM 2735 O O . ILE B 1 28 ? -3.686 -43.625 8.188 1 82.31 28 ILE B O 1
ATOM 2739 N N . SER B 1 29 ? -2.438 -45.438 8.539 1 87.19 29 SER B N 1
ATOM 2740 C CA . SER B 1 29 ? -2.584 -45.375 9.992 1 87.19 29 SER B CA 1
ATOM 2741 C C . SER B 1 29 ? -2.113 -44.031 10.547 1 87.19 29 SER B C 1
ATOM 2743 O O . SER B 1 29 ? -1.212 -43.406 9.992 1 87.19 29 SER B O 1
ATOM 2745 N N . GLN B 1 30 ? -2.703 -43.625 11.602 1 86.81 30 GLN B N 1
ATOM 2746 C CA . GLN B 1 30 ? -2.375 -42.375 12.242 1 86.81 30 GLN B CA 1
ATOM 2747 C C . GLN B 1 30 ? -0.901 -42.312 12.625 1 86.81 30 GLN B C 1
ATOM 2749 O O . GLN B 1 30 ? -0.245 -41.281 12.453 1 86.81 30 GLN B O 1
ATOM 2754 N N . ALA B 1 31 ? -0.454 -43.438 13.148 1 87.88 31 ALA B N 1
ATOM 2755 C CA . ALA B 1 31 ? 0.939 -43.5 13.578 1 87.88 31 ALA B CA 1
ATOM 2756 C C . ALA B 1 31 ? 1.89 -43.281 12.406 1 87.88 31 ALA B C 1
ATOM 2758 O O . ALA B 1 31 ? 2.875 -42.562 12.531 1 87.88 31 ALA B O 1
ATOM 2759 N N . THR B 1 32 ? 1.593 -43.812 11.32 1 87.62 32 THR B N 1
ATOM 2760 C CA . THR B 1 32 ? 2.424 -43.688 10.133 1 87.62 32 THR B CA 1
ATOM 2761 C C . THR B 1 32 ? 2.344 -42.281 9.555 1 87.62 32 THR B C 1
ATOM 2763 O O . THR B 1 32 ? 3.361 -41.719 9.164 1 87.62 32 THR B O 1
ATOM 2766 N N . ARG B 1 33 ? 1.252 -41.656 9.469 1 88 33 ARG B N 1
ATOM 2767 C CA . ARG B 1 33 ? 1.054 -40.281 9 1 88 33 ARG B CA 1
ATOM 2768 C C . ARG B 1 33 ? 1.89 -39.312 9.812 1 88 33 ARG B C 1
ATOM 2770 O O . ARG B 1 33 ? 2.617 -38.5 9.25 1 88 33 ARG B O 1
ATOM 2777 N N . GLU B 1 34 ? 1.758 -39.469 11.094 1 86.81 34 GLU B N 1
ATOM 2778 C CA . GLU B 1 34 ? 2.471 -38.562 11.992 1 86.81 34 GLU B CA 1
ATOM 2779 C C . GLU B 1 34 ? 3.98 -38.688 11.828 1 86.81 34 GLU B C 1
ATOM 2781 O O . GLU B 1 34 ? 4.699 -37.688 11.812 1 86.81 34 GLU B O 1
ATOM 2786 N N . ARG B 1 35 ? 4.379 -39.938 11.789 1 87.44 35 ARG B N 1
ATOM 2787 C CA . ARG B 1 35 ? 5.805 -40.188 11.641 1 87.44 35 ARG B CA 1
ATOM 2788 C C . ARG B 1 35 ? 6.348 -39.594 10.352 1 87.44 35 ARG B C 1
ATOM 2790 O O . ARG B 1 35 ? 7.398 -38.938 10.359 1 87.44 35 ARG B O 1
ATOM 2797 N N . ILE B 1 36 ? 5.645 -39.719 9.281 1 87.81 36 ILE B N 1
ATOM 2798 C CA . ILE B 1 36 ? 6.105 -39.25 7.98 1 87.81 36 ILE B CA 1
ATOM 2799 C C . ILE B 1 36 ? 6.008 -37.719 7.91 1 87.81 36 ILE B C 1
ATOM 2801 O O . ILE B 1 36 ? 6.895 -37.062 7.371 1 87.81 36 ILE B O 1
ATOM 2805 N N . GLN B 1 37 ? 5.012 -37.156 8.492 1 84 37 GLN B N 1
ATOM 2806 C CA . GLN B 1 37 ? 4.852 -35.719 8.547 1 84 37 GLN B CA 1
ATOM 2807 C C . GLN B 1 37 ? 5.953 -35.062 9.383 1 84 37 GLN B C 1
ATOM 2809 O O . GLN B 1 37 ? 6.504 -34.031 9 1 84 37 GLN B O 1
ATOM 2814 N N . ALA B 1 38 ? 6.246 -35.719 10.477 1 82.69 38 ALA B N 1
ATOM 2815 C CA . ALA B 1 38 ? 7.336 -35.219 11.32 1 82.69 38 ALA B CA 1
ATOM 2816 C C . ALA B 1 38 ? 8.664 -35.281 10.578 1 82.69 38 ALA B C 1
ATOM 2818 O O . ALA B 1 38 ? 9.477 -34.344 10.68 1 82.69 38 ALA B O 1
ATOM 2819 N N . LEU B 1 39 ? 8.852 -36.344 9.891 1 83.44 39 LEU B N 1
ATOM 2820 C CA . LEU B 1 39 ? 10.07 -36.469 9.094 1 83.44 39 LEU B CA 1
ATOM 2821 C C . LEU B 1 39 ? 10.148 -35.406 8.016 1 83.44 39 LEU B C 1
ATOM 2823 O O . LEU B 1 39 ? 11.203 -34.812 7.816 1 83.44 39 LEU B O 1
ATOM 2827 N N . ALA B 1 40 ? 9.078 -35.188 7.348 1 79.5 40 ALA B N 1
ATOM 2828 C CA . ALA B 1 40 ? 9.016 -34.156 6.301 1 79.5 40 ALA B CA 1
ATOM 2829 C C . ALA B 1 40 ? 9.328 -32.781 6.859 1 79.5 40 ALA B C 1
ATOM 2831 O O . ALA B 1 40 ? 10.094 -32.031 6.258 1 79.5 40 ALA B O 1
ATOM 2832 N N . GLU B 1 41 ? 8.773 -32.594 7.98 1 74.62 41 GLU B N 1
ATOM 2833 C CA . GLU B 1 41 ? 9 -31.312 8.664 1 74.62 41 GLU B CA 1
ATOM 2834 C C . GLU B 1 41 ? 10.461 -31.156 9.07 1 74.62 41 GLU B C 1
ATOM 2836 O O . GLU B 1 41 ? 11.055 -30.094 8.875 1 74.62 41 GLU B O 1
ATOM 2841 N N . ALA B 1 42 ? 10.977 -32.188 9.617 1 74.94 42 ALA B N 1
ATOM 2842 C CA . ALA B 1 42 ? 12.359 -32.188 10.078 1 74.94 42 ALA B CA 1
ATOM 2843 C C . ALA B 1 42 ? 13.328 -31.953 8.914 1 74.94 42 ALA B C 1
ATOM 2845 O O . ALA B 1 42 ? 14.359 -31.312 9.078 1 74.94 42 ALA B O 1
ATOM 2846 N N . GLU B 1 43 ? 12.852 -32.469 7.793 1 72.56 43 GLU B N 1
ATOM 2847 C CA . GLU B 1 43 ? 13.719 -32.406 6.621 1 72.56 43 GLU B CA 1
ATOM 2848 C C . GLU B 1 43 ? 13.406 -31.172 5.773 1 72.56 43 GLU B C 1
ATOM 2850 O O . GLU B 1 43 ? 14.07 -30.922 4.773 1 72.56 43 GLU B O 1
ATOM 2855 N N . GLY B 1 44 ? 12.383 -30.578 6.207 1 64.56 44 GLY B N 1
ATOM 2856 C CA . GLY B 1 44 ? 11.953 -29.391 5.484 1 64.56 44 GLY B CA 1
ATOM 2857 C C . GLY B 1 44 ? 11.242 -29.719 4.184 1 64.56 44 GLY B C 1
ATOM 2858 O O . GLY B 1 44 ? 11.297 -28.938 3.232 1 64.56 44 GLY B O 1
ATOM 2859 N N . TYR B 1 45 ? 10.797 -31.016 4.172 1 63.53 45 TYR B N 1
ATOM 2860 C CA . TYR B 1 45 ? 10.078 -31.438 2.975 1 63.53 45 TYR B CA 1
ATOM 2861 C C . TYR B 1 45 ? 8.648 -30.906 2.988 1 63.53 45 TYR B C 1
ATOM 2863 O O . TYR B 1 45 ? 7.914 -31.109 3.957 1 63.53 45 TYR B O 1
ATOM 2871 N N . LEU B 1 46 ? 8.352 -30.094 2.045 1 57.94 46 LEU B N 1
ATOM 2872 C CA . LEU B 1 46 ? 6.961 -29.703 1.842 1 57.94 46 LEU B CA 1
ATOM 2873 C C . LEU B 1 46 ? 6.312 -30.531 0.739 1 57.94 46 LEU B C 1
ATOM 2875 O O . LEU B 1 46 ? 6.836 -30.609 -0.375 1 57.94 46 LEU B O 1
ATOM 2879 N N . PRO B 1 47 ? 5.305 -31.438 1.164 1 53.38 47 PRO B N 1
ATOM 2880 C CA . PRO B 1 47 ? 4.645 -32.25 0.125 1 53.38 47 PRO B CA 1
ATOM 2881 C C . PRO B 1 47 ? 4.266 -31.406 -1.102 1 53.38 47 PRO B C 1
ATOM 2883 O O . PRO B 1 47 ? 3.916 -30.234 -0.973 1 53.38 47 PRO B O 1
ATOM 2886 N N . ASN B 1 48 ? 4.844 -31.828 -2.195 1 47.5 48 ASN B N 1
ATOM 2887 C CA . ASN B 1 48 ? 4.488 -31.188 -3.451 1 47.5 48 ASN B CA 1
ATOM 2888 C C . ASN B 1 48 ? 2.99 -31.281 -3.732 1 47.5 48 ASN B C 1
ATOM 2890 O O . ASN B 1 48 ? 2.502 -32.344 -4.141 1 47.5 48 ASN B O 1
ATOM 2894 N N . TYR B 1 49 ? 2.238 -30.641 -3.053 1 43.12 49 TYR B N 1
ATOM 2895 C CA . TYR B 1 49 ? 0.812 -30.609 -3.361 1 43.12 49 TYR B CA 1
ATOM 2896 C C . TYR B 1 49 ? 0.58 -30.312 -4.84 1 43.12 49 TYR B C 1
ATOM 2898 O O . TYR B 1 49 ? -0.49 -30.609 -5.375 1 43.12 49 TYR B O 1
ATOM 2906 N N . ASN B 1 50 ? 1.582 -29.812 -5.48 1 42.62 50 ASN B N 1
ATOM 2907 C CA . ASN B 1 50 ? 1.416 -29.438 -6.883 1 42.62 50 ASN B CA 1
ATOM 2908 C C . ASN B 1 50 ? 1.211 -30.672 -7.77 1 42.62 50 ASN B C 1
ATOM 2910 O O . ASN B 1 50 ? 0.588 -30.578 -8.828 1 42.62 50 ASN B O 1
ATOM 2914 N N . ALA B 1 51 ? 1.793 -31.859 -7.484 1 41.66 51 ALA B N 1
ATOM 2915 C CA . ALA B 1 51 ? 1.582 -33.031 -8.344 1 41.66 51 ALA B CA 1
ATOM 2916 C C . ALA B 1 51 ? 0.096 -33.344 -8.484 1 41.66 51 ALA B C 1
ATOM 2918 O O . ALA B 1 51 ? -0.361 -33.75 -9.547 1 41.66 51 ALA B O 1
ATOM 2919 N N . LYS B 1 52 ? -0.602 -33.25 -7.441 1 41.12 52 LYS B N 1
ATOM 2920 C CA . LYS B 1 52 ? -2.025 -33.531 -7.609 1 41.12 52 LYS B CA 1
ATOM 2921 C C . LYS B 1 52 ? -2.705 -32.438 -8.43 1 41.12 52 LYS B C 1
ATOM 2923 O O . LYS B 1 52 ? -3.578 -32.719 -9.25 1 41.12 52 LYS B O 1
ATOM 2928 N N . ASN B 1 53 ? -2.369 -31.156 -8.133 1 39.59 53 ASN B N 1
ATOM 2929 C CA . ASN B 1 53 ? -2.982 -30.078 -8.914 1 39.59 53 ASN B CA 1
ATOM 2930 C C . ASN B 1 53 ? -2.369 -29.969 -10.305 1 39.59 53 ASN B C 1
ATOM 2932 O O . ASN B 1 53 ? -3.002 -29.453 -11.234 1 39.59 53 ASN B O 1
ATOM 2936 N N . LEU B 1 54 ? -1.153 -30.438 -10.461 1 40.91 54 LEU B N 1
ATOM 2937 C CA . LEU B 1 54 ? -0.528 -30.469 -11.781 1 40.91 54 LEU B CA 1
ATOM 2938 C C . LEU B 1 54 ? -1.292 -31.391 -12.727 1 40.91 54 LEU B C 1
ATOM 2940 O O . LEU B 1 54 ? -1.366 -31.125 -13.93 1 40.91 54 LEU B O 1
ATOM 2944 N N . THR B 1 55 ? -1.69 -32.438 -12.164 1 38.16 55 THR B N 1
ATOM 2945 C CA . THR B 1 55 ? -2.461 -33.25 -13.109 1 38.16 55 THR B CA 1
ATOM 2946 C C . THR B 1 55 ? -3.734 -32.5 -13.523 1 38.16 55 THR B C 1
ATOM 2948 O O . THR B 1 55 ? -4.246 -32.719 -14.625 1 38.16 55 THR B O 1
ATOM 2951 N N . ALA B 1 56 ? -4.402 -31.906 -12.57 1 44.72 56 ALA B N 1
ATOM 2952 C CA . ALA B 1 56 ? -5.723 -31.375 -12.875 1 44.72 56 ALA B CA 1
ATOM 2953 C C . ALA B 1 56 ? -5.617 -29.984 -13.508 1 44.72 56 ALA B C 1
ATOM 2955 O O . ALA B 1 56 ? -6.633 -29.328 -13.773 1 44.72 56 ALA B O 1
ATOM 2956 N N . GLY B 1 57 ? -4.539 -29.359 -14.016 1 59.91 57 GLY B N 1
ATOM 2957 C CA . GLY B 1 57 ? -4.461 -28.156 -14.844 1 59.91 57 GLY B CA 1
ATOM 2958 C C . GLY B 1 57 ? -4.656 -26.875 -14.055 1 59.91 57 GLY B C 1
ATOM 2959 O O . GLY B 1 57 ? -4.715 -25.797 -14.641 1 59.91 57 GLY B O 1
ATOM 2960 N N . GLU B 1 58 ? -4.902 -26.844 -12.664 1 67.44 58 GLU B N 1
ATOM 2961 C CA . GLU B 1 58 ? -5.156 -25.625 -11.898 1 67.44 58 GLU B CA 1
ATOM 2962 C C . GLU B 1 58 ? -3.963 -25.281 -11.008 1 67.44 58 GLU B C 1
ATOM 2964 O O . GLU B 1 58 ? -3.35 -26.156 -10.406 1 67.44 58 GLU B O 1
ATOM 2969 N N . SER B 1 59 ? -3.572 -24 -11.07 1 79.88 59 SER B N 1
ATOM 2970 C CA . SER B 1 59 ? -2.482 -23.531 -10.219 1 79.88 59 SER B CA 1
ATOM 2971 C C . SER B 1 59 ? -2.947 -23.344 -8.773 1 79.88 59 SER B C 1
ATOM 2973 O O . SER B 1 59 ? -4.133 -23.125 -8.523 1 79.88 59 SER B O 1
ATOM 2975 N N . ASN B 1 60 ? -2.1 -23.547 -7.852 1 87.06 60 ASN B N 1
ATOM 2976 C CA . ASN B 1 60 ? -2.357 -23.234 -6.449 1 87.06 60 ASN B CA 1
ATOM 2977 C C . ASN B 1 60 ? -2.117 -21.75 -6.152 1 87.06 60 ASN B C 1
ATOM 2979 O O . ASN B 1 60 ? -1.358 -21.406 -5.246 1 87.06 60 ASN B O 1
ATOM 2983 N N . ALA B 1 61 ? -2.795 -20.938 -6.934 1 91.81 61 ALA B N 1
ATOM 2984 C CA . ALA B 1 61 ? -2.668 -19.5 -6.777 1 91.81 61 ALA B CA 1
ATOM 2985 C C . ALA B 1 61 ? -4.035 -18.812 -6.805 1 91.81 61 ALA B C 1
ATOM 2987 O O . ALA B 1 61 ? -4.965 -19.312 -7.449 1 91.81 61 ALA B O 1
ATOM 2988 N N . VAL B 1 62 ? -4.098 -17.828 -6.027 1 96.44 62 VAL B N 1
ATOM 2989 C CA . VAL B 1 62 ? -5.273 -16.969 -6.043 1 96.44 62 VAL B CA 1
ATOM 2990 C C . VAL B 1 62 ? -4.898 -15.578 -6.566 1 96.44 62 VAL B C 1
ATOM 2992 O O . VAL B 1 62 ? -3.902 -14.992 -6.137 1 96.44 62 VAL B O 1
ATOM 2995 N N . GLY B 1 63 ? -5.664 -15.117 -7.59 1 97.38 63 GLY B N 1
ATOM 2996 C CA . GLY B 1 63 ? -5.453 -13.766 -8.094 1 97.38 63 GLY B CA 1
ATOM 2997 C C . GLY B 1 63 ? -6.168 -12.703 -7.281 1 97.38 63 GLY B C 1
ATOM 2998 O O . GLY B 1 63 ? -7.371 -12.82 -7.023 1 97.38 63 GLY B O 1
ATOM 2999 N N . VAL B 1 64 ? -5.41 -11.727 -6.836 1 97.38 64 VAL B N 1
ATOM 3000 C CA . VAL B 1 64 ? -5.977 -10.578 -6.137 1 97.38 64 VAL B CA 1
ATOM 3001 C C . VAL B 1 64 ? -5.855 -9.328 -7.008 1 97.38 64 VAL B C 1
ATOM 3003 O O . VAL B 1 64 ? -4.754 -8.945 -7.406 1 97.38 64 VAL B O 1
ATOM 3006 N N . VAL B 1 65 ? -6.98 -8.656 -7.227 1 96.12 65 VAL B N 1
ATOM 3007 C CA . VAL B 1 65 ? -7.047 -7.598 -8.227 1 96.12 65 VAL B CA 1
ATOM 3008 C C . VAL B 1 65 ? -7.281 -6.254 -7.539 1 96.12 65 VAL B C 1
ATOM 3010 O O . VAL B 1 65 ? -8.289 -6.062 -6.859 1 96.12 65 VAL B O 1
ATOM 3013 N N . PHE B 1 66 ? -6.344 -5.355 -7.73 1 91.69 66 PHE B N 1
ATOM 3014 C CA . PHE B 1 66 ? -6.492 -3.986 -7.254 1 91.69 66 PHE B CA 1
ATOM 3015 C C . PHE B 1 66 ? -7.367 -3.174 -8.203 1 91.69 66 PHE B C 1
ATOM 3017 O O . PHE B 1 66 ? -7.383 -3.428 -9.406 1 91.69 66 PHE B O 1
ATOM 3024 N N . ALA B 1 67 ? -7.988 -2.174 -7.605 1 87.88 67 ALA B N 1
ATOM 3025 C CA . ALA B 1 67 ? -8.625 -1.182 -8.469 1 87.88 67 ALA B CA 1
ATOM 3026 C C . ALA B 1 67 ? -7.586 -0.325 -9.18 1 87.88 67 ALA B C 1
ATOM 3028 O O . ALA B 1 67 ? -6.449 -0.199 -8.719 1 87.88 67 ALA B O 1
ATOM 3029 N N . THR B 1 68 ? -7.996 0.201 -10.312 1 82.5 68 THR B N 1
ATOM 3030 C CA . THR B 1 68 ? -7.066 1.037 -11.062 1 82.5 68 THR B CA 1
ATOM 3031 C C . THR B 1 68 ? -6.828 2.361 -10.344 1 82.5 68 THR B C 1
ATOM 3033 O O . THR B 1 68 ? -7.637 2.773 -9.508 1 82.5 68 THR B O 1
ATOM 3036 N N . ALA B 1 69 ? -5.719 2.967 -10.656 1 64.75 69 ALA B N 1
ATOM 3037 C CA . ALA B 1 69 ? -5.227 4.156 -9.969 1 64.75 69 ALA B CA 1
ATOM 3038 C C . ALA B 1 69 ? -6.199 5.32 -10.117 1 64.75 69 ALA B C 1
ATOM 3040 O O . ALA B 1 69 ? -6.258 6.203 -9.258 1 64.75 69 ALA B O 1
ATOM 3041 N N . ASP B 1 70 ? -6.73 5.395 -11.141 1 59.75 70 ASP B N 1
ATOM 3042 C CA . ASP B 1 70 ? -7.664 6.496 -11.352 1 59.75 70 ASP B CA 1
ATOM 3043 C C . ASP B 1 70 ? -8.906 6.34 -10.484 1 59.75 70 ASP B C 1
ATOM 3045 O O . ASP B 1 70 ? -9.672 7.293 -10.305 1 59.75 70 ASP B O 1
ATOM 3049 N N . ARG B 1 71 ? -8.953 5.242 -9.969 1 50.16 71 ARG B N 1
ATOM 3050 C CA . ARG B 1 71 ? -10.203 4.969 -9.266 1 50.16 71 ARG B CA 1
ATOM 3051 C C . ARG B 1 71 ? -9.961 4.836 -7.766 1 50.16 71 ARG B C 1
ATOM 3053 O O . ARG B 1 71 ? -10.914 4.855 -6.98 1 50.16 71 ARG B O 1
ATOM 3060 N N . SER B 1 72 ? -8.812 4.602 -7.512 1 54.12 72 SER B N 1
ATOM 3061 C CA . SER B 1 72 ? -8.523 4.371 -6.098 1 54.12 72 SER B CA 1
ATOM 3062 C C . SER B 1 72 ? -7.082 4.75 -5.758 1 54.12 72 SER B C 1
ATOM 3064 O O . SER B 1 72 ? -6.289 5.059 -6.648 1 54.12 72 SER B O 1
ATOM 3066 N N . GLN B 1 73 ? -7.008 4.863 -4.484 1 61.31 73 GLN B N 1
ATOM 3067 C CA . GLN B 1 73 ? -5.66 5.055 -3.953 1 61.31 73 GLN B CA 1
ATOM 3068 C C . GLN B 1 73 ? -5.086 3.744 -3.422 1 61.31 73 GLN B C 1
ATOM 3070 O O . GLN B 1 73 ? -5.184 3.459 -2.227 1 61.31 73 GLN B O 1
ATOM 3075 N N . PRO B 1 74 ? -4.625 2.914 -4.34 1 52.44 74 PRO B N 1
ATOM 3076 C CA . PRO B 1 74 ? -4.082 1.636 -3.875 1 52.44 74 PRO B CA 1
ATOM 3077 C C . PRO B 1 74 ? -3.068 1.802 -2.746 1 52.44 74 PRO B C 1
ATOM 3079 O O . PRO B 1 74 ? -2.729 0.829 -2.068 1 52.44 74 PRO B O 1
ATOM 3082 N N . GLU B 1 75 ? -2.84 2.986 -2.553 1 63.78 75 GLU B N 1
ATOM 3083 C CA . GLU B 1 75 ? -1.825 3.316 -1.556 1 63.78 75 GLU B CA 1
ATOM 3084 C C . GLU B 1 75 ? -2.418 3.344 -0.151 1 63.78 75 GLU B C 1
ATOM 3086 O O . GLU B 1 75 ? -1.687 3.43 0.837 1 63.78 75 GLU B O 1
ATOM 3091 N N . ASN B 1 76 ? -3.682 3.191 -0.098 1 73.88 76 ASN B N 1
ATOM 3092 C CA . ASN B 1 76 ? -4.316 3.146 1.216 1 73.88 76 ASN B CA 1
ATOM 3093 C C . ASN B 1 76 ? -3.916 1.891 1.986 1 73.88 76 ASN B C 1
ATOM 3095 O O . ASN B 1 76 ? -4.074 0.775 1.488 1 73.88 76 ASN B O 1
ATOM 3099 N N . PRO B 1 77 ? -3.348 2.072 3.256 1 78.81 77 PRO B N 1
ATOM 3100 C CA . PRO B 1 77 ? -2.91 0.929 4.059 1 78.81 77 PRO B CA 1
ATOM 3101 C C . PRO B 1 77 ? -4.027 -0.081 4.309 1 78.81 77 PRO B C 1
ATOM 3103 O O . PRO B 1 77 ? -3.758 -1.234 4.652 1 78.81 77 PRO B O 1
ATOM 3106 N N . PHE B 1 78 ? -5.234 0.324 4.113 1 83.81 78 PHE B N 1
ATOM 3107 C CA . PHE B 1 78 ? -6.387 -0.565 4.195 1 83.81 78 PHE B CA 1
ATOM 3108 C C . PHE B 1 78 ? -6.176 -1.809 3.338 1 83.81 78 PHE B C 1
ATOM 3110 O O . PHE B 1 78 ? -6.438 -2.928 3.783 1 83.81 78 PHE B O 1
ATOM 3117 N N . PHE B 1 79 ? -5.613 -1.701 2.225 1 87.06 79 PHE B N 1
ATOM 3118 C CA . PHE B 1 79 ? -5.477 -2.801 1.275 1 87.06 79 PHE B CA 1
ATOM 3119 C C . PHE B 1 79 ? -4.316 -3.707 1.66 1 87.06 79 PHE B C 1
ATOM 3121 O O . PHE B 1 79 ? -4.352 -4.914 1.41 1 87.06 79 PHE B O 1
ATOM 3128 N N . ILE B 1 80 ? -3.33 -3.131 2.252 1 84.94 80 ILE B N 1
ATOM 3129 C CA . ILE B 1 80 ? -2.203 -3.934 2.717 1 84.94 80 ILE B CA 1
ATOM 3130 C C . ILE B 1 80 ? -2.664 -4.871 3.832 1 84.94 80 ILE B C 1
ATOM 3132 O O . ILE B 1 80 ? -2.26 -6.035 3.879 1 84.94 80 ILE B O 1
ATOM 3136 N N . ASP B 1 81 ? -3.496 -4.324 4.734 1 88.38 81 ASP B N 1
ATOM 3137 C CA . ASP B 1 81 ? -4.043 -5.148 5.809 1 88.38 81 ASP B CA 1
ATOM 3138 C C . ASP B 1 81 ? -4.922 -6.266 5.254 1 88.38 81 ASP B C 1
ATOM 3140 O O . ASP B 1 81 ? -4.898 -7.391 5.758 1 88.38 81 ASP B O 1
ATOM 3144 N N . ILE B 1 82 ? -5.68 -5.922 4.219 1 92.81 82 ILE B N 1
ATOM 3145 C CA . ILE B 1 82 ? -6.496 -6.945 3.57 1 92.81 82 ILE B CA 1
ATOM 3146 C C . ILE B 1 82 ? -5.594 -8.023 2.975 1 92.81 82 ILE B C 1
ATOM 3148 O O . ILE B 1 82 ? -5.852 -9.219 3.145 1 92.81 82 ILE B O 1
ATOM 3152 N N . LEU B 1 83 ? -4.531 -7.633 2.314 1 91.88 83 LEU B N 1
ATOM 3153 C CA . LEU B 1 83 ? -3.598 -8.578 1.71 1 91.88 83 LEU B CA 1
ATOM 3154 C C . LEU B 1 83 ? -2.994 -9.492 2.768 1 91.88 83 LEU B C 1
ATOM 3156 O O . LEU B 1 83 ? -2.816 -10.688 2.527 1 91.88 83 LEU B O 1
ATOM 3160 N N . ARG B 1 84 ? -2.701 -8.938 3.893 1 90.5 84 ARG B N 1
ATOM 3161 C CA . ARG B 1 84 ? -2.141 -9.742 4.977 1 90.5 84 ARG B CA 1
ATOM 3162 C C . ARG B 1 84 ? -3.123 -10.812 5.426 1 90.5 84 ARG B C 1
ATOM 3164 O O . ARG B 1 84 ? -2.736 -11.961 5.656 1 90.5 84 ARG B O 1
ATOM 3171 N N . GLY B 1 85 ? -4.348 -10.414 5.582 1 94.38 85 GLY B N 1
ATOM 3172 C CA . GLY B 1 85 ? -5.379 -11.375 5.941 1 94.38 85 GLY B CA 1
ATOM 3173 C C . GLY B 1 85 ? -5.566 -12.469 4.902 1 94.38 85 GLY B C 1
ATOM 3174 O O . GLY B 1 85 ? -5.676 -13.641 5.242 1 94.38 85 GLY B O 1
ATOM 3175 N N . ILE B 1 86 ? -5.555 -12.039 3.639 1 96.69 86 ILE B N 1
ATOM 3176 C CA . ILE B 1 86 ? -5.684 -12.992 2.539 1 96.69 86 ILE B CA 1
ATOM 3177 C C . ILE B 1 86 ? -4.512 -13.969 2.559 1 96.69 86 ILE B C 1
ATOM 3179 O O . ILE B 1 86 ? -4.707 -15.188 2.535 1 96.69 86 ILE B O 1
ATOM 3183 N N . ASN B 1 87 ? -3.369 -13.398 2.633 1 94.31 87 ASN B N 1
ATOM 3184 C CA . ASN B 1 87 ? -2.164 -14.211 2.539 1 94.31 87 ASN B CA 1
ATOM 3185 C C . ASN B 1 87 ? -2.07 -15.211 3.693 1 94.31 87 ASN B C 1
ATOM 3187 O O . ASN B 1 87 ? -1.651 -16.344 3.5 1 94.31 87 ASN B O 1
ATOM 3191 N N . ALA B 1 88 ? -2.396 -14.781 4.855 1 92.56 88 ALA B N 1
ATOM 3192 C CA . ALA B 1 88 ? -2.355 -15.664 6.02 1 92.56 88 ALA B CA 1
ATOM 3193 C C . ALA B 1 88 ? -3.221 -16.906 5.801 1 92.56 88 ALA B C 1
ATOM 3195 O O . ALA B 1 88 ? -2.83 -18.016 6.164 1 92.56 88 ALA B O 1
ATOM 3196 N N . GLN B 1 89 ? -4.359 -16.75 5.207 1 95.12 89 GLN B N 1
ATOM 3197 C CA . GLN B 1 89 ? -5.266 -17.859 4.941 1 95.12 89 GLN B CA 1
ATOM 3198 C C . GLN B 1 89 ? -4.766 -18.719 3.775 1 95.12 89 GLN B C 1
ATOM 3200 O O . GLN B 1 89 ? -4.914 -19.938 3.783 1 95.12 89 GLN B O 1
ATOM 3205 N N . LEU B 1 90 ? -4.199 -18.078 2.75 1 94.06 90 LEU B N 1
ATOM 3206 C CA . LEU B 1 90 ? -3.73 -18.797 1.576 1 94.06 90 LEU B CA 1
ATOM 3207 C C . LEU B 1 90 ? -2.555 -19.703 1.931 1 94.06 90 LEU B C 1
ATOM 3209 O O . LEU B 1 90 ? -2.482 -20.844 1.471 1 94.06 90 LEU B O 1
ATOM 3213 N N . VAL B 1 91 ? -1.673 -19.188 2.707 1 88.06 91 VAL B N 1
ATOM 3214 C CA . VAL B 1 91 ? -0.501 -19.969 3.111 1 88.06 91 VAL B CA 1
ATOM 3215 C C . VAL B 1 91 ? -0.942 -21.25 3.814 1 88.06 91 VAL B C 1
ATOM 3217 O O . VAL B 1 91 ? -0.382 -22.312 3.574 1 88.06 91 VAL B O 1
ATOM 3220 N N . GLN B 1 92 ? -1.976 -21.156 4.598 1 88 92 GLN B N 1
ATOM 3221 C CA . GLN B 1 92 ? -2.492 -22.312 5.32 1 88 92 GLN B CA 1
ATOM 3222 C C . GLN B 1 92 ? -3.104 -23.328 4.363 1 88 92 GLN B C 1
ATOM 3224 O O . GLN B 1 92 ? -3.227 -24.516 4.699 1 88 92 GLN B O 1
ATOM 3229 N N . ARG B 1 93 ? -3.451 -22.938 3.184 1 88 93 ARG B N 1
ATOM 3230 C CA . ARG B 1 93 ? -4.109 -23.781 2.197 1 88 93 ARG B CA 1
ATOM 3231 C C . ARG B 1 93 ? -3.139 -24.203 1.098 1 88 93 ARG B C 1
ATOM 3233 O O . ARG B 1 93 ? -3.543 -24.812 0.104 1 88 93 ARG B O 1
ATOM 3240 N N . ASP B 1 94 ? -1.899 -23.766 1.232 1 86.69 94 ASP B N 1
ATOM 3241 C CA . ASP B 1 94 ? -0.851 -24.062 0.26 1 86.69 94 ASP B CA 1
ATOM 3242 C C . ASP B 1 94 ? -1.126 -23.359 -1.071 1 86.69 94 ASP B C 1
ATOM 3244 O O . ASP B 1 94 ? -0.958 -23.969 -2.137 1 86.69 94 ASP B O 1
ATOM 3248 N N . TYR B 1 95 ? -1.729 -22.219 -0.981 1 90.5 95 TYR B N 1
ATOM 3249 C CA . TYR B 1 95 ? -1.922 -21.344 -2.129 1 90.5 95 TYR B CA 1
ATOM 3250 C C . TYR B 1 95 ? -1.01 -20.125 -2.041 1 90.5 95 TYR B C 1
ATOM 3252 O O . TYR B 1 95 ? -0.629 -19.703 -0.947 1 90.5 95 TYR B O 1
ATOM 3260 N N . VAL B 1 96 ? -0.665 -19.625 -3.244 1 90.75 96 VAL B N 1
ATOM 3261 C CA . VAL B 1 96 ? 0.132 -18.406 -3.283 1 90.75 96 VAL B CA 1
ATOM 3262 C C . VAL B 1 96 ? -0.733 -17.25 -3.754 1 90.75 96 VAL B C 1
ATOM 3264 O O . VAL B 1 96 ? -1.733 -17.453 -4.449 1 90.75 96 VAL B O 1
ATOM 3267 N N . LEU B 1 97 ? -0.32 -16.062 -3.303 1 95.56 97 LEU B N 1
ATOM 3268 C CA . LEU B 1 97 ? -1.04 -14.836 -3.611 1 95.56 97 LEU B CA 1
ATOM 3269 C C . LEU B 1 97 ? -0.447 -14.148 -4.84 1 95.56 97 LEU B C 1
ATOM 3271 O O . LEU B 1 97 ? 0.725 -13.766 -4.836 1 95.56 97 LEU B O 1
ATOM 3275 N N . SER B 1 98 ? -1.261 -14.07 -5.898 1 95.06 98 SER B N 1
ATOM 3276 C CA . SER B 1 98 ? -0.852 -13.367 -7.109 1 95.06 98 SER B CA 1
ATOM 3277 C C . SER B 1 98 ? -1.596 -12.047 -7.262 1 95.06 98 SER B C 1
ATOM 3279 O O . SER B 1 98 ? -2.814 -11.992 -7.082 1 95.06 98 SER B O 1
ATOM 3281 N N . VAL B 1 99 ? -0.883 -11 -7.629 1 95.25 99 VAL B N 1
ATOM 3282 C CA . VAL B 1 99 ? -1.479 -9.664 -7.633 1 95.25 99 VAL B CA 1
ATOM 3283 C C . VAL B 1 99 ? -1.604 -9.164 -9.07 1 95.25 99 VAL B C 1
ATOM 3285 O O . VAL B 1 99 ? -0.688 -9.328 -9.875 1 95.25 99 VAL B O 1
ATOM 3288 N N . ALA B 1 100 ? -2.736 -8.633 -9.406 1 94.62 100 ALA B N 1
ATOM 3289 C CA . ALA B 1 100 ? -2.953 -7.82 -10.609 1 94.62 100 ALA B CA 1
ATOM 3290 C C . ALA B 1 100 ? -3.104 -6.348 -10.25 1 94.62 100 ALA B C 1
ATOM 3292 O O . ALA B 1 100 ? -4.016 -5.973 -9.508 1 94.62 100 ALA B O 1
ATOM 3293 N N . ILE B 1 101 ? -2.232 -5.52 -10.734 1 91.19 101 ILE B N 1
ATOM 3294 C CA . ILE B 1 101 ? -2.225 -4.094 -10.438 1 91.19 101 ILE B CA 1
ATOM 3295 C C . ILE B 1 101 ? -1.756 -3.311 -11.656 1 91.19 101 ILE B C 1
ATOM 3297 O O . ILE B 1 101 ? -0.665 -3.555 -12.18 1 91.19 101 ILE B O 1
ATOM 3301 N N . SER B 1 102 ? -2.623 -2.445 -12.172 1 88.5 102 SER B N 1
ATOM 3302 C CA . SER B 1 102 ? -2.316 -1.675 -13.375 1 88.5 102 SER B CA 1
ATOM 3303 C C . SER B 1 102 ? -2.912 -0.273 -13.305 1 88.5 102 SER B C 1
ATOM 3305 O O . SER B 1 102 ? -3.764 0 -12.453 1 88.5 102 SER B O 1
ATOM 3307 N N . LYS B 1 103 ? -2.455 0.594 -14.148 1 83.44 103 LYS B N 1
ATOM 3308 C CA . LYS B 1 103 ? -2.895 1.985 -14.133 1 83.44 103 LYS B CA 1
ATOM 3309 C C . LYS B 1 103 ? -4.258 2.139 -14.805 1 83.44 103 LYS B C 1
ATOM 3311 O O . LYS B 1 103 ? -5.07 2.971 -14.391 1 83.44 103 LYS B O 1
ATOM 3316 N N . THR B 1 104 ? -4.496 1.264 -15.859 1 86.5 104 THR B N 1
ATOM 3317 C CA . THR B 1 104 ? -5.73 1.418 -16.625 1 86.5 104 THR B CA 1
ATOM 3318 C C . THR B 1 104 ? -6.559 0.136 -16.578 1 86.5 104 THR B C 1
ATOM 3320 O O . THR B 1 104 ? -6.023 -0.945 -16.312 1 86.5 104 THR B O 1
ATOM 3323 N N . ALA B 1 105 ? -7.836 0.282 -16.875 1 87.12 105 ALA B N 1
ATOM 3324 C CA . ALA B 1 105 ? -8.75 -0.86 -16.859 1 87.12 105 ALA B CA 1
ATOM 3325 C C . ALA B 1 105 ? -8.359 -1.875 -17.938 1 87.12 105 ALA B C 1
ATOM 3327 O O . ALA B 1 105 ? -8.43 -3.086 -17.703 1 87.12 105 ALA B O 1
ATOM 3328 N N . ASP B 1 106 ? -7.98 -1.366 -19.047 1 89.31 106 ASP B N 1
ATOM 3329 C CA . ASP B 1 106 ? -7.594 -2.252 -20.141 1 89.31 106 ASP B CA 1
ATOM 3330 C C . ASP B 1 106 ? -6.363 -3.076 -19.781 1 89.31 106 ASP B C 1
ATOM 3332 O O . ASP B 1 106 ? -6.316 -4.281 -20.047 1 89.31 106 ASP B O 1
ATOM 3336 N N . GLU B 1 107 ? -5.438 -2.439 -19.219 1 89.5 107 GLU B N 1
ATOM 3337 C CA . GLU B 1 107 ? -4.223 -3.137 -18.797 1 89.5 107 GLU B CA 1
ATOM 3338 C C . GLU B 1 107 ? -4.52 -4.141 -17.688 1 89.5 107 GLU B C 1
ATOM 3340 O O . GLU B 1 107 ? -3.922 -5.219 -17.641 1 89.5 107 GLU B O 1
ATOM 3345 N N . LEU B 1 108 ? -5.359 -3.744 -16.875 1 93 108 LEU B N 1
ATOM 3346 C CA . LEU B 1 108 ? -5.742 -4.633 -15.781 1 93 108 LEU B CA 1
ATOM 3347 C C . LEU B 1 108 ? -6.43 -5.883 -16.312 1 93 108 LEU B C 1
ATOM 3349 O O . LEU B 1 108 ? -6.156 -6.992 -15.852 1 93 108 LEU B O 1
ATOM 3353 N N . LEU B 1 109 ? -7.332 -5.691 -17.266 1 93.69 109 LEU B N 1
ATOM 3354 C CA . LEU B 1 109 ? -8 -6.836 -17.875 1 93.69 109 LEU B CA 1
ATOM 3355 C C . LEU B 1 109 ? -6.992 -7.758 -18.562 1 93.69 109 LEU B C 1
ATOM 3357 O O . LEU B 1 109 ? -7.074 -8.977 -18.422 1 93.69 109 LEU B O 1
ATOM 3361 N N . LYS B 1 110 ? -6.059 -7.188 -19.234 1 89.81 110 LYS B N 1
ATOM 3362 C CA . LYS B 1 110 ? -5 -7.973 -19.859 1 89.81 110 LYS B CA 1
ATOM 3363 C C . LYS B 1 110 ? -4.223 -8.781 -18.812 1 89.81 110 LYS B C 1
ATOM 3365 O O . LYS B 1 110 ? -3.889 -9.945 -19.047 1 89.81 110 LYS B O 1
ATOM 3370 N N . ASN B 1 111 ? -3.953 -8.156 -17.75 1 92.94 111 ASN B N 1
ATOM 3371 C CA . ASN B 1 111 ? -3.244 -8.82 -16.672 1 92.94 111 ASN B CA 1
ATOM 3372 C C . ASN B 1 111 ? -4.031 -10.016 -16.125 1 92.94 111 ASN B C 1
ATOM 3374 O O . ASN B 1 111 ? -3.484 -11.109 -15.977 1 92.94 111 ASN B O 1
ATOM 3378 N N . VAL B 1 112 ? -5.254 -9.82 -15.859 1 95.38 112 VAL B N 1
ATOM 3379 C CA . VAL B 1 112 ? -6.098 -10.883 -15.328 1 95.38 112 VAL B CA 1
ATOM 3380 C C . VAL B 1 112 ? -6.215 -12.016 -16.344 1 95.38 112 VAL B C 1
ATOM 3382 O O . VAL B 1 112 ? -6.141 -13.188 -15.977 1 95.38 112 VAL B O 1
ATOM 3385 N N . LYS B 1 113 ? -6.371 -11.672 -17.578 1 90.75 113 LYS B N 1
ATOM 3386 C CA . LYS B 1 113 ? -6.41 -12.68 -18.625 1 90.75 113 LYS B CA 1
ATOM 3387 C C . LYS B 1 113 ? -5.129 -13.508 -18.641 1 90.75 113 LYS B C 1
ATOM 3389 O O . LYS B 1 113 ? -5.172 -14.734 -18.797 1 90.75 113 LYS B O 1
ATOM 3394 N N . ALA B 1 114 ? -4.047 -12.867 -18.453 1 85.62 114 ALA B N 1
ATOM 3395 C CA . ALA B 1 114 ? -2.764 -13.562 -18.406 1 85.62 114 ALA B CA 1
ATOM 3396 C C . ALA B 1 114 ? -2.686 -14.492 -17.188 1 85.62 114 ALA B C 1
ATOM 3398 O O . ALA B 1 114 ? -2.16 -15.602 -17.297 1 85.62 114 ALA B O 1
ATOM 3399 N N . MET B 1 115 ? -3.166 -14.031 -16.094 1 92.19 115 MET B N 1
ATOM 3400 C CA . MET B 1 115 ? -3.18 -14.859 -14.898 1 92.19 115 MET B CA 1
ATOM 3401 C C . MET B 1 115 ? -3.961 -16.156 -15.133 1 92.19 115 MET B C 1
ATOM 3403 O O . MET B 1 115 ? -3.564 -17.219 -14.664 1 92.19 115 MET B O 1
ATOM 3407 N N . VAL B 1 116 ? -5.031 -15.992 -15.836 1 89.94 116 VAL B N 1
ATOM 3408 C CA . VAL B 1 116 ? -5.891 -17.141 -16.109 1 89.94 116 VAL B CA 1
ATOM 3409 C C . VAL B 1 116 ? -5.223 -18.062 -17.125 1 89.94 116 VAL B C 1
ATOM 3411 O O . VAL B 1 116 ? -5.09 -19.266 -16.906 1 89.94 116 VAL B O 1
ATOM 3414 N N . ALA B 1 117 ? -4.82 -17.453 -18.141 1 80.44 117 ALA B N 1
ATOM 3415 C CA . ALA B 1 117 ? -4.332 -18.234 -19.281 1 80.44 117 ALA B CA 1
ATOM 3416 C C . ALA B 1 117 ? -2.953 -18.828 -18.984 1 80.44 117 ALA B C 1
ATOM 3418 O O . ALA B 1 117 ? -2.709 -20 -19.234 1 80.44 117 ALA B O 1
ATOM 3419 N N . GLN B 1 118 ? -2.105 -18.016 -18.453 1 73.62 118 GLN B N 1
ATOM 3420 C CA . GLN B 1 118 ? -0.719 -18.422 -18.25 1 73.62 118 GLN B CA 1
ATOM 3421 C C . GLN B 1 118 ? -0.508 -18.953 -16.828 1 73.62 118 GLN B C 1
ATOM 3423 O O . GLN B 1 118 ? 0.179 -19.953 -16.641 1 73.62 118 GLN B O 1
ATOM 3428 N N . GLY B 1 119 ? -1.078 -18.344 -15.945 1 80 119 GLY B N 1
ATOM 3429 C CA . GLY B 1 119 ? -0.9 -18.734 -14.555 1 80 119 GLY B CA 1
ATOM 3430 C C . GLY B 1 119 ? -1.819 -19.859 -14.125 1 80 119 GLY B C 1
ATOM 3431 O O . GLY B 1 119 ? -1.609 -20.469 -13.078 1 80 119 GLY B O 1
ATOM 3432 N N . LYS B 1 120 ? -2.877 -20.094 -14.938 1 86.88 120 LYS B N 1
ATOM 3433 C CA . LYS B 1 120 ? -3.863 -21.141 -14.672 1 86.88 120 LYS B CA 1
ATOM 3434 C C . LYS B 1 120 ? -4.59 -20.875 -13.352 1 86.88 120 LYS B C 1
ATOM 3436 O O . LYS B 1 120 ? -4.898 -21.812 -12.617 1 86.88 120 LYS B O 1
ATOM 3441 N N . ILE B 1 121 ? -4.727 -19.625 -13.086 1 92.44 121 ILE B N 1
ATOM 3442 C CA . ILE B 1 121 ? -5.43 -19.25 -11.867 1 92.44 121 ILE B CA 1
ATOM 3443 C C . ILE B 1 121 ? -6.938 -19.328 -12.086 1 92.44 121 ILE B C 1
ATOM 3445 O O . ILE B 1 121 ? -7.445 -18.828 -13.102 1 92.44 121 ILE B O 1
ATOM 3449 N N . LYS B 1 122 ? -7.637 -19.906 -11.094 1 95 122 LYS B N 1
ATOM 3450 C CA . LYS B 1 122 ? -9.078 -20.125 -11.258 1 95 122 LYS B CA 1
ATOM 3451 C C . LYS B 1 122 ? -9.859 -19.406 -10.156 1 95 122 LYS B C 1
ATOM 3453 O O . LYS B 1 122 ? -11.094 -19.375 -10.188 1 95 122 LYS B O 1
ATOM 3458 N N . ARG B 1 123 ? -9.18 -18.891 -9.211 1 97.06 123 ARG B N 1
ATOM 3459 C CA . ARG B 1 123 ? -9.812 -18.219 -8.086 1 97.06 123 ARG B CA 1
ATOM 3460 C C . ARG B 1 123 ? -9.305 -16.781 -7.953 1 97.06 123 ARG B C 1
ATOM 3462 O O . ARG B 1 123 ? -8.094 -16.547 -8.031 1 97.06 123 ARG B O 1
ATOM 3469 N N . PHE B 1 124 ? -10.281 -15.859 -7.758 1 98.19 124 PHE B N 1
ATOM 3470 C CA . PHE B 1 124 ? -9.891 -14.453 -7.73 1 98.19 124 PHE B CA 1
ATOM 3471 C C . PHE B 1 124 ? -10.562 -13.727 -6.574 1 98.19 124 PHE B C 1
ATOM 3473 O O . PHE B 1 124 ? -11.648 -14.117 -6.141 1 98.19 124 PHE B O 1
ATOM 3480 N N . VAL B 1 125 ? -9.891 -12.727 -6.055 1 98.19 125 VAL B N 1
ATOM 3481 C CA . VAL B 1 125 ? -10.438 -11.727 -5.141 1 98.19 125 VAL B CA 1
ATOM 3482 C C . VAL B 1 125 ? -10.352 -10.344 -5.777 1 98.19 125 VAL B C 1
ATOM 3484 O O . VAL B 1 125 ? -9.273 -9.906 -6.188 1 98.19 125 VAL B O 1
ATOM 3487 N N . LEU B 1 126 ? -11.484 -9.703 -5.922 1 96.12 126 LEU B N 1
ATOM 3488 C CA . LEU B 1 126 ? -11.5 -8.297 -6.324 1 96.12 126 LEU B CA 1
ATOM 3489 C C . LEU B 1 126 ? -11.547 -7.387 -5.102 1 96.12 126 LEU B C 1
ATOM 3491 O O . LEU B 1 126 ? -12.469 -7.488 -4.285 1 96.12 126 LEU B O 1
ATOM 3495 N N . LEU B 1 127 ? -10.641 -6.453 -4.988 1 94.19 127 LEU B N 1
ATOM 3496 C CA . LEU B 1 127 ? -10.555 -5.598 -3.811 1 94.19 127 LEU B CA 1
ATOM 3497 C C . LEU B 1 127 ? -11.531 -4.426 -3.922 1 94.19 127 LEU B C 1
ATOM 3499 O O . LEU B 1 127 ? -11.406 -3.443 -3.189 1 94.19 127 LEU B O 1
ATOM 3503 N N . TYR B 1 128 ? -12.375 -4.5 -4.812 1 89.5 128 TYR B N 1
ATOM 3504 C CA . TYR B 1 128 ? -13.359 -3.459 -5.074 1 89.5 128 TYR B CA 1
ATOM 3505 C C . TYR B 1 128 ? -14.648 -4.055 -5.637 1 89.5 128 TYR B C 1
ATOM 3507 O O . TYR B 1 128 ? -14.656 -5.199 -6.094 1 89.5 128 TYR B O 1
ATOM 3515 N N . ALA B 1 129 ? -15.656 -3.32 -5.512 1 88.94 129 ALA B N 1
ATOM 3516 C CA . ALA B 1 129 ? -16.922 -3.615 -6.188 1 88.94 129 ALA B CA 1
ATOM 3517 C C . ALA B 1 129 ? -17.375 -2.436 -7.043 1 88.94 129 ALA B C 1
ATOM 3519 O O . ALA B 1 129 ? -17.578 -1.332 -6.531 1 88.94 129 ALA B O 1
ATOM 3520 N N . HIS B 1 130 ? -17.406 -2.662 -8.312 1 84.31 130 HIS B N 1
ATOM 3521 C CA . HIS B 1 130 ? -17.844 -1.627 -9.242 1 84.31 130 HIS B CA 1
ATOM 3522 C C . HIS B 1 130 ? -18.938 -2.15 -10.18 1 84.31 130 HIS B C 1
ATOM 3524 O O . HIS B 1 130 ? -18.875 -3.303 -10.617 1 84.31 130 HIS B O 1
ATOM 3530 N N . GLN B 1 131 ? -19.812 -1.231 -10.43 1 84 131 GLN B N 1
ATOM 3531 C CA . GLN B 1 131 ? -20.844 -1.592 -11.398 1 84 131 GLN B CA 1
ATOM 3532 C C . GLN B 1 131 ? -20.25 -1.771 -12.789 1 84 131 GLN B C 1
ATOM 3534 O O . GLN B 1 131 ? -19.375 -1.002 -13.203 1 84 131 GLN B O 1
ATOM 3539 N N . ASP B 1 132 ? -20.672 -2.742 -13.492 1 85.88 132 ASP B N 1
ATOM 3540 C CA . ASP B 1 132 ? -20.25 -3.031 -14.859 1 85.88 132 ASP B CA 1
ATOM 3541 C C . ASP B 1 132 ? -18.734 -3.188 -14.953 1 85.88 132 ASP B C 1
ATOM 3543 O O . ASP B 1 132 ? -18.109 -2.664 -15.875 1 85.88 132 ASP B O 1
ATOM 3547 N N . ASP B 1 133 ? -18.156 -3.773 -14.008 1 90.31 133 ASP B N 1
ATOM 3548 C CA . ASP B 1 133 ? -16.719 -4.004 -13.977 1 90.31 133 ASP B CA 1
ATOM 3549 C C . ASP B 1 133 ? -16.312 -5.051 -15.016 1 90.31 133 ASP B C 1
ATOM 3551 O O . ASP B 1 133 ? -16.766 -6.191 -14.969 1 90.31 133 ASP B O 1
ATOM 3555 N N . PRO B 1 134 ? -15.406 -4.66 -15.93 1 93.44 134 PRO B N 1
ATOM 3556 C CA . PRO B 1 134 ? -15 -5.594 -16.984 1 93.44 134 PRO B CA 1
ATOM 3557 C C . PRO B 1 134 ? -14.305 -6.84 -16.422 1 93.44 134 PRO B C 1
ATOM 3559 O O . PRO B 1 134 ? -14.375 -7.91 -17.031 1 93.44 134 PRO B O 1
ATOM 3562 N N . ILE B 1 135 ? -13.641 -6.703 -15.312 1 95.31 135 ILE B N 1
ATOM 3563 C CA . ILE B 1 135 ? -12.938 -7.848 -14.734 1 95.31 135 ILE B CA 1
ATOM 3564 C C . ILE B 1 135 ? -13.953 -8.859 -14.211 1 95.31 135 ILE B C 1
ATOM 3566 O O . ILE B 1 135 ? -13.859 -10.055 -14.508 1 95.31 135 ILE B O 1
ATOM 3570 N N . ALA B 1 136 ? -14.938 -8.383 -13.484 1 95.06 136 ALA B N 1
ATOM 3571 C CA . ALA B 1 136 ? -15.984 -9.273 -12.969 1 95.06 136 ALA B CA 1
ATOM 3572 C C . ALA B 1 136 ? -16.734 -9.953 -14.109 1 95.06 136 ALA B C 1
ATOM 3574 O O . ALA B 1 136 ? -17.031 -11.148 -14.047 1 95.06 136 ALA B O 1
ATOM 3575 N N . ALA B 1 137 ? -17.047 -9.195 -15.102 1 94.31 137 ALA B N 1
ATOM 3576 C CA . ALA B 1 137 ? -17.75 -9.734 -16.266 1 94.31 137 ALA B CA 1
ATOM 3577 C C . ALA B 1 137 ? -16.938 -10.859 -16.906 1 94.31 137 ALA B C 1
ATOM 3579 O O . ALA B 1 137 ? -17.5 -11.906 -17.266 1 94.31 137 ALA B O 1
ATOM 3580 N N . PHE B 1 138 ? -15.664 -10.633 -17.078 1 95.62 138 PHE B N 1
ATOM 3581 C CA . PHE B 1 138 ? -14.773 -11.625 -17.656 1 95.62 138 PHE B CA 1
ATOM 3582 C C . PHE B 1 138 ? -14.75 -12.898 -16.812 1 95.62 138 PHE B C 1
ATOM 3584 O O . PHE B 1 138 ? -14.844 -14 -17.344 1 95.62 138 PHE B O 1
ATOM 3591 N N . LEU B 1 139 ? -14.625 -12.75 -15.477 1 96.19 139 LEU B N 1
ATOM 3592 C CA . LEU B 1 139 ? -14.555 -13.898 -14.586 1 96.19 139 LEU B CA 1
ATOM 3593 C C . LEU B 1 139 ? -15.852 -14.695 -14.625 1 96.19 139 LEU B C 1
ATOM 3595 O O . LEU B 1 139 ? -15.82 -15.93 -14.617 1 96.19 139 LEU B O 1
ATOM 3599 N N . ARG B 1 140 ? -16.969 -14.047 -14.719 1 94.06 140 ARG B N 1
ATOM 3600 C CA . ARG B 1 140 ? -18.266 -14.703 -14.844 1 94.06 140 ARG B CA 1
ATOM 3601 C C . ARG B 1 140 ? -18.359 -15.492 -16.141 1 94.06 140 ARG B C 1
ATOM 3603 O O . ARG B 1 140 ? -18.766 -16.656 -16.141 1 94.06 140 ARG B O 1
ATOM 3610 N N . GLN B 1 141 ? -18 -14.812 -17.141 1 93.31 141 GLN B N 1
ATOM 3611 C CA . GLN B 1 141 ? -18.078 -15.398 -18.484 1 93.31 141 GLN B CA 1
ATOM 3612 C C . GLN B 1 141 ? -17.281 -16.688 -18.562 1 93.31 141 GLN B C 1
ATOM 3614 O O . GLN B 1 141 ? -17.688 -17.641 -19.25 1 93.31 141 GLN B O 1
ATOM 3619 N N . HIS B 1 142 ? -16.25 -16.797 -17.875 1 93.5 142 HIS B N 1
ATOM 3620 C CA . HIS B 1 142 ? -15.359 -17.953 -17.953 1 93.5 142 HIS B CA 1
ATOM 3621 C C . HIS B 1 142 ? -15.578 -18.891 -16.766 1 93.5 142 HIS B C 1
ATOM 3623 O O . HIS B 1 142 ? -14.781 -19.812 -16.547 1 93.5 142 HIS B O 1
ATOM 3629 N N . HIS B 1 143 ? -16.594 -18.641 -15.945 1 94 143 HIS B N 1
ATOM 3630 C CA . HIS B 1 143 ? -17.031 -19.469 -14.836 1 94 143 HIS B CA 1
ATOM 3631 C C . HIS B 1 143 ? -15.922 -19.656 -13.812 1 94 143 HIS B C 1
ATOM 3633 O O . HIS B 1 143 ? -15.688 -20.781 -13.336 1 94 143 HIS B O 1
ATOM 3639 N N . LEU B 1 144 ? -15.203 -18.609 -13.633 1 95.69 144 LEU B N 1
ATOM 3640 C CA . LEU B 1 144 ? -14.188 -18.594 -12.594 1 95.69 144 LEU B CA 1
ATOM 3641 C C . LEU B 1 144 ? -14.773 -18.094 -11.273 1 95.69 144 LEU B C 1
ATOM 3643 O O . LEU B 1 144 ? -15.609 -17.188 -11.258 1 95.69 144 LEU B O 1
ATOM 3647 N N . ARG B 1 145 ? -14.312 -18.672 -10.195 1 96.06 145 ARG B N 1
ATOM 3648 C CA . ARG B 1 145 ? -14.844 -18.312 -8.883 1 96.06 145 ARG B CA 1
ATOM 3649 C C . ARG B 1 145 ? -14.172 -17.062 -8.344 1 96.06 145 ARG B C 1
ATOM 3651 O O . ARG B 1 145 ? -12.945 -16.922 -8.414 1 96.06 145 ARG B O 1
ATOM 3658 N N . PHE B 1 146 ? -15.008 -16.078 -7.828 1 97.25 146 PHE B N 1
ATOM 3659 C CA . PHE B 1 146 ? -14.391 -14.883 -7.262 1 97.25 146 PHE B CA 1
ATOM 3660 C C . PHE B 1 146 ? -15.258 -14.297 -6.156 1 97.25 146 PHE B C 1
ATOM 3662 O O . PHE B 1 146 ? -16.438 -14.625 -6.051 1 97.25 146 PHE B O 1
ATOM 3669 N N . VAL B 1 147 ? -14.602 -13.578 -5.266 1 97.62 147 VAL B N 1
ATOM 3670 C CA . VAL B 1 147 ? -15.227 -12.828 -4.176 1 97.62 147 VAL B CA 1
ATOM 3671 C C . VAL B 1 147 ? -14.836 -11.359 -4.27 1 97.62 147 VAL B C 1
ATOM 3673 O O . VAL B 1 147 ? -13.68 -11.031 -4.551 1 97.62 147 VAL B O 1
ATOM 3676 N N . THR B 1 148 ? -15.781 -10.461 -4.129 1 96.06 148 THR B N 1
ATOM 3677 C CA . THR B 1 148 ? -15.484 -9.031 -4.09 1 96.06 148 THR B CA 1
ATOM 3678 C C . THR B 1 148 ? -15.445 -8.523 -2.65 1 96.06 148 THR B C 1
ATOM 3680 O O . THR B 1 148 ? -16.172 -9.023 -1.79 1 96.06 148 THR B O 1
ATOM 3683 N N . ILE B 1 149 ? -14.5 -7.648 -2.379 1 95.12 149 ILE B N 1
ATOM 3684 C CA . ILE B 1 149 ? -14.594 -6.82 -1.183 1 95.12 149 ILE B CA 1
ATOM 3685 C C . ILE B 1 149 ? -15.516 -5.633 -1.447 1 95.12 149 ILE B C 1
ATOM 3687 O O . ILE B 1 149 ? -15.188 -4.75 -2.244 1 95.12 149 ILE B O 1
ATOM 3691 N N . GLY B 1 150 ? -16.547 -5.594 -0.714 1 93.5 150 GLY B N 1
ATOM 3692 C CA . GLY B 1 150 ? -17.609 -4.645 -1.012 1 93.5 150 GLY B CA 1
ATOM 3693 C C . GLY B 1 150 ? -18.797 -5.281 -1.701 1 93.5 150 GLY B C 1
ATOM 3694 O O . GLY B 1 150 ? -18.641 -6.164 -2.549 1 93.5 150 GLY B O 1
ATOM 3695 N N . GLN B 1 151 ? -19.953 -4.867 -1.353 1 89.94 151 GLN B N 1
ATOM 3696 C CA . GLN B 1 151 ? -21.188 -5.387 -1.937 1 89.94 151 GLN B CA 1
ATOM 3697 C C . GLN B 1 151 ? -21.344 -4.938 -3.385 1 89.94 151 GLN B C 1
ATOM 3699 O O . GLN B 1 151 ? -21.297 -3.738 -3.676 1 89.94 151 GLN B O 1
ATOM 3704 N N . PRO B 1 152 ? -21.469 -5.93 -4.285 1 87.69 152 PRO B N 1
ATOM 3705 C CA . PRO B 1 152 ? -21.703 -5.551 -5.68 1 87.69 152 PRO B CA 1
ATOM 3706 C C . PRO B 1 152 ? -23.109 -4.977 -5.895 1 87.69 152 PRO B C 1
ATOM 3708 O O . PRO B 1 152 ? -24.062 -5.418 -5.254 1 87.69 152 PRO B O 1
ATOM 3711 N N . ASP B 1 153 ? -23.188 -3.992 -6.809 1 77.62 153 ASP B N 1
ATOM 3712 C CA . ASP B 1 153 ? -24.484 -3.352 -7.062 1 77.62 153 ASP B CA 1
ATOM 3713 C C . ASP B 1 153 ? -25.266 -4.098 -8.141 1 77.62 153 ASP B C 1
ATOM 3715 O O . ASP B 1 153 ? -26.484 -4.051 -8.164 1 77.62 153 ASP B O 1
ATOM 3719 N N . ASP B 1 154 ? -24.641 -4.699 -8.992 1 77.38 154 ASP B N 1
ATOM 3720 C CA . ASP B 1 154 ? -25.328 -5.121 -10.211 1 77.38 154 ASP B CA 1
ATOM 3721 C C . ASP B 1 154 ? -25.547 -6.633 -10.219 1 77.38 154 ASP B C 1
ATOM 3723 O O . ASP B 1 154 ? -26.281 -7.152 -11.055 1 77.38 154 ASP B O 1
ATOM 3727 N N . ASN B 1 155 ? -24.891 -7.359 -9.375 1 80.38 155 ASN B N 1
ATOM 3728 C CA . ASN B 1 155 ? -25.031 -8.812 -9.422 1 80.38 155 ASN B CA 1
ATOM 3729 C C . ASN B 1 155 ? -25.188 -9.398 -8.023 1 80.38 155 ASN B C 1
ATOM 3731 O O . ASN B 1 155 ? -24.188 -9.656 -7.34 1 80.38 155 ASN B O 1
ATOM 3735 N N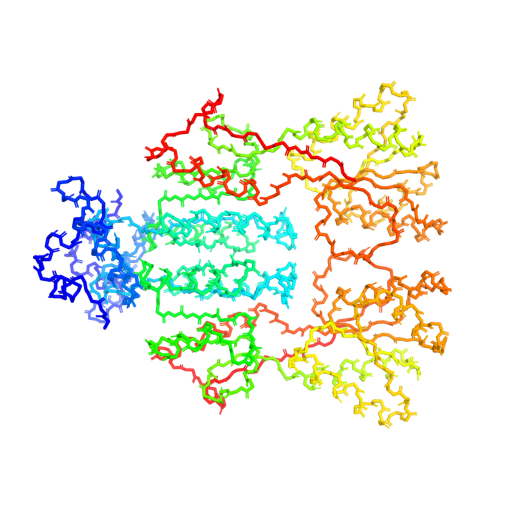 . ALA B 1 156 ? -26.375 -9.797 -7.734 1 78.38 156 ALA B N 1
ATOM 3736 C CA . ALA B 1 156 ? -26.719 -10.242 -6.387 1 78.38 156 ALA B CA 1
ATOM 3737 C C . ALA B 1 156 ? -26.156 -11.641 -6.117 1 78.38 156 ALA B C 1
ATOM 3739 O O . ALA B 1 156 ? -26.094 -12.078 -4.965 1 78.38 156 ALA B O 1
ATOM 3740 N N . ASN B 1 157 ? -25.672 -12.227 -7.145 1 86.31 157 ASN B N 1
ATOM 3741 C CA . ASN B 1 157 ? -25.219 -13.602 -6.965 1 86.31 157 ASN B CA 1
ATOM 3742 C C . ASN B 1 157 ? -23.703 -13.656 -6.723 1 86.31 157 ASN B C 1
ATOM 3744 O O . ASN B 1 157 ? -23.172 -14.711 -6.383 1 86.31 157 ASN B O 1
ATOM 3748 N N . ASP B 1 158 ? -23.094 -12.531 -6.887 1 92.31 158 ASP B N 1
ATOM 3749 C CA . ASP B 1 158 ? -21.641 -12.539 -6.656 1 92.31 158 ASP B CA 1
ATOM 3750 C C . ASP B 1 158 ? -21.328 -12.625 -5.164 1 92.31 158 ASP B C 1
ATOM 3752 O O . ASP B 1 158 ? -22.016 -12.023 -4.34 1 92.31 158 ASP B O 1
ATOM 3756 N N . TYR B 1 159 ? -20.344 -13.445 -4.859 1 95.44 159 TYR B N 1
ATOM 3757 C CA . TYR B 1 159 ? -19.875 -13.555 -3.484 1 95.44 159 TYR B CA 1
ATOM 3758 C C . TYR B 1 159 ? -19.188 -12.273 -3.035 1 95.44 159 TYR B C 1
ATOM 3760 O O . TYR B 1 159 ? -18.453 -11.648 -3.811 1 95.44 159 TYR B O 1
ATOM 3768 N N . PHE B 1 160 ? -19.516 -11.844 -1.814 1 96.56 160 PHE B N 1
ATOM 3769 C CA . PHE B 1 160 ? -18.828 -10.648 -1.347 1 96.56 160 PHE B CA 1
ATOM 3770 C C . PHE B 1 160 ? -18.641 -10.68 0.167 1 96.56 160 PHE B C 1
ATOM 3772 O O . PHE B 1 160 ? -19.375 -11.398 0.865 1 96.56 160 PHE B O 1
ATOM 3779 N N . VAL B 1 161 ? -17.625 -10.062 0.648 1 97 161 VAL B N 1
ATOM 3780 C CA . VAL B 1 161 ? -17.359 -9.742 2.049 1 97 161 VAL B CA 1
ATOM 3781 C C . VAL B 1 161 ? -17.391 -8.234 2.246 1 97 161 VAL B C 1
ATOM 3783 O O . VAL B 1 161 ? -16.844 -7.484 1.429 1 97 161 VAL B O 1
ATOM 3786 N N . ASP B 1 162 ? -18.062 -7.781 3.238 1 96.25 162 ASP B N 1
ATOM 3787 C CA . ASP B 1 162 ? -18.141 -6.348 3.5 1 96.25 162 ASP B CA 1
ATOM 3788 C C . ASP B 1 162 ? -18.516 -6.074 4.953 1 96.25 162 ASP B C 1
ATOM 3790 O O . ASP B 1 162 ? -18.75 -7.008 5.727 1 96.25 162 ASP B O 1
ATOM 3794 N N . ASN B 1 163 ? -18.344 -4.855 5.316 1 96.62 163 ASN B N 1
ATOM 3795 C CA . ASN B 1 163 ? -19.031 -4.363 6.508 1 96.62 163 ASN B CA 1
ATOM 3796 C C . ASN B 1 163 ? -20.438 -3.889 6.188 1 96.62 163 ASN B C 1
ATOM 3798 O O . ASN B 1 163 ? -20.797 -3.738 5.02 1 96.62 163 ASN B O 1
ATOM 3802 N N . ASP B 1 164 ? -21.312 -3.822 7.238 1 96.06 164 ASP B N 1
ATOM 3803 C CA . ASP B 1 164 ? -22.531 -3.027 7.082 1 96.06 164 ASP B CA 1
ATOM 3804 C C . ASP B 1 164 ? -22.219 -1.533 7.117 1 96.06 164 ASP B C 1
ATOM 3806 O O . ASP B 1 164 ? -22.172 -0.927 8.188 1 96.06 164 ASP B O 1
ATOM 3810 N N . ASN B 1 165 ? -22.031 -0.975 5.945 1 96.38 165 ASN B N 1
ATOM 3811 C CA . ASN B 1 165 ? -21.531 0.393 5.852 1 96.38 165 ASN B CA 1
ATOM 3812 C C . ASN B 1 165 ? -22.578 1.406 6.312 1 96.38 165 ASN B C 1
ATOM 3814 O O . ASN B 1 165 ? -22.219 2.484 6.797 1 96.38 165 ASN B O 1
ATOM 3818 N N . LEU B 1 166 ? -23.828 1.078 6.156 1 97.31 166 LEU B N 1
ATOM 3819 C CA . LEU B 1 166 ? -24.859 1.932 6.715 1 97.31 166 LEU B CA 1
ATOM 3820 C C . LEU B 1 166 ? -24.75 2.004 8.234 1 97.31 166 LEU B C 1
ATOM 3822 O O . LEU B 1 166 ? -24.734 3.096 8.805 1 97.31 166 LEU B O 1
ATOM 3826 N N . GLU B 1 167 ? -24.594 0.855 8.828 1 97.56 167 GLU B N 1
ATOM 3827 C CA . GLU B 1 167 ? -24.469 0.809 10.281 1 97.56 167 GLU B CA 1
ATOM 3828 C C . GLU B 1 167 ? -23.172 1.441 10.75 1 97.56 167 GLU B C 1
ATOM 3830 O O . GLU B 1 167 ? -23.125 2.068 11.812 1 97.56 167 GLU B O 1
ATOM 3835 N N . ALA B 1 168 ? -22.141 1.212 9.992 1 97.31 168 ALA B N 1
ATOM 3836 C CA . ALA B 1 168 ? -20.875 1.857 10.32 1 97.31 168 ALA B CA 1
ATOM 3837 C C . ALA B 1 168 ? -21 3.377 10.266 1 97.31 168 ALA B C 1
ATOM 3839 O O . ALA B 1 168 ? -20.453 4.086 11.109 1 97.31 168 ALA B O 1
ATOM 3840 N N . GLY B 1 169 ? -21.719 3.844 9.227 1 97.75 169 GLY B N 1
ATOM 3841 C CA . GLY B 1 169 ? -22 5.27 9.141 1 97.75 169 GLY B CA 1
ATOM 3842 C C . GLY B 1 169 ? -22.797 5.793 10.32 1 97.75 169 GLY B C 1
ATOM 3843 O O . GLY B 1 169 ? -22.484 6.852 10.875 1 97.75 169 GLY B O 1
ATOM 3844 N N . ILE B 1 170 ? -23.797 5.07 10.703 1 97.75 170 ILE B N 1
ATOM 3845 C CA . ILE B 1 170 ? -24.609 5.43 11.859 1 97.75 170 ILE B CA 1
ATOM 3846 C C . ILE B 1 170 ? -23.734 5.477 13.109 1 97.75 170 ILE B C 1
ATOM 3848 O O . ILE B 1 170 ? -23.797 6.438 13.883 1 97.75 170 ILE B O 1
ATOM 3852 N N . GLY B 1 171 ? -22.953 4.43 13.266 1 97.25 171 GLY B N 1
ATOM 3853 C CA . GLY B 1 171 ? -22.078 4.383 14.422 1 97.25 171 GLY B CA 1
ATOM 3854 C C . GLY B 1 171 ? -21.125 5.555 14.492 1 97.25 171 GLY B C 1
ATOM 3855 O O . GLY B 1 171 ? -20.984 6.191 15.539 1 97.25 171 GLY B O 1
ATOM 3856 N N . GLY B 1 172 ? -20.484 5.832 13.359 1 97.69 172 GLY B N 1
ATOM 3857 C CA . GLY B 1 172 ? -19.562 6.953 13.305 1 97.69 172 GLY B CA 1
ATOM 3858 C C . GLY B 1 172 ? -20.219 8.289 13.586 1 97.69 172 GLY B C 1
ATOM 3859 O O . GLY B 1 172 ? -19.688 9.102 14.344 1 97.69 172 GLY B O 1
ATOM 3860 N N . ALA B 1 173 ? -21.359 8.5 13.016 1 97.94 173 ALA B N 1
ATOM 3861 C CA . ALA B 1 173 ? -22.094 9.75 13.211 1 97.94 173 ALA B CA 1
ATOM 3862 C C . ALA B 1 173 ? -22.562 9.891 14.648 1 97.94 173 ALA B C 1
ATOM 3864 O O . ALA B 1 173 ? -22.5 10.977 15.234 1 97.94 173 ALA B O 1
ATOM 3865 N N . THR B 1 174 ? -23.016 8.828 15.219 1 97.62 174 THR B N 1
ATOM 3866 C CA . THR B 1 174 ? -23.469 8.836 16.609 1 97.62 174 THR B CA 1
ATOM 3867 C C . THR B 1 174 ? -22.328 9.211 17.547 1 97.62 174 THR B C 1
ATOM 3869 O O . THR B 1 174 ? -22.516 10.016 18.469 1 97.62 174 THR B O 1
ATOM 3872 N N . PHE B 1 175 ? -21.234 8.625 17.297 1 97.81 175 PHE B N 1
ATOM 3873 C CA . PHE B 1 175 ? -20.062 8.953 18.109 1 97.81 175 PHE B CA 1
ATOM 3874 C C . PHE B 1 175 ? -19.719 10.43 17.984 1 97.81 175 PHE B C 1
ATOM 3876 O O . PHE B 1 175 ? -19.484 11.102 19 1 97.81 175 PHE B O 1
ATOM 3883 N N . LEU B 1 176 ? -19.719 10.938 16.797 1 97.5 176 LEU B N 1
ATOM 3884 C CA . LEU B 1 176 ? -19.375 12.328 16.516 1 97.5 176 LEU B CA 1
ATOM 3885 C C . LEU B 1 176 ? -20.328 13.281 17.219 1 97.5 176 LEU B C 1
ATOM 3887 O O . LEU B 1 176 ? -19.906 14.234 17.875 1 97.5 176 LEU B O 1
ATOM 3891 N N . LEU B 1 177 ? -21.594 13.031 17.141 1 97.19 177 LEU B N 1
ATOM 3892 C CA . LEU B 1 177 ? -22.594 13.961 17.609 1 97.19 177 LEU B CA 1
ATOM 3893 C C . LEU B 1 177 ? -22.875 13.758 19.094 1 97.19 177 LEU B C 1
ATOM 3895 O O . LEU B 1 177 ? -23.094 14.727 19.828 1 97.19 177 LEU B O 1
ATOM 3899 N N . ASN B 1 178 ? -22.844 12.547 19.547 1 95.62 178 ASN B N 1
ATOM 3900 C CA . ASN B 1 178 ? -23.203 12.25 20.938 1 95.62 178 ASN B CA 1
ATOM 3901 C C . ASN B 1 178 ? -22 12.289 21.859 1 95.62 178 ASN B C 1
ATOM 3903 O O . ASN B 1 178 ? -22 12.984 22.875 1 95.62 178 ASN B O 1
ATOM 3907 N N . GLN B 1 179 ? -20.984 11.641 21.5 1 95.62 179 GLN B N 1
ATOM 3908 C CA . GLN B 1 179 ? -19.828 11.523 22.375 1 95.62 179 GLN B CA 1
ATOM 3909 C C . GLN B 1 179 ? -18.922 12.758 22.281 1 95.62 179 GLN B C 1
ATOM 3911 O O . GLN B 1 179 ? -18.469 13.289 23.297 1 95.62 179 GLN B O 1
ATOM 3916 N N . LEU B 1 180 ? -18.734 13.195 21.016 1 96.5 180 LEU B N 1
ATOM 3917 C CA . LEU B 1 180 ? -17.859 14.344 20.844 1 96.5 180 LEU B CA 1
ATOM 3918 C C . LEU B 1 180 ? -18.641 15.648 20.922 1 96.5 180 LEU B C 1
ATOM 3920 O O . LEU B 1 180 ? -18.047 16.734 20.906 1 96.5 180 LEU B O 1
ATOM 3924 N N . GLN B 1 181 ? -19.922 15.578 20.922 1 96.62 181 GLN B N 1
ATOM 3925 C CA . GLN B 1 181 ? -20.828 16.703 21.141 1 96.62 181 GLN B CA 1
ATOM 3926 C C . GLN B 1 181 ? -20.703 17.734 20.016 1 96.62 181 GLN B C 1
ATOM 3928 O O . GLN B 1 181 ? -20.75 18.938 20.266 1 96.62 181 GLN B O 1
ATOM 3933 N N . VAL B 1 182 ? -20.453 17.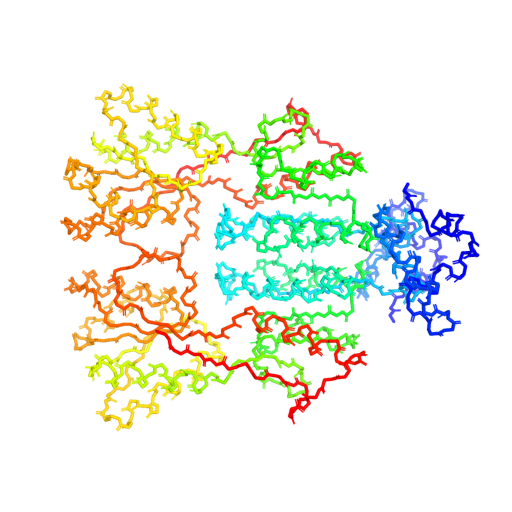25 18.828 1 97.38 182 VAL B N 1
ATOM 3934 C CA . VAL B 1 182 ? -20.422 18.109 17.641 1 97.38 182 VAL B CA 1
ATOM 3935 C C . VAL B 1 182 ? -21.844 18.578 17.312 1 97.38 182 VAL B C 1
ATOM 3937 O O . VAL B 1 182 ? -22.781 17.797 17.375 1 97.38 182 VAL B O 1
ATOM 3940 N N . LYS B 1 183 ? -22 19.812 16.906 1 97.19 183 LYS B N 1
ATOM 3941 C CA . LYS B 1 183 ? -23.312 20.391 16.656 1 97.19 183 LYS B CA 1
ATOM 3942 C C . LYS B 1 183 ? -23.5 20.688 15.164 1 97.19 183 LYS B C 1
ATOM 3944 O O . LYS B 1 183 ? -24.625 20.703 14.664 1 97.19 183 LYS B O 1
ATOM 3949 N N . HIS B 1 184 ? -22.438 21 14.453 1 97.94 184 HIS B N 1
ATOM 3950 C CA . HIS B 1 184 ? -22.469 21.328 13.031 1 97.94 184 HIS B CA 1
ATOM 3951 C C . HIS B 1 184 ? -21.5 20.453 12.242 1 97.94 184 HIS B C 1
ATOM 3953 O O . HIS B 1 184 ? -20.484 20.953 11.742 1 97.94 184 HIS B O 1
ATOM 3959 N N . PRO B 1 185 ? -21.875 19.203 12.031 1 98.31 185 PRO B N 1
ATOM 3960 C CA . PRO B 1 185 ? -20.969 18.234 11.383 1 98.31 185 PRO B CA 1
ATOM 3961 C C . PRO B 1 185 ? -20.938 18.391 9.859 1 98.31 185 PRO B C 1
ATOM 3963 O O . PRO B 1 185 ? -21.906 18.906 9.273 1 98.31 185 PRO B O 1
ATOM 3966 N N . VAL B 1 186 ? -19.859 17.969 9.289 1 98.75 186 VAL B N 1
ATOM 3967 C CA . VAL B 1 186 ? -19.766 17.828 7.84 1 98.75 186 VAL B CA 1
ATOM 3968 C C . VAL B 1 186 ? -19.312 16.406 7.496 1 98.75 186 VAL B C 1
ATOM 3970 O O . VAL B 1 186 ? -18.453 15.844 8.18 1 98.75 186 VAL B O 1
ATOM 3973 N N . PHE B 1 187 ? -19.969 15.789 6.523 1 98.75 187 PHE B N 1
ATOM 3974 C CA . PHE B 1 187 ? -19.531 14.523 5.941 1 98.75 187 PHE B CA 1
ATOM 3975 C C . PHE B 1 187 ? -18.641 14.766 4.727 1 98.75 187 PHE B C 1
ATOM 3977 O O . PHE B 1 187 ? -19.047 15.445 3.779 1 98.75 187 PHE B O 1
ATOM 3984 N N . VAL B 1 188 ? -17.422 14.195 4.785 1 97.69 188 VAL B N 1
ATOM 3985 C CA . VAL B 1 188 ? -16.453 14.422 3.727 1 97.69 188 VAL B CA 1
ATOM 3986 C C . VAL B 1 188 ? -16.219 13.133 2.941 1 97.69 188 VAL B C 1
ATOM 3988 O O . VAL B 1 188 ? -15.906 12.094 3.523 1 97.69 188 VAL B O 1
ATOM 3991 N N . GLU B 1 189 ? -16.406 13.188 1.641 1 95.31 189 GLU B N 1
ATOM 3992 C CA . GLU B 1 189 ? -16.281 11.992 0.802 1 95.31 189 GLU B CA 1
ATOM 3993 C C . GLU B 1 189 ? -15.375 12.258 -0.392 1 95.31 189 GLU B C 1
ATOM 3995 O O . GLU B 1 189 ? -15.023 13.406 -0.673 1 95.31 189 GLU B O 1
ATOM 4000 N N . SER B 1 190 ? -14.898 11.164 -0.99 1 90.62 190 SER B N 1
ATOM 4001 C CA . SER B 1 190 ? -13.992 11.25 -2.127 1 90.62 190 SER B CA 1
ATOM 4002 C C . SER B 1 190 ? -14.719 11.727 -3.381 1 90.62 190 SER B C 1
ATOM 4004 O O . SER B 1 190 ? -15.914 12 -3.344 1 90.62 190 SER B O 1
ATOM 4006 N N . THR B 1 191 ? -13.906 11.883 -4.469 1 87.56 191 THR B N 1
ATOM 4007 C CA . THR B 1 191 ? -14.469 12.312 -5.746 1 87.56 191 THR B CA 1
ATOM 4008 C C . THR B 1 191 ? -15.18 11.156 -6.438 1 87.56 191 THR B C 1
ATOM 4010 O O . THR B 1 191 ? -15.898 11.352 -7.422 1 87.56 191 THR B O 1
ATOM 4013 N N . HIS B 1 192 ? -15.031 10 -5.781 1 80.88 192 HIS B N 1
ATOM 4014 C CA . HIS B 1 192 ? -15.562 8.805 -6.426 1 80.88 192 HIS B CA 1
ATOM 4015 C C . HIS B 1 192 ? -16.938 8.445 -5.879 1 80.88 192 HIS B C 1
ATOM 4017 O O . HIS B 1 192 ? -17.281 8.82 -4.754 1 80.88 192 HIS B O 1
ATOM 4023 N N . ASP B 1 193 ? -17.719 7.844 -6.676 1 81.69 193 ASP B N 1
ATOM 4024 C CA . ASP B 1 193 ? -19.062 7.438 -6.27 1 81.69 193 ASP B CA 1
ATOM 4025 C C . ASP B 1 193 ? -19.078 5.98 -5.816 1 81.69 193 ASP B C 1
ATOM 4027 O O . ASP B 1 193 ? -19.859 5.168 -6.34 1 81.69 193 ASP B O 1
ATOM 4031 N N . TRP B 1 194 ? -18.375 5.766 -4.742 1 84.81 194 TRP B N 1
ATOM 4032 C CA . TRP B 1 194 ? -18.312 4.402 -4.227 1 84.81 194 TRP B CA 1
ATOM 4033 C C . TRP B 1 194 ? -19.562 4.07 -3.416 1 84.81 194 TRP B C 1
ATOM 4035 O O . TRP B 1 194 ? -20.047 4.895 -2.639 1 84.81 194 TRP B O 1
ATOM 4045 N N . ALA B 1 195 ? -19.984 2.877 -3.543 1 87.56 195 ALA B N 1
ATOM 4046 C CA . ALA B 1 195 ? -21.188 2.43 -2.854 1 87.56 195 ALA B CA 1
ATOM 4047 C C . ALA B 1 195 ? -21 2.494 -1.339 1 87.56 195 ALA B C 1
ATOM 4049 O O . ALA B 1 195 ? -21.922 2.896 -0.617 1 87.56 195 ALA B O 1
ATOM 4050 N N . TYR B 1 196 ? -19.906 2.1 -0.807 1 90.81 196 TYR B N 1
ATOM 4051 C CA . TYR B 1 196 ? -19.703 2.09 0.638 1 90.81 196 TYR B CA 1
ATOM 4052 C C . TYR B 1 196 ? -19.734 3.506 1.202 1 90.81 196 TYR B C 1
ATOM 4054 O O . TYR B 1 196 ? -20.234 3.725 2.312 1 90.81 196 TYR B O 1
ATOM 4062 N N . GLU B 1 197 ? -19.234 4.477 0.442 1 92.88 197 GLU B N 1
ATOM 4063 C CA . GLU B 1 197 ? -19.281 5.859 0.908 1 92.88 197 GLU B CA 1
ATOM 4064 C C . GLU B 1 197 ? -20.719 6.383 0.96 1 92.88 197 GLU B C 1
ATOM 4066 O O . GLU B 1 197 ? -21.078 7.105 1.891 1 92.88 197 GLU B O 1
ATOM 4071 N N . GLN B 1 198 ? -21.469 6.012 -0.043 1 94.06 198 GLN B N 1
ATOM 4072 C CA . GLN B 1 198 ? -22.875 6.418 -0.075 1 94.06 198 GLN B CA 1
ATOM 4073 C C . GLN B 1 198 ? -23.641 5.871 1.129 1 94.06 198 GLN B C 1
ATOM 4075 O O . GLN B 1 198 ? -24.422 6.586 1.753 1 94.06 198 GLN B O 1
ATOM 4080 N N . GLN B 1 199 ? -23.375 4.691 1.416 1 95.88 199 GLN B N 1
ATOM 4081 C CA . GLN B 1 199 ? -24.047 4.055 2.549 1 95.88 199 GLN B CA 1
ATOM 4082 C C . GLN B 1 199 ? -23.641 4.711 3.865 1 95.88 199 GLN B C 1
ATOM 4084 O O . GLN B 1 199 ? -24.484 4.949 4.73 1 95.88 199 GLN B O 1
ATOM 4089 N N . ARG B 1 200 ? -22.422 5 4.035 1 97.25 200 ARG B N 1
ATOM 4090 C CA . ARG B 1 200 ? -21.953 5.68 5.238 1 97.25 200 ARG B CA 1
ATOM 4091 C C . ARG B 1 200 ? -22.562 7.074 5.355 1 97.25 200 ARG B C 1
ATOM 4093 O O . ARG B 1 200 ? -22.953 7.496 6.449 1 97.25 200 ARG B O 1
ATOM 4100 N N . ARG B 1 201 ? -22.641 7.738 4.191 1 97.94 201 ARG B N 1
ATOM 4101 C CA . ARG B 1 201 ? -23.281 9.047 4.18 1 97.94 201 ARG B CA 1
ATOM 4102 C C . ARG B 1 201 ? -24.734 8.945 4.613 1 97.94 201 ARG B C 1
ATOM 4104 O O . ARG B 1 201 ? -25.219 9.773 5.387 1 97.94 201 ARG B O 1
ATOM 4111 N N . GLN B 1 202 ? -25.406 7.977 4.09 1 97.94 202 GLN B N 1
ATOM 4112 C CA . GLN B 1 202 ? -26.797 7.758 4.48 1 97.94 202 GLN B CA 1
ATOM 4113 C C . GLN B 1 202 ? -26.922 7.555 5.988 1 97.94 202 GLN B C 1
ATOM 4115 O O . GLN B 1 202 ? -27.844 8.078 6.621 1 97.94 202 GLN B O 1
ATOM 4120 N N . GLY B 1 203 ? -26.016 6.77 6.523 1 98.31 203 GLY B N 1
ATOM 4121 C CA . GLY B 1 203 ? -25.984 6.602 7.965 1 98.31 203 GLY B CA 1
ATOM 4122 C C . GLY B 1 203 ? -25.781 7.906 8.719 1 98.31 203 GLY B C 1
ATOM 4123 O O . GLY B 1 203 ? -26.5 8.188 9.68 1 98.31 203 GLY B O 1
ATOM 4124 N N . TYR B 1 204 ? -24.891 8.703 8.227 1 98.38 204 TYR B N 1
ATOM 4125 C CA . TYR B 1 204 ? -24.625 10.031 8.781 1 98.38 204 TYR B CA 1
ATOM 4126 C C . TYR B 1 204 ? -25.875 10.906 8.734 1 98.38 204 TYR B C 1
ATOM 4128 O O . TYR B 1 204 ? -26.219 11.547 9.727 1 98.38 204 TYR B O 1
ATOM 4136 N N . GLU B 1 205 ? -26.516 10.906 7.629 1 98.38 205 GLU B N 1
ATOM 4137 C CA . GLU B 1 205 ? -27.703 11.727 7.43 1 98.38 205 GLU B CA 1
ATOM 4138 C C . GLU B 1 205 ? -28.828 11.305 8.359 1 98.38 205 GLU B C 1
ATOM 4140 O O . GLU B 1 205 ? -29.547 12.148 8.898 1 98.38 205 GLU B O 1
ATOM 4145 N N . ARG B 1 206 ? -28.969 10.07 8.57 1 97.94 206 ARG B N 1
ATOM 4146 C CA . ARG B 1 206 ? -30 9.547 9.461 1 97.94 206 ARG B CA 1
ATOM 4147 C C . ARG B 1 206 ? -29.781 10.023 10.891 1 97.94 206 ARG B C 1
ATOM 4149 O O . ARG B 1 206 ? -30.719 10.453 11.562 1 97.94 206 ARG B O 1
ATOM 4156 N N . VAL B 1 207 ? -28.562 9.922 11.297 1 98.06 207 VAL B N 1
ATOM 4157 C CA . VAL B 1 207 ? -28.25 10.328 12.656 1 98.06 207 VAL B CA 1
ATOM 4158 C C . VAL B 1 207 ? -28.391 11.844 12.797 1 98.06 207 VAL B C 1
ATOM 4160 O O . VAL B 1 207 ? -28.906 12.336 13.805 1 98.06 207 VAL B O 1
ATOM 4163 N N . ALA B 1 208 ? -27.953 12.562 11.797 1 97.25 208 ALA B N 1
ATOM 4164 C CA . ALA B 1 208 ? -28.109 14.016 11.812 1 97.25 208 ALA B CA 1
ATOM 4165 C C . ALA B 1 208 ? -29.562 14.414 11.984 1 97.25 208 ALA B C 1
ATOM 4167 O O . ALA B 1 208 ? -29.891 15.336 12.734 1 97.25 208 ALA B O 1
ATOM 4168 N N . ALA B 1 209 ? -30.375 13.75 11.297 1 96.38 209 ALA B N 1
ATOM 4169 C CA . ALA B 1 209 ? -31.812 14.008 11.398 1 96.38 209 ALA B CA 1
ATOM 4170 C C . ALA B 1 209 ? -32.312 13.766 12.82 1 96.38 209 ALA B C 1
ATOM 4172 O O . ALA B 1 209 ? -33.125 14.539 13.336 1 96.38 209 ALA B O 1
ATOM 4173 N N . THR B 1 210 ? -31.859 12.742 13.43 1 95.31 210 THR B N 1
ATOM 4174 C CA . THR B 1 210 ? -32.25 12.398 14.789 1 95.31 210 THR B CA 1
ATOM 4175 C C . THR B 1 210 ? -31.844 13.492 15.773 1 95.31 210 THR B C 1
ATOM 4177 O O . THR B 1 210 ? -32.562 13.758 16.75 1 95.31 210 THR B O 1
ATOM 4180 N N . PHE B 1 211 ? -30.781 14.141 15.531 1 94.75 211 PHE B N 1
ATOM 4181 C CA . PHE B 1 211 ? -30.266 15.188 16.406 1 94.75 211 PHE B CA 1
ATOM 4182 C C . PHE B 1 211 ? -30.734 16.562 15.945 1 94.75 211 PHE B C 1
ATOM 4184 O O . PHE B 1 211 ? -30.375 17.578 16.562 1 94.75 211 PHE B O 1
ATOM 4191 N N . ASN B 1 212 ? -31.453 16.625 14.859 1 94.69 212 ASN B N 1
ATOM 4192 C CA . ASN B 1 212 ? -32 17.859 14.281 1 94.69 212 ASN B CA 1
ATOM 4193 C C . ASN B 1 212 ? -30.891 18.812 13.867 1 94.69 212 ASN B C 1
ATOM 4195 O O . ASN B 1 212 ? -30.922 20 14.195 1 94.69 212 ASN B O 1
ATOM 4199 N N . VAL B 1 213 ? -29.859 18.219 13.234 1 94.88 213 VAL B N 1
ATOM 4200 C CA . VAL B 1 213 ? -28.781 19.047 12.711 1 94.88 213 VAL B CA 1
ATOM 4201 C C . VAL B 1 213 ? -28.75 18.953 11.188 1 94.88 213 VAL B C 1
ATOM 4203 O O . VAL B 1 213 ? -29.172 17.953 10.609 1 94.88 213 VAL B O 1
ATOM 4206 N N . GLU B 1 214 ? -28.359 19.984 10.539 1 93.44 214 GLU B N 1
ATOM 4207 C CA . GLU B 1 214 ? -28.219 20.016 9.086 1 93.44 214 GLU B CA 1
ATOM 4208 C C . GLU B 1 214 ? -27.078 19.125 8.617 1 93.44 214 GLU B C 1
ATOM 4210 O O . GLU B 1 214 ? -25.938 19.297 9.047 1 93.44 214 GLU B O 1
ATOM 4215 N N . PRO B 1 215 ? -27.391 18.172 7.824 1 95.25 215 PRO B N 1
ATOM 4216 C CA . PRO B 1 215 ? -26.344 17.281 7.336 1 95.25 215 PRO B CA 1
ATOM 4217 C C . PRO B 1 215 ? -25.531 17.891 6.191 1 95.25 215 PRO B C 1
ATOM 4219 O O . PRO B 1 215 ? -25.875 17.703 5.02 1 95.25 215 PRO B O 1
ATOM 4222 N N . LEU B 1 216 ? -24.453 18.562 6.465 1 98.19 216 LEU B N 1
ATOM 4223 C CA . LEU B 1 216 ? -23.578 19.062 5.422 1 98.19 216 LEU B CA 1
ATOM 4224 C C . LEU B 1 216 ? -22.734 17.953 4.832 1 98.19 216 LEU B C 1
ATOM 4226 O O . LEU B 1 216 ? -22.297 17.047 5.547 1 98.19 216 LEU B O 1
ATOM 4230 N N . THR B 1 217 ? -22.578 18 3.539 1 98.12 217 THR B N 1
ATOM 4231 C CA . THR B 1 217 ? -21.719 17.062 2.838 1 98.12 217 THR B CA 1
ATOM 4232 C C . THR B 1 217 ? -20.766 17.812 1.888 1 98.12 217 THR B C 1
ATOM 4234 O O . THR B 1 217 ? -21.188 18.734 1.193 1 98.12 217 THR B O 1
ATOM 4237 N N . CYS B 1 218 ? -19.531 17.406 1.934 1 98.12 218 CYS B N 1
ATOM 4238 C CA . CYS B 1 218 ? -18.547 18 1.03 1 98.12 218 CYS B CA 1
ATOM 4239 C C . CYS B 1 218 ? -17.812 16.922 0.252 1 98.12 218 CYS B C 1
ATOM 4241 O O . CYS B 1 218 ? -17.203 16.016 0.846 1 98.12 218 CYS B O 1
ATOM 4243 N N . ARG B 1 219 ? -17.875 16.969 -1.031 1 95.81 219 ARG B N 1
ATOM 4244 C CA . ARG B 1 219 ? -17.078 16.125 -1.909 1 95.81 219 ARG B CA 1
ATOM 4245 C C . ARG B 1 219 ? -15.734 16.781 -2.213 1 95.81 219 ARG B C 1
ATOM 4247 O O . ARG B 1 219 ? -15.672 17.922 -2.648 1 95.81 219 ARG B O 1
ATOM 4254 N N . LEU B 1 220 ? -14.617 16.031 -2.008 1 92.88 220 LEU B N 1
ATOM 4255 C CA . LEU B 1 220 ? -13.281 16.578 -2.266 1 92.88 220 LEU B CA 1
ATOM 4256 C C . LEU B 1 220 ? -13 16.641 -3.764 1 92.88 220 LEU B C 1
ATOM 4258 O O . LEU B 1 220 ? -13.914 16.484 -4.578 1 92.88 220 LEU B O 1
ATOM 4262 N N . GLY B 1 221 ? -11.734 16.938 -4.141 1 86.62 221 GLY B N 1
ATOM 4263 C CA . GLY B 1 221 ? -11.359 17.031 -5.543 1 86.62 221 GLY B CA 1
ATOM 4264 C C . GLY B 1 221 ? -10.938 18.422 -5.957 1 86.62 221 GLY B C 1
ATOM 4265 O O . GLY B 1 221 ? -9.852 18.891 -5.59 1 86.62 221 GLY B O 1
ATOM 4266 N N . GLU B 1 222 ? -11.93 19.25 -6.34 1 88.56 222 GLU B N 1
ATOM 4267 C CA . GLU B 1 222 ? -11.617 20.594 -6.793 1 88.56 222 GLU B CA 1
ATOM 4268 C C . GLU B 1 222 ? -11.336 21.516 -5.609 1 88.56 222 GLU B C 1
ATOM 4270 O O . GLU B 1 222 ? -12.25 21.859 -4.852 1 88.56 222 GLU B O 1
ATOM 4275 N N . LEU B 1 223 ? -10.148 21.969 -5.523 1 89.69 223 LEU B N 1
ATOM 4276 C CA . LEU B 1 223 ? -9.664 22.703 -4.359 1 89.69 223 LEU B CA 1
ATOM 4277 C C . LEU B 1 223 ? -10.469 23.969 -4.137 1 89.69 223 LEU B C 1
ATOM 4279 O O . LEU B 1 223 ? -10.875 24.266 -3.014 1 89.69 223 LEU B O 1
ATOM 4283 N N . ASN B 1 224 ? -10.711 24.688 -5.176 1 93.81 224 ASN B N 1
ATOM 4284 C CA . ASN B 1 224 ? -11.422 25.953 -5.031 1 93.81 224 ASN B CA 1
ATOM 4285 C C . ASN B 1 224 ? -12.852 25.75 -4.555 1 93.81 224 ASN B C 1
ATOM 4287 O O . ASN B 1 224 ? -13.375 26.531 -3.768 1 93.81 224 ASN B O 1
ATOM 4291 N N . ARG B 1 225 ? -13.438 24.703 -5.016 1 96.31 225 ARG B N 1
ATOM 4292 C CA . ARG B 1 225 ? -14.797 24.391 -4.59 1 96.31 225 ARG B CA 1
ATOM 4293 C C . ARG B 1 225 ? -14.836 24.031 -3.109 1 96.31 225 ARG B C 1
ATOM 4295 O O . ARG B 1 225 ? -15.719 24.469 -2.381 1 96.31 225 ARG B O 1
ATOM 4302 N N . VAL B 1 226 ? -13.875 23.297 -2.68 1 96.69 226 VAL B N 1
ATOM 4303 C CA . VAL B 1 226 ? -13.82 22.859 -1.285 1 96.69 226 VAL B CA 1
ATOM 4304 C C . VAL B 1 226 ? -13.539 24.062 -0.386 1 96.69 226 VAL B C 1
ATOM 4306 O O . VAL B 1 226 ? -14.172 24.234 0.661 1 96.69 226 VAL B O 1
ATOM 4309 N N . ARG B 1 227 ? -12.68 24.938 -0.813 1 96.19 227 ARG B N 1
ATOM 4310 C CA . ARG B 1 227 ? -12.375 26.141 -0.049 1 96.19 227 ARG B CA 1
ATOM 4311 C C . ARG B 1 227 ? -13.602 27.031 0.067 1 96.19 227 ARG B C 1
ATOM 4313 O O . ARG B 1 227 ? -13.867 27.609 1.131 1 96.19 227 ARG B O 1
ATOM 4320 N N . ALA B 1 228 ? -14.297 27.188 -1.058 1 97.81 228 ALA B N 1
ATOM 4321 C CA . ALA B 1 228 ? -15.523 27.984 -1.042 1 97.81 228 ALA B CA 1
ATOM 4322 C C . ALA B 1 228 ? -16.547 27.391 -0.085 1 97.81 228 ALA B C 1
ATOM 4324 O O . ALA B 1 228 ? -17.234 28.125 0.635 1 97.81 228 ALA B O 1
ATOM 4325 N N . PHE B 1 229 ? -16.688 26.094 -0.097 1 98.38 229 PHE B N 1
ATOM 4326 C CA . PHE B 1 229 ? -17.594 25.391 0.811 1 98.38 229 PHE B CA 1
ATOM 4327 C C . PHE B 1 229 ? -17.234 25.703 2.262 1 98.38 229 PHE B C 1
ATOM 4329 O O . PHE B 1 229 ? -18.125 26 3.068 1 98.38 229 PHE B O 1
ATOM 4336 N N . ILE B 1 230 ? -15.984 25.641 2.596 1 98.06 230 ILE B N 1
ATOM 4337 C CA . ILE B 1 230 ? -15.492 25.859 3.951 1 98.06 230 ILE B CA 1
ATOM 4338 C C . ILE B 1 230 ? -15.805 27.297 4.371 1 98.06 230 ILE B C 1
ATOM 4340 O O . ILE B 1 230 ? -16.281 27.547 5.484 1 98.06 230 ILE B O 1
ATOM 4344 N N . LYS B 1 231 ? -15.609 28.25 3.467 1 97.75 231 LYS B N 1
ATOM 4345 C CA . LYS B 1 231 ? -15.875 29.656 3.75 1 97.75 231 LYS B CA 1
ATOM 4346 C C . LYS B 1 231 ? -17.359 29.891 3.982 1 97.75 231 LYS B C 1
ATOM 4348 O O . LYS B 1 231 ? -17.75 30.734 4.805 1 97.75 231 LYS B O 1
ATOM 4353 N N . ARG B 1 232 ? -18.172 29.188 3.283 1 97.88 232 ARG B N 1
ATOM 4354 C CA . ARG B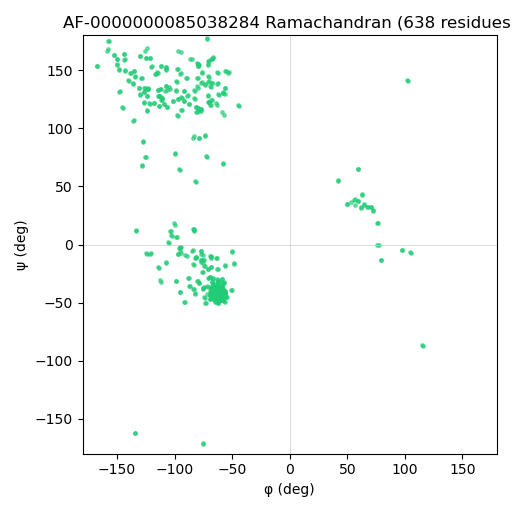 1 232 ? -19.609 29.344 3.363 1 97.88 232 ARG B CA 1
ATOM 4355 C C . ARG B 1 232 ? -20.156 28.734 4.652 1 97.88 232 ARG B C 1
ATOM 4357 O O . ARG B 1 232 ? -21.281 29.047 5.07 1 97.88 232 ARG B O 1
ATOM 4364 N N . HIS B 1 233 ? -19.391 27.859 5.301 1 98 233 HIS B N 1
ATOM 4365 C CA . HIS B 1 233 ? -19.891 27.156 6.469 1 98 233 HIS B CA 1
ATOM 4366 C C . HIS B 1 233 ? -18.938 27.281 7.648 1 98 233 HIS B C 1
ATOM 4368 O O . HIS B 1 233 ? -18.406 26.281 8.133 1 98 233 HIS B O 1
ATOM 4374 N N . PRO B 1 234 ? -18.828 28.469 8.172 1 97.31 234 PRO B N 1
ATOM 4375 C CA . PRO B 1 234 ? -17.906 28.688 9.289 1 97.31 234 PRO B CA 1
ATOM 4376 C C . PRO B 1 234 ? -18.359 28 10.57 1 97.31 234 PRO B C 1
ATOM 4378 O O . PRO B 1 234 ? -17.594 27.891 11.531 1 97.31 234 PRO B O 1
ATOM 4381 N N . GLU B 1 235 ? -19.562 27.531 10.562 1 97 235 GLU B N 1
ATOM 4382 C CA . GLU B 1 235 ? -20.156 26.953 11.766 1 97 235 GLU B CA 1
ATOM 4383 C C . GLU B 1 235 ? -19.688 25.5 11.961 1 97 235 GLU B C 1
ATOM 4385 O O . GLU B 1 235 ? -19.891 24.938 13.039 1 97 235 GLU B O 1
ATOM 4390 N N . ILE B 1 236 ? -19.047 24.875 11.016 1 98.12 236 ILE B N 1
ATOM 4391 C CA . ILE B 1 236 ? -18.641 23.484 11.109 1 98.12 236 ILE B CA 1
ATOM 4392 C C . ILE B 1 236 ? -17.75 23.281 12.328 1 98.12 236 ILE B C 1
ATOM 4394 O O . ILE B 1 236 ? -16.781 24.016 12.531 1 98.12 236 ILE B O 1
ATOM 4398 N N . ASP B 1 237 ? -18.078 22.266 13.109 1 97.94 237 ASP B N 1
ATOM 4399 C CA . ASP B 1 237 ? -17.297 22.062 14.32 1 97.94 237 ASP B CA 1
ATOM 4400 C C . ASP B 1 237 ? -16.906 20.594 14.477 1 97.94 237 ASP B C 1
ATOM 4402 O O . ASP B 1 237 ? -16.422 20.188 15.531 1 97.94 237 ASP B O 1
ATOM 4406 N N . GLY B 1 238 ? -17.094 19.75 13.406 1 98.12 238 GLY B N 1
ATOM 4407 C CA . GLY B 1 238 ? -16.688 18.359 13.398 1 98.12 238 GLY B CA 1
ATOM 4408 C C . GLY B 1 238 ? -16.719 17.734 12.023 1 98.12 238 GLY B C 1
ATOM 4409 O O . GLY B 1 238 ? -17.5 18.141 11.164 1 98.12 238 GLY B O 1
ATOM 4410 N N . ILE B 1 239 ? -15.891 16.719 11.836 1 98.25 239 ILE B N 1
ATOM 4411 C CA . ILE B 1 239 ? -15.742 16.078 10.531 1 98.25 239 ILE B CA 1
ATOM 4412 C C . ILE B 1 239 ? -16.016 14.586 10.656 1 98.25 239 ILE B C 1
ATOM 4414 O O . ILE B 1 239 ? -15.492 13.93 11.562 1 98.25 239 ILE B O 1
ATOM 4418 N N . MET B 1 240 ? -16.875 14.07 9.852 1 98.38 240 MET B N 1
ATOM 4419 C CA . MET B 1 240 ? -16.906 12.641 9.539 1 98.38 240 MET B CA 1
ATOM 4420 C C . MET B 1 240 ? -16.438 12.383 8.109 1 98.38 240 MET B C 1
ATOM 4422 O O . MET B 1 240 ? -17.016 12.922 7.16 1 98.38 240 MET B O 1
ATOM 4426 N N . ALA B 1 241 ? -15.391 11.594 8.008 1 96.75 241 ALA B N 1
ATOM 4427 C CA . ALA B 1 241 ? -14.828 11.375 6.68 1 96.75 241 ALA B CA 1
ATOM 4428 C C . ALA B 1 241 ? -14.867 9.898 6.305 1 96.75 241 ALA B C 1
ATOM 4430 O O . ALA B 1 241 ? -14.852 9.023 7.18 1 96.75 241 ALA B O 1
ATOM 4431 N N . THR B 1 242 ? -14.914 9.609 5.008 1 93.88 242 THR B N 1
ATOM 4432 C CA . THR B 1 242 ? -15.016 8.242 4.508 1 93.88 242 THR B CA 1
ATOM 4433 C C . THR B 1 242 ? -13.734 7.469 4.77 1 93.88 242 THR B C 1
ATOM 4435 O O . THR B 1 242 ? -13.742 6.238 4.809 1 93.88 242 THR B O 1
ATOM 4438 N N . ASP B 1 243 ? -12.617 8.148 4.84 1 88.81 243 ASP B N 1
ATOM 4439 C CA . ASP B 1 243 ? -11.352 7.562 5.27 1 88.81 243 ASP B CA 1
ATOM 4440 C C . ASP B 1 243 ? -10.398 8.641 5.777 1 88.81 243 ASP B C 1
ATOM 4442 O O . ASP B 1 243 ? -10.703 9.836 5.715 1 88.81 243 ASP B O 1
ATOM 4446 N N . ASP B 1 244 ? -9.234 8.234 6.289 1 86.81 244 ASP B N 1
ATOM 4447 C CA . ASP B 1 244 ? -8.312 9.148 6.961 1 86.81 244 ASP B CA 1
ATOM 4448 C C . ASP B 1 244 ? -7.734 10.172 5.984 1 86.81 244 ASP B C 1
ATOM 4450 O O . ASP B 1 244 ? -7.531 11.328 6.34 1 86.81 244 ASP B O 1
ATOM 4454 N N . PHE B 1 245 ? -7.527 9.758 4.738 1 84.94 245 PHE B N 1
ATOM 4455 C CA . PHE B 1 245 ? -6.949 10.672 3.76 1 84.94 245 PHE B CA 1
ATOM 4456 C C . PHE B 1 245 ? -7.898 11.828 3.475 1 84.94 245 PHE B C 1
ATOM 4458 O O . PHE B 1 245 ? -7.496 12.992 3.51 1 84.94 245 PHE B O 1
ATOM 4465 N N . ASN B 1 246 ? -9.109 11.477 3.24 1 90.06 246 ASN B N 1
ATOM 4466 C CA . ASN B 1 246 ? -10.117 12.492 2.953 1 90.06 246 ASN B CA 1
ATOM 4467 C C . ASN B 1 246 ? -10.328 13.43 4.141 1 90.06 246 ASN B C 1
ATOM 4469 O O . ASN B 1 246 ? -10.461 14.641 3.963 1 90.06 246 ASN B O 1
ATOM 4473 N N . GLY B 1 247 ? -10.352 12.82 5.305 1 92.69 247 GLY B N 1
ATOM 4474 C CA . GLY B 1 247 ? -10.523 13.617 6.508 1 92.69 247 GLY B CA 1
ATOM 4475 C C . GLY B 1 247 ? -9.383 14.594 6.75 1 92.69 247 GLY B C 1
ATOM 4476 O O . GLY B 1 247 ? -9.617 15.773 7.02 1 92.69 247 GLY B O 1
ATOM 4477 N N . ILE B 1 248 ? -8.18 14.125 6.602 1 88.94 248 ILE B N 1
ATOM 4478 C CA . ILE B 1 248 ? -7 14.938 6.875 1 88.94 248 ILE B CA 1
ATOM 4479 C C . ILE B 1 248 ? -6.883 16.047 5.828 1 88.94 248 ILE B C 1
ATOM 4481 O O . ILE B 1 248 ? -6.492 17.172 6.148 1 88.94 248 ILE B O 1
ATOM 4485 N N . GLU B 1 249 ? -7.238 15.75 4.594 1 89.19 249 GLU B N 1
ATOM 4486 C CA . GLU B 1 249 ? -7.215 16.766 3.549 1 89.19 249 GLU B CA 1
ATOM 4487 C C . GLU B 1 249 ? -8.188 17.906 3.861 1 89.19 249 GLU B C 1
ATOM 4489 O O . GLU B 1 249 ? -7.828 19.078 3.777 1 89.19 249 GLU B O 1
ATOM 4494 N N . PHE B 1 250 ? -9.391 17.562 4.211 1 95.06 250 PHE B N 1
ATOM 4495 C CA . PHE B 1 250 ? -10.391 18.578 4.539 1 95.06 250 PHE B CA 1
ATOM 4496 C C . PHE B 1 250 ? -9.977 19.359 5.773 1 95.06 250 PHE B C 1
ATOM 4498 O O . PHE B 1 250 ? -10.102 20.594 5.805 1 95.06 250 PHE B O 1
ATOM 4505 N N . TYR B 1 251 ? -9.477 18.672 6.766 1 94 251 TYR B N 1
ATOM 4506 C CA . TYR B 1 251 ? -9.016 19.281 8.008 1 94 251 TYR B CA 1
ATOM 4507 C C . TYR B 1 251 ? -7.91 20.297 7.734 1 94 251 TYR B C 1
ATOM 4509 O O . TYR B 1 251 ? -7.902 21.391 8.305 1 94 251 TYR B O 1
ATOM 4517 N N . ARG B 1 252 ? -7.023 19.922 6.902 1 88 252 ARG B N 1
ATOM 4518 C CA . ARG B 1 252 ? -5.93 20.812 6.547 1 88 252 ARG B CA 1
ATOM 4519 C C . ARG B 1 252 ? -6.461 22.109 5.945 1 88 252 ARG B C 1
ATOM 4521 O O . ARG B 1 252 ? -5.984 23.203 6.281 1 88 252 ARG B O 1
ATOM 4528 N N . LEU B 1 253 ? -7.398 22.047 5.09 1 91.81 253 LEU B N 1
ATOM 4529 C CA . LEU B 1 253 ? -7.98 23.234 4.453 1 91.81 253 LEU B CA 1
ATOM 4530 C C . LEU B 1 253 ? -8.734 24.078 5.469 1 91.81 253 LEU B C 1
ATOM 4532 O O . LEU B 1 253 ? -8.672 25.312 5.422 1 91.81 253 LEU B O 1
ATOM 4536 N N . MET B 1 254 ? -9.398 23.422 6.398 1 95.12 254 MET B N 1
ATOM 4537 C CA . MET B 1 254 ? -10.078 24.156 7.469 1 95.12 254 MET B CA 1
ATOM 4538 C C . MET B 1 254 ? -9.07 24.891 8.344 1 95.12 254 MET B C 1
ATOM 4540 O O . MET B 1 254 ? -9.297 26.031 8.727 1 95.12 254 MET B O 1
ATOM 4544 N N . ARG B 1 255 ? -8.055 24.188 8.633 1 89.5 255 ARG B N 1
ATOM 4545 C CA . ARG B 1 255 ? -7.008 24.766 9.461 1 89.5 255 ARG B CA 1
ATOM 4546 C C . ARG B 1 255 ? -6.375 25.984 8.781 1 89.5 255 ARG B C 1
ATOM 4548 O O . ARG B 1 255 ? -6.078 26.984 9.43 1 89.5 255 ARG B O 1
ATOM 4555 N N . GLU B 1 256 ? -6.152 25.828 7.535 1 85.94 256 GLU B N 1
ATOM 4556 C CA . GLU B 1 256 ? -5.602 26.938 6.77 1 85.94 256 GLU B CA 1
ATOM 4557 C C . GLU B 1 256 ? -6.52 28.156 6.828 1 85.94 256 GLU B C 1
ATOM 4559 O O . GLU B 1 256 ? -6.043 29.281 6.902 1 85.94 256 GLU B O 1
ATOM 4564 N N . GLN B 1 257 ? -7.773 27.906 6.844 1 92.06 257 GLN B N 1
ATOM 4565 C CA . GLN B 1 257 ? -8.758 28.984 6.785 1 92.06 257 GLN B CA 1
ATOM 4566 C C . GLN B 1 257 ? -9.016 29.562 8.172 1 92.06 257 GLN B C 1
ATOM 4568 O O . GLN B 1 257 ? -9.141 30.781 8.32 1 92.06 257 GLN B O 1
ATOM 4573 N N . TYR B 1 258 ? -9.039 28.703 9.195 1 93.75 258 TYR B N 1
ATOM 4574 C CA . TYR B 1 258 ? -9.578 29.172 10.469 1 93.75 258 TYR B CA 1
ATOM 4575 C C . TYR B 1 258 ? -8.555 28.969 11.594 1 93.75 258 TYR B C 1
ATOM 4577 O O . TYR B 1 258 ? -8.797 29.391 12.727 1 93.75 258 TYR B O 1
ATOM 4585 N N . GLY B 1 259 ? -7.457 28.312 11.359 1 86.88 259 GLY B N 1
ATOM 4586 C CA . GLY B 1 259 ? -6.434 28.094 12.367 1 86.88 259 GLY B CA 1
ATOM 4587 C C . GLY B 1 259 ? -6.859 27.125 13.461 1 86.88 259 GLY B C 1
ATOM 4588 O O . GLY B 1 259 ? -6.449 27.266 14.609 1 86.88 259 GLY B O 1
ATOM 4589 N N . ILE B 1 260 ? -7.664 26.172 13.094 1 88.69 260 ILE B N 1
ATOM 4590 C CA . ILE B 1 260 ? -8.219 25.266 14.086 1 88.69 260 ILE B CA 1
ATOM 4591 C C . ILE B 1 260 ? -7.184 24.188 14.43 1 88.69 260 ILE B C 1
ATOM 4593 O O . ILE B 1 260 ? -6.266 23.938 13.648 1 88.69 260 ILE B O 1
ATOM 4597 N N . ASN B 1 261 ? -7.281 23.594 15.602 1 85.5 261 ASN B N 1
ATOM 4598 C CA . ASN B 1 261 ? -6.48 22.469 16.078 1 85.5 261 ASN B CA 1
ATOM 4599 C C . ASN B 1 261 ? -7.305 21.531 16.938 1 85.5 261 ASN B C 1
ATOM 4601 O O . ASN B 1 261 ? -8.391 21.875 17.391 1 85.5 261 ASN B O 1
ATOM 4605 N N . HIS B 1 262 ? -6.773 20.281 17.016 1 88.25 262 HIS B N 1
ATOM 4606 C CA . HIS B 1 262 ? -7.418 19.266 17.844 1 88.25 262 HIS B CA 1
ATOM 4607 C C . HIS B 1 262 ? -8.906 19.172 17.547 1 88.25 262 HIS B C 1
ATOM 4609 O O . HIS B 1 262 ? -9.727 19.062 18.469 1 88.25 262 HIS B O 1
ATOM 4615 N N . PHE B 1 263 ? -9.289 19.375 16.281 1 93.94 263 PHE B N 1
ATOM 4616 C CA . PHE B 1 263 ? -10.641 19.406 15.742 1 93.94 263 PHE B CA 1
ATOM 4617 C C . PHE B 1 263 ? -11.258 18.016 15.719 1 93.94 263 PHE B C 1
ATOM 4619 O O . PHE B 1 263 ? -10.625 17.062 15.266 1 93.94 263 PHE B O 1
ATOM 4626 N N . PRO B 1 264 ? -12.523 17.828 16.312 1 97.31 264 PRO B N 1
ATOM 4627 C CA . PRO B 1 264 ? -13.164 16.516 16.344 1 97.31 264 PRO B CA 1
ATOM 4628 C C . PRO B 1 264 ? -13.328 15.906 14.945 1 97.31 264 PRO B C 1
ATOM 4630 O O . PRO B 1 264 ? -13.844 16.562 14.039 1 97.31 264 PRO B O 1
ATOM 4633 N N . MET B 1 265 ? -12.891 14.68 14.836 1 96.31 265 MET B N 1
ATOM 4634 C CA . MET B 1 265 ? -12.977 13.984 13.555 1 96.31 265 MET B CA 1
ATOM 4635 C C . MET B 1 265 ? -13.188 12.492 13.758 1 96.31 265 MET B C 1
ATOM 4637 O O . MET B 1 265 ? -12.547 11.875 14.609 1 96.31 265 MET B O 1
ATOM 4641 N N . VAL B 1 266 ? -14.141 11.938 13.047 1 97.31 266 VAL B N 1
ATOM 4642 C CA . VAL B 1 266 ? -14.336 10.492 12.961 1 97.31 266 VAL B CA 1
ATOM 4643 C C . VAL B 1 266 ? -14.078 10.023 11.531 1 97.31 266 VAL B C 1
ATOM 4645 O O . VAL B 1 266 ? -14.594 10.602 10.578 1 97.31 266 VAL B O 1
ATOM 4648 N N . SER B 1 267 ? -13.242 9.055 11.383 1 95.19 267 SER B N 1
ATOM 4649 C CA . SER B 1 267 ? -12.977 8.445 10.078 1 95.19 267 SER B CA 1
ATOM 4650 C C . SER B 1 267 ? -12.977 6.926 10.172 1 95.19 267 SER B C 1
ATOM 4652 O O . SER B 1 267 ? -13.625 6.352 11.047 1 95.19 267 SER B O 1
ATOM 4654 N N . PHE B 1 268 ? -12.383 6.285 9.133 1 93.31 268 PHE B N 1
ATOM 4655 C CA . PHE B 1 268 ? -12.438 4.828 9.094 1 93.31 268 PHE B CA 1
ATOM 4656 C C . PHE B 1 268 ? -11.039 4.242 8.938 1 93.31 268 PHE B C 1
ATOM 4658 O O . PHE B 1 268 ? -10.25 4.711 8.109 1 93.31 268 PHE B O 1
ATOM 4665 N N . ASN B 1 269 ? -10.672 3.158 9.852 1 84.38 269 ASN B N 1
ATOM 4666 C CA . ASN B 1 269 ? -9.539 2.238 9.836 1 84.38 269 ASN B CA 1
ATOM 4667 C C . ASN B 1 269 ? -8.273 2.9 10.367 1 84.38 269 ASN B C 1
ATOM 4669 O O . ASN B 1 269 ? -7.32 2.215 10.734 1 84.38 269 ASN B O 1
ATOM 4673 N N . GLN B 1 270 ? -8.25 4.238 10.523 1 78.5 270 GLN B N 1
ATOM 4674 C CA . GLN B 1 270 ? -7.039 4.918 10.969 1 78.5 270 GLN B CA 1
ATOM 4675 C C . GLN B 1 270 ? -5.805 4.348 10.273 1 78.5 270 GLN B C 1
ATOM 4677 O O . GLN B 1 270 ? -4.863 3.906 10.938 1 78.5 270 GLN B O 1
ATOM 4682 N N . SER B 1 271 ? -5.859 4.359 9.031 1 73.69 271 SER B N 1
ATOM 4683 C CA . SER B 1 271 ? -4.867 3.674 8.211 1 73.69 271 SER B CA 1
ATOM 4684 C C . SER B 1 271 ? -3.555 4.449 8.172 1 73.69 271 SER B C 1
ATOM 4686 O O . SER B 1 271 ? -2.506 3.889 7.84 1 73.69 271 SER B O 1
ATOM 4688 N N . LEU B 1 272 ? -3.572 5.672 8.547 1 74.44 272 LEU B N 1
ATOM 4689 C CA . LEU B 1 272 ? -2.361 6.484 8.469 1 74.44 272 LEU B CA 1
ATOM 4690 C C . LEU B 1 272 ? -1.628 6.488 9.805 1 74.44 272 LEU B C 1
ATOM 4692 O O . LEU B 1 272 ? -2.242 6.297 10.859 1 74.44 272 LEU B O 1
ATOM 4696 N N . PRO B 1 273 ? -0.283 6.559 9.633 1 67.88 273 PRO B N 1
ATOM 4697 C CA . PRO B 1 273 ? 0.505 6.59 10.867 1 67.88 273 PRO B CA 1
ATOM 4698 C C . PRO B 1 273 ? 0.044 7.68 11.836 1 67.88 273 PRO B C 1
ATOM 4700 O O . PRO B 1 273 ? -0.374 8.758 11.406 1 67.88 273 PRO B O 1
ATOM 4703 N N . ASN B 1 274 ? 0.269 7.223 13.094 1 65.25 274 ASN B N 1
ATOM 4704 C CA . ASN B 1 274 ? -0.034 8.188 14.141 1 65.25 274 ASN B CA 1
ATOM 4705 C C . ASN B 1 274 ? 0.858 9.422 14.039 1 65.25 274 ASN B C 1
ATOM 4707 O O . ASN B 1 274 ? 2.012 9.328 13.617 1 65.25 274 ASN B O 1
ATOM 4711 N N . GLY B 1 275 ? 0.354 10.555 14.211 1 69.75 275 GLY B N 1
ATOM 4712 C CA . GLY B 1 275 ? 1.162 11.766 14.258 1 69.75 275 GLY B CA 1
ATOM 4713 C C . GLY B 1 275 ? 1.053 12.609 13 1 69.75 275 GLY B C 1
ATOM 4714 O O . GLY B 1 275 ? 1.557 13.734 12.961 1 69.75 275 GLY B O 1
ATOM 4715 N N . LEU B 1 276 ? 0.376 12.031 12.023 1 77.31 276 LEU B N 1
ATOM 4716 C CA . LEU B 1 276 ? 0.286 12.773 10.766 1 77.31 276 LEU B CA 1
ATOM 4717 C C . LEU B 1 276 ? -0.69 13.938 10.891 1 77.31 276 LEU B C 1
ATOM 4719 O O . LEU B 1 276 ? -0.725 14.82 10.031 1 77.31 276 LEU B O 1
ATOM 4723 N N . THR B 1 277 ? -1.414 13.844 11.961 1 81.88 277 THR B N 1
ATOM 4724 C CA . THR B 1 277 ? -2.395 14.906 12.156 1 81.88 277 THR B CA 1
ATOM 4725 C C . THR B 1 277 ? -2.514 15.266 13.633 1 81.88 277 THR B C 1
ATOM 4727 O O . THR B 1 277 ? -2.225 14.438 14.5 1 81.88 277 THR B O 1
ATOM 4730 N N . ASP B 1 278 ? -2.828 16.5 13.844 1 83.31 278 ASP B N 1
ATOM 4731 C CA . ASP B 1 278 ? -3.111 16.922 15.211 1 83.31 278 ASP B CA 1
ATOM 4732 C C . ASP B 1 278 ? -4.613 16.953 15.477 1 83.31 278 ASP B C 1
ATOM 4734 O O . ASP B 1 278 ? -5.055 17.422 16.531 1 83.31 278 ASP B O 1
ATOM 4738 N N . ALA B 1 279 ? -5.398 16.484 14.531 1 89.56 279 ALA B N 1
ATOM 4739 C CA . ALA B 1 279 ? -6.84 16.391 14.75 1 89.56 279 ALA B CA 1
ATOM 4740 C C . ALA B 1 279 ? -7.164 15.422 15.883 1 89.56 279 ALA B C 1
ATOM 4742 O O . ALA B 1 279 ? -6.363 14.531 16.188 1 89.56 279 ALA B O 1
ATOM 4743 N N . ASP B 1 280 ? -8.258 15.727 16.594 1 92.38 280 ASP B N 1
ATOM 4744 C CA . ASP B 1 280 ? -8.805 14.727 17.5 1 92.38 280 ASP B CA 1
ATOM 4745 C C . ASP B 1 280 ? -9.477 13.594 16.75 1 92.38 280 ASP B C 1
ATOM 4747 O O . ASP B 1 280 ? -10.703 13.531 16.656 1 92.38 280 ASP B O 1
ATOM 4751 N N . LEU B 1 281 ? -8.633 12.734 16.188 1 92.62 281 LEU B N 1
ATOM 4752 C CA . LEU B 1 281 ? -9.062 11.727 15.227 1 92.62 281 LEU B CA 1
ATOM 4753 C C . LEU B 1 281 ? -9.508 10.453 15.938 1 92.62 281 LEU B C 1
ATOM 4755 O O . LEU B 1 281 ? -8.742 9.875 16.703 1 92.62 281 LEU B O 1
ATOM 4759 N N . HIS B 1 282 ? -10.734 10.062 15.727 1 93.88 282 HIS B N 1
ATOM 4760 C CA . HIS B 1 282 ? -11.297 8.766 16.078 1 93.88 282 HIS B CA 1
ATOM 4761 C C . HIS B 1 282 ? -11.625 7.941 14.844 1 93.88 282 HIS B C 1
ATOM 4763 O O . HIS B 1 282 ? -11.828 8.5 13.758 1 93.88 282 HIS B O 1
ATOM 4769 N N . SER B 1 283 ? -11.609 6.652 15.047 1 93.19 283 SER B N 1
ATOM 4770 C CA . SER B 1 283 ? -11.773 5.863 13.828 1 93.19 283 SER B CA 1
ATOM 4771 C C . SER B 1 283 ? -12.672 4.656 14.07 1 93.19 283 SER B C 1
ATOM 4773 O O . SER B 1 283 ? -12.633 4.047 15.148 1 93.19 283 SER B O 1
ATOM 4775 N N . VAL B 1 284 ? -13.477 4.398 13.086 1 95.62 284 VAL B N 1
ATOM 4776 C CA . VAL B 1 284 ? -14.203 3.135 13.016 1 95.62 284 VAL B CA 1
ATOM 4777 C C . VAL B 1 284 ? -13.289 2.043 12.461 1 95.62 284 VAL B C 1
ATOM 4779 O O . VAL B 1 284 ? -12.805 2.143 11.336 1 95.62 284 VAL B O 1
ATOM 4782 N N . ASN B 1 285 ? -12.992 1.09 13.289 1 94.69 285 ASN B N 1
ATOM 4783 C CA . ASN B 1 285 ? -12.203 -0.051 12.836 1 94.69 285 ASN B CA 1
ATOM 4784 C C . ASN B 1 285 ? -13.062 -1.057 12.07 1 94.69 285 ASN B C 1
ATOM 4786 O O . ASN B 1 285 ? -13.992 -1.637 12.625 1 94.69 285 ASN B O 1
ATOM 4790 N N . LEU B 1 286 ? -12.727 -1.247 10.812 1 95.94 286 LEU B N 1
ATOM 4791 C CA . LEU B 1 286 ? -13.508 -2.141 9.961 1 95.94 286 LEU B CA 1
ATOM 4792 C C . LEU B 1 286 ? -12.883 -3.531 9.914 1 95.94 286 LEU B C 1
ATOM 4794 O O . LEU B 1 286 ? -13.406 -4.43 9.25 1 95.94 286 LEU B O 1
ATOM 4798 N N . PHE B 1 287 ? -11.742 -3.719 10.555 1 95.25 287 PHE B N 1
ATOM 4799 C CA . PHE B 1 287 ? -11.016 -4.98 10.672 1 95.25 287 PHE B CA 1
ATOM 4800 C C . PHE B 1 287 ? -10.641 -5.52 9.297 1 95.25 287 PHE B C 1
ATOM 4802 O O . PHE B 1 287 ? -11.039 -6.629 8.93 1 95.25 287 PHE B O 1
ATOM 4809 N N . PRO B 1 288 ? -9.773 -4.773 8.602 1 93.81 288 PRO B N 1
ATOM 4810 C CA . PRO B 1 288 ? -9.43 -5.168 7.234 1 93.81 288 PRO B CA 1
ATOM 4811 C C . PRO B 1 288 ? -8.75 -6.535 7.172 1 93.81 288 PRO B C 1
ATOM 4813 O O . PRO B 1 288 ? -8.961 -7.285 6.215 1 93.81 288 PRO B O 1
ATOM 4816 N N . GLU B 1 289 ? -7.898 -6.93 8.109 1 93.56 289 GLU B N 1
ATOM 4817 C CA . GLU B 1 289 ? -7.266 -8.242 8.102 1 93.56 289 GLU B CA 1
ATOM 4818 C C . GLU B 1 289 ? -8.305 -9.359 8.211 1 93.56 289 GLU B C 1
ATOM 4820 O O . GLU B 1 289 ? -8.211 -10.375 7.52 1 93.56 289 GLU B O 1
ATOM 4825 N N . LYS B 1 290 ? -9.273 -9.141 9.07 1 96.44 290 LYS B N 1
ATOM 4826 C CA . LYS B 1 290 ? -10.359 -10.102 9.188 1 96.44 290 LYS B CA 1
ATOM 4827 C C . LYS B 1 290 ? -11.148 -10.195 7.887 1 96.44 290 LYS B C 1
ATOM 4829 O O . LYS B 1 290 ? -11.594 -11.281 7.5 1 96.44 290 LYS B O 1
ATOM 4834 N N . MET B 1 291 ? -11.367 -9.094 7.309 1 96.88 291 MET B N 1
ATOM 4835 C CA . MET B 1 291 ? -12.047 -9.07 6.016 1 96.88 291 MET B CA 1
ATOM 4836 C C . MET B 1 291 ? -11.297 -9.906 4.988 1 96.88 291 MET B C 1
ATOM 4838 O O . MET B 1 291 ? -11.914 -10.68 4.246 1 96.88 291 MET B O 1
ATOM 4842 N N . GLY B 1 292 ? -9.992 -9.758 4.949 1 97.25 292 GLY B N 1
ATOM 4843 C CA . GLY B 1 292 ? -9.172 -10.562 4.062 1 97.25 292 GLY B CA 1
ATOM 4844 C C . GLY B 1 292 ? -9.289 -12.055 4.332 1 97.25 292 GLY B C 1
ATOM 4845 O O . GLY B 1 292 ? -9.477 -12.844 3.408 1 97.25 292 GLY B O 1
ATOM 4846 N N . SER B 1 293 ? -9.188 -12.406 5.562 1 97.19 293 SER B N 1
ATOM 4847 C CA . SER B 1 293 ? -9.297 -13.805 5.953 1 97.19 293 SER B CA 1
ATOM 4848 C C . SER B 1 293 ? -10.656 -14.383 5.57 1 97.19 293 SER B C 1
ATOM 4850 O O . SER B 1 293 ? -10.734 -15.477 5.008 1 97.19 293 SER B O 1
ATOM 4852 N N . ALA B 1 294 ? -11.695 -13.617 5.863 1 97.19 294 ALA B N 1
ATOM 4853 C CA . ALA B 1 294 ? -13.055 -14.047 5.547 1 97.19 294 ALA B CA 1
ATOM 4854 C C . ALA B 1 294 ? -13.242 -14.227 4.043 1 97.19 294 ALA B C 1
ATOM 4856 O O . ALA B 1 294 ? -13.969 -15.117 3.6 1 97.19 294 ALA B O 1
ATOM 4857 N N . THR B 1 295 ? -12.633 -13.367 3.285 1 97.88 295 THR B N 1
ATOM 4858 C CA . THR B 1 295 ? -12.734 -13.414 1.832 1 97.88 295 THR B CA 1
ATOM 4859 C C . THR B 1 295 ? -12.195 -14.742 1.297 1 97.88 295 THR B C 1
ATOM 4861 O O . THR B 1 295 ? -12.805 -15.359 0.422 1 97.88 295 THR B O 1
ATOM 4864 N N . VAL B 1 296 ? -11.094 -15.195 1.812 1 97.38 296 VAL B N 1
ATOM 4865 C CA . VAL B 1 296 ? -10.508 -16.453 1.372 1 97.38 296 VAL B CA 1
ATOM 4866 C C . VAL B 1 296 ? -11.391 -17.609 1.812 1 97.38 296 VAL B C 1
ATOM 4868 O O . VAL B 1 296 ? -11.617 -18.562 1.046 1 97.38 296 VAL B O 1
ATOM 4871 N N . ALA B 1 297 ? -11.883 -17.547 3.051 1 96.25 297 ALA B N 1
ATOM 4872 C CA . ALA B 1 297 ? -12.797 -18.594 3.516 1 96.25 297 ALA B CA 1
ATOM 4873 C C . ALA B 1 297 ? -13.984 -18.734 2.57 1 96.25 297 ALA B C 1
ATOM 4875 O O . ALA B 1 297 ? -14.352 -19.844 2.191 1 96.25 297 ALA B O 1
ATOM 4876 N N . LEU B 1 298 ? -14.531 -17.641 2.197 1 96.94 298 LEU B N 1
ATOM 4877 C CA . LEU B 1 298 ? -15.68 -17.656 1.291 1 96.94 298 LEU B CA 1
ATOM 4878 C C . LEU B 1 298 ? -15.273 -18.156 -0.088 1 96.94 298 LEU B C 1
ATOM 4880 O O . LEU B 1 298 ? -16.016 -18.922 -0.712 1 96.94 298 LEU B O 1
ATOM 4884 N N . LEU B 1 299 ? -14.156 -17.734 -0.532 1 96.88 299 LEU B N 1
ATOM 4885 C CA . LEU B 1 299 ? -13.648 -18.125 -1.84 1 96.88 299 LEU B CA 1
ATOM 4886 C C . LEU B 1 299 ? -13.5 -19.641 -1.937 1 96.88 299 LEU B C 1
ATOM 4888 O O . LEU B 1 299 ? -13.719 -20.234 -3.002 1 96.88 299 LEU B O 1
ATOM 4892 N N . PHE B 1 300 ? -13.188 -20.281 -0.888 1 95.44 300 PHE B N 1
ATOM 4893 C CA . PHE B 1 300 ? -12.93 -21.719 -0.889 1 95.44 300 PHE B CA 1
ATOM 4894 C C . PHE B 1 300 ? -14.109 -22.484 -0.303 1 95.44 300 PHE B C 1
ATOM 4896 O O . PHE B 1 300 ? -14 -23.672 0.014 1 95.44 300 PHE B O 1
ATOM 4903 N N . SER B 1 301 ? -15.211 -21.859 -0.116 1 94.31 301 SER B N 1
ATOM 4904 C CA . SER B 1 301 ? -16.375 -22.469 0.525 1 94.31 301 SER B CA 1
ATOM 4905 C C . SER B 1 301 ? -16.891 -23.641 -0.29 1 94.31 301 SER B C 1
ATOM 4907 O O . SER B 1 301 ? -17.641 -24.484 0.225 1 94.31 301 SER B O 1
ATOM 4909 N N . ASP B 1 302 ? -16.578 -23.703 -1.582 1 90.62 302 ASP B N 1
ATOM 4910 C CA . ASP B 1 302 ? -16.953 -24.859 -2.396 1 90.62 302 ASP B CA 1
ATOM 4911 C C . ASP B 1 302 ? -16.203 -26.109 -1.96 1 90.62 302 ASP B C 1
ATOM 4913 O O . ASP B 1 302 ? -16.703 -27.234 -2.107 1 90.62 302 ASP B O 1
ATOM 4917 N N . LYS B 1 303 ? -15.023 -25.938 -1.43 1 88.88 303 LYS B N 1
ATOM 4918 C CA . LYS B 1 303 ? -14.188 -27.047 -0.963 1 88.88 303 LYS B CA 1
ATOM 4919 C C . LYS B 1 303 ? -14.312 -27.219 0.546 1 88.88 303 LYS B C 1
ATOM 4921 O O . LYS B 1 303 ? -14.148 -28.328 1.059 1 88.88 303 LYS B O 1
ATOM 4926 N N . GLU B 1 304 ? -14.531 -26.141 1.193 1 89.88 304 GLU B N 1
ATOM 4927 C CA . GLU B 1 304 ? -14.68 -26.078 2.645 1 89.88 304 GLU B CA 1
ATOM 4928 C C . GLU B 1 304 ? -15.969 -25.359 3.037 1 89.88 304 GLU B C 1
ATOM 4930 O O . GLU B 1 304 ? -15.961 -24.156 3.287 1 89.88 304 GLU B O 1
ATOM 4935 N N . PRO B 1 305 ? -16.984 -26.125 3.117 1 85.19 305 PRO B N 1
ATOM 4936 C CA . PRO B 1 305 ? -18.266 -25.469 3.346 1 85.19 305 PRO B CA 1
ATOM 4937 C C . PRO B 1 305 ? -18.266 -24.594 4.598 1 85.19 305 PRO B C 1
ATOM 4939 O O . PRO B 1 305 ? -17.672 -24.953 5.609 1 85.19 305 PRO B O 1
ATOM 4942 N N . LEU B 1 306 ? -18.844 -23.375 4.371 1 83.88 306 LEU B N 1
ATOM 4943 C CA . LEU B 1 306 ? -18.938 -22.391 5.438 1 83.88 306 LEU B CA 1
ATOM 4944 C C . LEU B 1 306 ? -20.359 -22.312 5.973 1 83.88 306 LEU B C 1
ATOM 4946 O O . LEU B 1 306 ? -21.328 -22.391 5.207 1 83.88 306 LEU B O 1
ATOM 4950 N N . GLU B 1 307 ? -20.453 -22.281 7.246 1 79.25 307 GLU B N 1
ATOM 4951 C CA . GLU B 1 307 ? -21.766 -21.984 7.84 1 79.25 307 GLU B CA 1
ATOM 4952 C C . GLU B 1 307 ? -22 -20.469 7.914 1 79.25 307 GLU B C 1
ATOM 4954 O O . GLU B 1 307 ? -21.375 -19.781 8.727 1 79.25 307 GLU B O 1
ATOM 4959 N N . THR B 1 308 ? -22.625 -19.953 6.863 1 75.88 308 THR B N 1
ATOM 4960 C CA . THR B 1 308 ? -22.953 -18.531 6.891 1 75.88 308 THR B CA 1
ATOM 4961 C C . THR B 1 308 ? -24.469 -18.312 6.879 1 75.88 308 THR B C 1
ATOM 4963 O O . THR B 1 308 ? -25.203 -19.125 6.32 1 75.88 308 THR B O 1
ATOM 4966 N N . PRO B 1 309 ? -24.828 -17.266 7.551 1 70.69 309 PRO B N 1
ATOM 4967 C CA . PRO B 1 309 ? -26.266 -16.969 7.543 1 70.69 309 PRO B CA 1
ATOM 4968 C C . PRO B 1 309 ? -26.828 -16.812 6.129 1 70.69 309 PRO B C 1
ATOM 4970 O O . PRO B 1 309 ? -27.969 -17.219 5.859 1 70.69 309 PRO B O 1
ATOM 4973 N N . THR B 1 310 ? -26.078 -16.125 5.227 1 76.81 310 THR B N 1
ATOM 4974 C CA . THR B 1 310 ? -26.469 -15.914 3.834 1 76.81 310 THR B CA 1
ATOM 4975 C C . THR B 1 310 ? -25.406 -16.469 2.891 1 76.81 310 THR B C 1
ATOM 4977 O O . THR B 1 310 ? -24.266 -16.016 2.898 1 76.81 310 THR B O 1
ATOM 4980 N N . PRO B 1 311 ? -25.938 -17.328 2.158 1 79 311 PRO B N 1
ATOM 4981 C CA . PRO B 1 311 ? -24.953 -17.922 1.25 1 79 311 PRO B CA 1
ATOM 4982 C C . PRO B 1 311 ? -24.328 -16.906 0.302 1 79 311 PRO B C 1
ATOM 4984 O O . PRO B 1 311 ? -25.016 -16 -0.178 1 79 311 PRO B O 1
ATOM 4987 N N . GLY B 1 312 ? -23.047 -16.875 0.246 1 91.25 312 GLY B N 1
ATOM 4988 C CA . GLY B 1 312 ? -22.359 -16.062 -0.74 1 91.25 312 GLY B CA 1
ATOM 4989 C C . GLY B 1 312 ? -21.891 -14.719 -0.196 1 91.25 312 GLY B C 1
ATOM 4990 O O . GLY B 1 312 ? -21.297 -13.93 -0.918 1 91.25 312 GLY B O 1
ATOM 4991 N N . GLN B 1 313 ? -22.281 -14.477 1.055 1 93.44 313 GLN B N 1
ATOM 4992 C CA . GLN B 1 313 ? -21.844 -13.203 1.613 1 93.44 313 GLN B CA 1
ATOM 4993 C C . GLN B 1 313 ? -21.391 -13.367 3.061 1 93.44 313 GLN B C 1
ATOM 4995 O O . GLN B 1 313 ? -21.875 -14.242 3.777 1 93.44 313 GLN B O 1
ATOM 5000 N N . ILE B 1 314 ? -20.422 -12.609 3.557 1 95.62 314 ILE B N 1
ATOM 5001 C CA . ILE B 1 314 ? -19.984 -12.523 4.945 1 95.62 314 ILE B CA 1
ATOM 5002 C C . ILE B 1 314 ? -19.922 -11.055 5.371 1 95.62 314 ILE B C 1
ATOM 5004 O O . ILE B 1 314 ? -19.344 -10.227 4.672 1 95.62 314 ILE B O 1
ATOM 5008 N N . LYS B 1 315 ? -20.531 -10.734 6.477 1 95.56 315 LYS B N 1
ATOM 5009 C CA . LYS B 1 315 ? -20.484 -9.398 7.066 1 95.56 315 LYS B CA 1
ATOM 5010 C C . LYS B 1 315 ? -19.5 -9.352 8.234 1 95.56 315 LYS B C 1
ATOM 5012 O O . LYS B 1 315 ? -19.641 -10.125 9.188 1 95.56 315 LYS B O 1
ATOM 5017 N N . ILE B 1 316 ? -18.547 -8.445 8.133 1 96.56 316 ILE B N 1
ATOM 5018 C CA . ILE B 1 316 ? -17.562 -8.258 9.18 1 96.56 316 ILE B CA 1
ATOM 5019 C C . ILE B 1 316 ? -18.031 -7.195 10.164 1 96.56 316 ILE B C 1
ATOM 5021 O O . ILE B 1 316 ? -18.5 -6.129 9.758 1 96.56 316 ILE B O 1
ATOM 5025 N N . PRO B 1 317 ? -17.953 -7.453 11.445 1 95.81 317 PRO B N 1
ATOM 5026 C CA . PRO B 1 317 ? -18.312 -6.414 12.422 1 95.81 317 PRO B CA 1
ATOM 5027 C C . PRO B 1 317 ? -17.344 -5.238 12.414 1 95.81 317 PRO B C 1
ATOM 5029 O O . PRO B 1 317 ? -16.297 -5.309 11.781 1 95.81 317 PRO B O 1
ATOM 5032 N N . PHE B 1 318 ? -17.781 -4.133 12.945 1 95.88 318 PHE B N 1
ATOM 5033 C CA . PHE B 1 318 ? -16.906 -2.975 13.125 1 95.88 318 PHE B CA 1
ATOM 5034 C C . PHE B 1 318 ? -16.906 -2.521 14.578 1 95.88 318 PHE B C 1
ATOM 5036 O O . PHE B 1 318 ? -17.734 -2.959 15.375 1 95.88 318 PHE B O 1
ATOM 5043 N N . GLU B 1 319 ? -15.867 -1.749 14.953 1 94.88 319 GLU B N 1
ATOM 5044 C CA . GLU B 1 319 ? -15.734 -1.17 16.281 1 94.88 319 GLU B CA 1
ATOM 5045 C C . GLU B 1 319 ? -15.281 0.284 16.203 1 94.88 319 GLU B C 1
ATOM 5047 O O . GLU B 1 319 ? -14.438 0.634 15.375 1 94.88 319 GLU B O 1
ATOM 5052 N N . ILE B 1 320 ? -15.859 1.086 17.031 1 89.19 320 ILE B N 1
ATOM 5053 C CA . ILE B 1 320 ? -15.43 2.479 17.094 1 89.19 320 ILE B CA 1
ATOM 5054 C C . ILE B 1 320 ? -14.445 2.658 18.25 1 89.19 320 ILE B C 1
ATOM 5056 O O . ILE B 1 320 ? -14.688 2.182 19.359 1 89.19 320 ILE B O 1
ATOM 5060 N N . LYS B 1 321 ? -13.328 3.178 17.938 1 77.44 321 LYS B N 1
ATOM 5061 C CA . LYS B 1 321 ? -12.305 3.453 18.938 1 77.44 321 LYS B CA 1
ATOM 5062 C C . LYS B 1 321 ? -12.07 4.953 19.094 1 77.44 321 LYS B C 1
ATOM 5064 O O . LYS B 1 321 ? -12.094 5.688 18.094 1 77.44 321 LYS B O 1
#